Protein AF-A0A7C5MYJ4-F1 (afdb_monomer)

Radius of gyration: 26.97 Å; Cα contacts (8 Å, |Δi|>4): 1309; chains: 1; bounding box: 71×62×83 Å

Solvent-accessible surface area (backbone atoms only — not comparable to full-atom values): 37167 Å² total; per-residue (Å²): 102,58,61,50,76,46,77,42,37,81,74,54,32,43,27,31,75,60,74,54,74,37,86,78,50,50,94,43,23,75,37,37,44,78,28,37,60,53,46,74,68,45,88,49,67,68,49,46,51,44,51,49,51,48,50,55,42,50,77,69,60,57,46,49,54,47,98,74,52,34,38,23,45,58,61,34,32,33,36,30,36,46,58,68,89,69,84,66,43,23,30,33,36,40,34,34,46,39,72,62,86,28,56,52,84,80,93,49,85,67,52,78,59,68,52,33,64,14,45,54,74,50,38,48,59,35,14,50,71,59,28,22,27,37,19,34,50,42,46,71,53,46,58,61,28,60,95,39,89,92,56,52,39,67,55,45,41,47,52,50,48,50,48,48,43,48,51,43,54,49,29,64,57,81,64,99,64,98,66,75,60,36,33,31,62,52,100,89,41,64,42,42,48,65,57,62,72,65,61,84,79,93,67,56,90,84,38,39,58,42,51,48,51,52,47,23,72,71,35,45,67,43,63,25,85,63,39,27,30,42,35,9,26,31,54,16,7,30,21,55,26,57,45,44,66,77,27,56,68,70,90,56,82,75,71,93,74,76,63,79,74,60,94,85,62,79,76,77,84,79,80,61,89,76,56,83,67,64,75,49,71,72,58,61,89,54,79,46,74,59,59,64,61,55,49,50,55,50,48,54,51,33,50,62,67,69,60,60,43,56,82,22,36,27,32,41,31,27,35,35,12,60,30,57,64,40,48,42,76,34,78,72,26,38,36,40,31,42,37,45,70,54,39,94,68,60,53,65,14,40,57,35,27,55,70,58,32,56,32,34,30,39,38,39,42,29,59,29,31,35,68,56,45,58,29,62,50,46,57,72,37,68,64,55,50,52,54,50,53,60,52,56,76,61,43,76,88,62,68,60,51,50,66,66,45,36,50,50,47,44,39,62,47,57,43,27,52,48,42,22,52,67,70,60,42,47,76,43,52,33,47,62,61,54,80,36,78,56,95,80,60,82,84,48,56,34,34,24,67,48,69,40,45,63,81,54,92,60,86,48,51,45,71,51,69,63,80,74,56,41,80,86,46,52,61,54,92,58,96,73,75,79,67,52,85,86,71,66,59,82,82,86,41,83,83,61,55,78,60,50,77,79,45,85,44,49,67,43,75,51,78,52,57,59,54,41,39,47,47,44,76,44,57,95,89,60,52,48,60,71,38,40,31,44,32,36,32,37,31,36,43,36,56,40,81,82,45,97,83,56,92,73,63,67,91,41,46,32,36,38,38,38,18,39,80,92,42,76,47,64,42,74,45,50,35,81,71,36,79,40,60,66,87,63,78,38,64,43,65,54,85,87,75,81,57,70,43,51,35,27,42,42,68,55,29,30,47,48,43,55,54,65,73,30,41,57,92,89,59,67,64,70,63,40,62,57,43,39,26,43,34,43,33,38,53,41,49,81,88,48,95,49,65,43,33,40,33,43,57,50,42,36,40,27,33,59,61,79,66,75,72,64,92,83,70,77,81,129

Secondary structure (DSSP, 8-state):
--EEEEEESTTT-EEEE--PPPSSSS---TTSHHHHHHHHH---HHHHHHHHHHHHHHHTT-SEE-TT--EEEE--EEEEEE-S--SSPEEEEEEE------S--SSS------GGGTTHHHHHHHHTTT-EEEEE--HHHHHHTTT-GGGSHHHHHHHHHHHHHHHHHHTT----S----EEEEETTEEEEHHHHHH--S---TTSHHHHHHHHHHHHTTTEEEEEEEEEEETHHHHHHTT-HHHHHTTSS---TT---PPTTPPPPP---SSSGGGTS---TTSTT--HHHHHHHHHHHHHHTT---GGGEEEEEEES---S------TT-EEEEEEESS-SS--THHHHHHHH--SSEEEEEETT--HHHHSTTGGG-HHHHHHHHHHHTTSTT--PPPHHHHHHHHIIIIIHHHHHHHS--GGGGHHHHTSS--TT--S-EEEEEE--SS--SS--EEE--GGG--GGGEEESS------GGGS-TTT-TTTGGGTSSS--EEEEE-TT--EEEEEEPPTT--GGG--EEEEEEEEEE--TT-TT-TTS-TT-EEEEEEETTEEEEEEEEGGG-TT------EEPPTTSS----EEEEEEEEEEEEGGGGSPTT--GGGGGG--EEEEEEPP-TT--S-EEEEEEEEEEE--------TT----

pLDDT: mean 75.45, std 18.08, range [30.44, 98.5]

Mean predicted aligned error: 10.11 Å

Sequence (668 aa):
MAYTEYHIDRRYKLFGKFYHAPVDGQNSNPFLAAHRTFMAAAADAPTTHHLSKFNKLDALGIFAADSNDDKYIPLNAHLVIPDDESTEPYPLAVFIHGQALSYFENDQPITEVKSYRGYRYLQRYLADRGVASVSVNINVVSFLAAGDPSFEKHERFQIAQLVLAMLFQVAGTATTNNQPVFLKKSDDTLAALQDALALEGTFSSRSSETRLRNLQAGIAGKLSFTNLGFMGHSRGGGTVHVIEPFFSARVGTAPSNYATPGPGSPGRRIDITHGFYNGLTINTNNSNSTHPHLYHYMMDLMDLMGAPTMQMVKIVVGLQPDSNIILLNSPTTFYLVLASSHDADVQEGSFNSFDNANCPKAMIFSHGASHGRFNTVWRRLRYIRRAINRQLLCQSPIRMLSNRGHEELAKATVGNAFLATQLGEAHRFLFFTGEQRAPALHQDVERAWKFSYPFTASPAMKVLDATAIRSSNLTTSSSITPLAISHLDSEQVNGHDNYANATPVKAFTRPGTDNMVIRIPIVSGDHLVTCSHFSFRYTKKYDAHRSNARRQADLRNYTLRLKSGPNLIGAEIAGADVASLHHKAYPTKDLDGNTCEEDTVIVMQTAEVPLAQFLPEGQPVTDLNQVTSIEIQLEGVANASGDETWYFVDFVLSKRVIAAAPQGFAIP

Structure (mmCIF, N/CA/C/O backbone):
data_AF-A0A7C5MYJ4-F1
#
_entry.id   AF-A0A7C5MYJ4-F1
#
loop_
_atom_site.group_PDB
_atom_site.id
_atom_site.type_symbol
_atom_site.label_atom_id
_atom_site.label_alt_id
_atom_site.label_comp_id
_atom_site.label_asym_id
_atom_site.label_entity_id
_atom_site.label_seq_id
_atom_site.pdbx_PDB_ins_code
_atom_site.Cartn_x
_atom_site.Cartn_y
_atom_site.Cartn_z
_atom_site.occupancy
_atom_site.B_iso_or_equiv
_atom_site.auth_seq_id
_atom_site.auth_comp_id
_atom_site.auth_asym_id
_atom_site.auth_atom_id
_atom_site.pdbx_PDB_model_num
ATOM 1 N N . MET A 1 1 ? -3.842 -21.222 -9.671 1.00 77.12 1 MET A N 1
ATOM 2 C CA . MET A 1 1 ? -4.082 -21.136 -11.128 1.00 77.12 1 MET A CA 1
ATOM 3 C C . MET A 1 1 ? -2.725 -21.174 -11.821 1.00 77.12 1 MET A C 1
ATOM 5 O O . MET A 1 1 ? -1.714 -21.095 -11.133 1.00 77.12 1 MET A O 1
ATOM 9 N N . ALA A 1 2 ? -2.657 -21.357 -13.138 1.00 91.25 2 ALA A N 1
ATOM 10 C CA . ALA A 1 2 ? -1.408 -21.067 -13.844 1.00 91.25 2 ALA A CA 1
ATOM 11 C C . ALA A 1 2 ? -1.206 -19.536 -13.900 1.00 91.25 2 ALA A C 1
ATOM 13 O O . ALA A 1 2 ? -2.176 -18.783 -13.801 1.00 91.25 2 ALA A O 1
ATOM 14 N N . TYR A 1 3 ? 0.039 -19.075 -14.000 1.00 95.94 3 TYR A N 1
ATOM 15 C CA . TYR A 1 3 ? 0.381 -17.662 -14.175 1.00 95.94 3 TYR A CA 1
ATOM 16 C C . TYR A 1 3 ? 1.709 -17.531 -14.936 1.00 95.94 3 TYR A C 1
ATOM 18 O O . TYR A 1 3 ? 2.640 -18.321 -14.728 1.00 95.94 3 TYR A O 1
ATOM 26 N N . THR A 1 4 ? 1.830 -16.482 -15.751 1.00 96.50 4 THR A N 1
ATOM 27 C CA . THR A 1 4 ? 3.045 -16.172 -16.507 1.00 96.50 4 THR A CA 1
ATOM 28 C C . THR A 1 4 ? 3.834 -15.070 -15.810 1.00 96.50 4 THR A C 1
ATOM 30 O O . THR A 1 4 ? 3.293 -14.055 -15.369 1.00 96.50 4 THR A O 1
ATOM 33 N N . GLU A 1 5 ? 5.155 -15.251 -15.728 1.00 97.31 5 GLU A N 1
ATOM 34 C CA . GLU A 1 5 ? 6.081 -14.268 -15.166 1.00 97.31 5 GLU A CA 1
ATOM 35 C C . GLU A 1 5 ? 6.949 -13.621 -16.261 1.00 97.31 5 GLU A C 1
ATOM 37 O O . GLU A 1 5 ? 7.753 -14.290 -16.913 1.00 97.31 5 GLU A O 1
ATOM 42 N N . TYR A 1 6 ? 6.884 -12.293 -16.389 1.00 96.12 6 TYR A N 1
ATOM 43 C CA . TYR A 1 6 ? 7.752 -11.502 -17.262 1.00 96.12 6 TYR A CA 1
ATOM 44 C C . TYR A 1 6 ? 8.791 -10.736 -16.441 1.00 96.12 6 TYR A C 1
ATOM 46 O O . TYR A 1 6 ? 8.487 -9.825 -15.670 1.00 96.12 6 TYR A O 1
ATOM 54 N N . HIS A 1 7 ? 10.065 -11.085 -16.620 1.00 94.94 7 HIS A N 1
ATOM 55 C CA . HIS A 1 7 ? 11.184 -10.345 -16.036 1.00 94.94 7 HIS A CA 1
ATOM 56 C C . HIS A 1 7 ? 11.641 -9.237 -16.985 1.00 94.94 7 HIS A C 1
ATOM 58 O O . HIS A 1 7 ? 12.587 -9.446 -17.747 1.00 94.94 7 HIS A O 1
ATOM 64 N N . ILE A 1 8 ? 10.982 -8.080 -16.922 1.00 92.44 8 ILE A N 1
ATOM 65 C CA . ILE A 1 8 ? 11.354 -6.876 -17.668 1.00 92.44 8 ILE A CA 1
ATOM 66 C C . ILE A 1 8 ? 12.664 -6.353 -17.068 1.00 92.44 8 ILE A C 1
ATOM 68 O O . ILE A 1 8 ? 12.693 -5.660 -16.061 1.00 92.44 8 ILE A O 1
ATOM 72 N N . ASP A 1 9 ? 13.788 -6.789 -17.617 1.00 89.12 9 ASP A N 1
ATOM 73 C CA . ASP A 1 9 ? 15.120 -6.361 -17.199 1.00 89.12 9 ASP A CA 1
ATOM 74 C C . ASP A 1 9 ? 15.892 -5.773 -18.384 1.00 89.12 9 ASP A C 1
ATOM 76 O O . ASP A 1 9 ? 15.347 -5.616 -19.478 1.00 89.12 9 ASP A O 1
ATOM 80 N N . ARG A 1 10 ? 17.186 -5.491 -18.198 1.00 79.19 10 ARG A N 1
ATOM 81 C CA . ARG A 1 10 ? 18.059 -4.926 -19.242 1.00 79.19 10 ARG A CA 1
ATOM 82 C C . ARG A 1 10 ? 18.019 -5.679 -20.580 1.00 79.19 10 ARG A C 1
ATOM 84 O O . ARG A 1 10 ? 18.368 -5.096 -21.598 1.00 79.19 10 ARG A O 1
ATOM 91 N N . ARG A 1 11 ? 17.576 -6.943 -20.620 1.00 83.81 11 ARG A N 1
ATOM 92 C CA . ARG A 1 11 ? 17.430 -7.714 -21.869 1.00 83.81 11 ARG A CA 1
ATOM 93 C C . ARG A 1 11 ? 16.273 -7.236 -22.752 1.00 83.81 11 ARG A C 1
ATOM 95 O O . ARG A 1 11 ? 16.298 -7.511 -23.945 1.00 83.81 11 ARG A O 1
ATOM 102 N N . TYR A 1 12 ? 15.284 -6.548 -22.184 1.00 85.31 12 TYR A N 1
ATOM 103 C CA . TYR A 1 12 ? 14.224 -5.880 -22.946 1.00 85.31 12 TYR A CA 1
ATOM 104 C C . TYR A 1 12 ? 14.690 -4.537 -23.517 1.00 85.31 12 TYR A C 1
ATOM 106 O O . TYR A 1 12 ? 14.098 -4.057 -24.476 1.00 85.31 12 TYR A O 1
ATOM 114 N N . LYS A 1 13 ? 15.768 -3.960 -22.958 1.00 85.56 13 LYS A N 1
ATOM 115 C CA . LYS A 1 13 ? 16.350 -2.678 -23.378 1.00 85.56 13 LYS A CA 1
ATOM 116 C C . LYS A 1 13 ? 15.307 -1.548 -23.465 1.00 85.56 13 LYS A C 1
ATOM 118 O O . LYS A 1 13 ? 15.361 -0.748 -24.394 1.00 85.56 13 LYS A O 1
ATOM 123 N N . LEU A 1 14 ? 14.368 -1.513 -22.515 1.00 89.06 14 LEU A N 1
ATOM 124 C CA . LEU A 1 14 ? 13.318 -0.496 -22.417 1.00 89.06 14 LEU A CA 1
ATOM 125 C C . LEU A 1 14 ? 13.763 0.641 -21.502 1.00 89.06 14 LEU A C 1
ATOM 127 O O . LEU A 1 14 ? 14.176 0.400 -20.362 1.00 89.06 14 LEU A O 1
ATOM 131 N N . PHE A 1 15 ? 13.639 1.865 -22.002 1.00 90.75 15 PHE A N 1
ATOM 132 C CA . PHE A 1 15 ? 14.035 3.079 -21.306 1.00 90.75 15 PHE A CA 1
ATOM 133 C C . PHE A 1 15 ? 12.924 4.129 -21.367 1.00 90.75 15 PHE A C 1
ATOM 135 O O . PHE A 1 15 ? 12.165 4.181 -22.334 1.00 90.75 15 PHE A O 1
ATOM 142 N N . GLY A 1 16 ? 12.830 4.956 -20.328 1.00 88.38 16 GLY A N 1
ATOM 143 C CA . GLY A 1 16 ? 11.877 6.062 -20.244 1.00 88.38 16 GLY A CA 1
ATOM 144 C C . GLY A 1 16 ? 12.589 7.391 -20.037 1.00 88.38 16 GLY A C 1
ATOM 145 O O . GLY A 1 16 ? 13.654 7.441 -19.410 1.00 88.38 16 GLY A O 1
ATOM 146 N N . LYS A 1 17 ? 12.007 8.473 -20.560 1.00 86.19 17 LYS A N 1
ATOM 147 C CA . LYS A 1 17 ? 12.503 9.818 -20.264 1.00 86.19 17 LYS A CA 1
ATOM 148 C C . LYS A 1 17 ? 12.177 10.144 -18.809 1.00 86.19 17 LYS A C 1
ATOM 150 O O . LYS A 1 17 ? 11.041 9.980 -18.364 1.00 86.19 17 LYS A O 1
ATOM 155 N N . PHE A 1 18 ? 13.189 10.550 -18.055 1.00 86.06 18 PHE A N 1
ATOM 156 C CA . PHE A 1 18 ? 13.063 10.832 -16.631 1.00 86.06 18 PHE A CA 1
ATOM 157 C C . PHE A 1 18 ? 13.283 12.318 -16.370 1.00 86.06 18 PHE A C 1
ATOM 159 O O . PHE A 1 18 ? 14.184 12.940 -16.940 1.00 86.06 18 PHE A O 1
ATOM 166 N N . TYR A 1 19 ? 12.442 12.885 -15.512 1.00 81.56 19 TYR A N 1
ATOM 167 C CA . TYR A 1 19 ? 12.540 14.282 -15.121 1.00 81.56 19 TYR A CA 1
ATOM 168 C C . TYR A 1 19 ? 13.025 14.353 -13.682 1.00 81.56 19 TYR A C 1
ATOM 170 O O . TYR A 1 19 ? 12.271 14.089 -12.752 1.00 81.56 19 TYR A O 1
ATOM 178 N N . HIS A 1 20 ? 14.292 14.703 -13.510 1.00 75.94 20 HIS A N 1
ATOM 179 C CA . HIS A 1 20 ? 14.851 14.940 -12.191 1.00 75.94 20 HIS A CA 1
ATOM 180 C C . HIS A 1 20 ? 14.535 16.377 -11.772 1.00 75.94 20 HIS A C 1
ATOM 182 O O . HIS A 1 20 ? 14.839 17.308 -12.525 1.00 75.94 20 HIS A O 1
ATOM 188 N N . ALA A 1 21 ? 13.939 16.567 -10.589 1.00 67.31 21 ALA A N 1
ATOM 189 C CA . ALA A 1 21 ? 13.715 17.907 -10.071 1.00 67.31 21 ALA A CA 1
ATOM 190 C C . ALA A 1 21 ? 15.069 18.620 -9.876 1.00 67.31 21 ALA A C 1
ATOM 192 O O . ALA A 1 21 ? 16.037 17.999 -9.433 1.00 67.31 21 ALA A O 1
ATOM 193 N N . PRO A 1 22 ? 15.179 19.902 -10.221 1.00 62.31 22 PRO A N 1
ATOM 194 C CA . PRO A 1 22 ? 16.431 20.623 -10.104 1.00 62.31 22 PRO A CA 1
ATOM 195 C C . PRO A 1 22 ? 16.921 20.815 -8.674 1.00 62.31 22 PRO A C 1
ATOM 197 O O . PRO A 1 22 ? 16.120 21.000 -7.759 1.00 62.31 22 PRO A O 1
ATOM 200 N N . VAL A 1 23 ? 18.247 20.811 -8.519 1.00 58.59 23 VAL A N 1
ATOM 201 C CA . VAL A 1 23 ? 18.942 20.859 -7.222 1.00 58.59 23 VAL A CA 1
ATOM 202 C C . VAL A 1 23 ? 19.034 22.283 -6.649 1.00 58.59 23 VAL A C 1
ATOM 204 O O . VAL A 1 23 ? 19.079 22.461 -5.437 1.00 58.59 23 VAL A O 1
ATOM 207 N N . ASP A 1 24 ? 18.987 23.305 -7.503 1.00 59.25 24 ASP A N 1
ATOM 208 C CA . ASP A 1 24 ? 19.342 24.696 -7.188 1.00 59.25 24 ASP A CA 1
ATOM 209 C C . ASP A 1 24 ? 18.216 25.711 -7.480 1.00 59.25 24 ASP A C 1
ATOM 211 O O . ASP A 1 24 ? 18.433 26.923 -7.466 1.00 59.25 24 ASP A O 1
ATOM 215 N N . GLY A 1 25 ? 16.999 25.238 -7.768 1.00 59.44 25 GLY A N 1
ATOM 216 C CA . GLY A 1 25 ? 15.877 26.088 -8.189 1.00 59.44 25 GLY A CA 1
ATOM 217 C C . GLY A 1 25 ? 15.989 26.623 -9.624 1.00 59.44 25 GLY A C 1
ATOM 218 O O . GLY A 1 25 ? 15.013 27.163 -10.142 1.00 59.44 25 GLY A O 1
ATOM 219 N N . GLN A 1 26 ? 17.124 26.432 -10.300 1.00 56.69 26 GLN A N 1
ATOM 220 C CA . GLN A 1 26 ? 17.245 26.618 -11.746 1.00 56.69 26 GLN A CA 1
ATOM 221 C C . GLN A 1 26 ? 16.867 25.301 -12.402 1.00 56.69 26 GLN A C 1
ATOM 223 O O . GLN A 1 26 ? 17.237 24.277 -11.874 1.00 56.69 26 GLN A O 1
ATOM 228 N N . ASN A 1 27 ? 16.122 25.270 -13.508 1.00 60.53 27 ASN A N 1
ATOM 229 C CA . ASN A 1 27 ? 15.512 24.056 -14.086 1.00 60.53 27 ASN A CA 1
ATOM 230 C C . ASN A 1 27 ? 16.488 22.965 -14.632 1.00 60.53 27 ASN A C 1
ATOM 232 O O . ASN A 1 27 ? 16.239 22.357 -15.668 1.00 60.53 27 ASN A O 1
ATOM 236 N N . SER A 1 28 ? 17.602 22.689 -13.963 1.00 69.25 28 SER A N 1
ATOM 237 C CA . SER A 1 28 ? 18.680 21.762 -14.301 1.00 69.25 28 SER A CA 1
ATOM 238 C C . SER A 1 28 ? 18.264 20.295 -14.105 1.00 69.25 28 SER A C 1
ATOM 240 O O . SER A 1 28 ? 18.062 19.845 -12.982 1.00 69.25 28 SER A O 1
ATOM 242 N N . ASN A 1 29 ? 18.161 19.520 -15.190 1.00 79.38 29 ASN A N 1
ATOM 243 C CA . ASN A 1 29 ? 17.865 18.089 -15.159 1.00 79.38 29 ASN A CA 1
ATOM 244 C C . ASN A 1 29 ? 19.102 17.362 -15.710 1.00 79.38 29 ASN A C 1
ATOM 246 O O . ASN A 1 29 ? 19.332 17.461 -16.914 1.00 79.38 29 ASN A O 1
ATOM 250 N N . PRO A 1 30 ? 19.888 16.621 -14.904 1.00 81.88 30 PRO A N 1
ATOM 251 C CA . PRO A 1 30 ? 21.109 15.960 -15.376 1.00 81.88 30 PRO A CA 1
ATOM 252 C C . PRO A 1 30 ? 20.861 14.944 -16.501 1.00 81.88 30 PRO A C 1
ATOM 254 O O . PRO A 1 30 ? 21.792 14.549 -17.199 1.00 81.88 30 PRO A O 1
ATOM 257 N N . PHE A 1 31 ? 19.614 14.533 -16.734 1.00 85.75 31 PHE A N 1
ATOM 258 C CA . PHE A 1 31 ? 19.266 13.683 -17.868 1.00 85.75 31 PHE A CA 1
ATOM 259 C C . PHE A 1 31 ? 19.285 14.433 -19.208 1.00 85.75 31 PHE A C 1
ATOM 261 O O . PHE A 1 31 ? 19.417 13.788 -20.239 1.00 85.75 31 PHE A O 1
ATOM 268 N N . LEU A 1 32 ? 19.248 15.767 -19.219 1.00 86.62 32 LEU A N 1
ATOM 269 C CA . LEU A 1 32 ? 19.384 16.577 -20.431 1.00 86.62 32 LEU A CA 1
ATOM 270 C C . LEU A 1 32 ? 20.841 17.000 -20.634 1.00 86.62 32 LEU A C 1
ATOM 272 O O . LEU A 1 32 ? 21.460 17.551 -19.718 1.00 86.62 32 LEU A O 1
ATOM 276 N N . ALA A 1 33 ? 21.391 16.781 -21.830 1.00 88.25 33 ALA A N 1
ATOM 277 C CA . ALA A 1 33 ? 22.801 17.072 -22.111 1.00 88.25 33 ALA A CA 1
ATOM 278 C C . ALA A 1 33 ? 23.162 18.541 -21.856 1.00 88.25 33 ALA A C 1
ATOM 280 O O . ALA A 1 33 ? 24.138 18.833 -21.162 1.00 88.25 33 ALA A O 1
ATOM 281 N N . ALA A 1 34 ? 22.308 19.460 -22.313 1.00 85.06 34 ALA A N 1
ATOM 282 C CA . ALA A 1 34 ? 22.486 20.897 -22.110 1.00 85.06 34 ALA A CA 1
ATOM 283 C C . ALA A 1 34 ? 22.549 21.296 -20.622 1.00 85.06 34 ALA A C 1
ATOM 285 O O . ALA A 1 34 ? 23.254 22.236 -20.260 1.00 85.06 34 ALA A O 1
ATOM 286 N N . HIS A 1 35 ? 21.843 20.577 -19.742 1.00 85.62 35 HIS A N 1
ATOM 287 C CA . HIS A 1 35 ? 21.776 20.913 -18.318 1.00 85.62 35 HIS A CA 1
ATOM 288 C C . HIS A 1 35 ? 22.969 20.324 -17.550 1.00 85.62 35 HIS A C 1
ATOM 290 O O . HIS A 1 35 ? 23.393 20.907 -16.556 1.00 85.62 35 HIS A O 1
ATOM 296 N N . ARG A 1 36 ? 23.579 19.224 -18.021 1.00 87.62 36 ARG A N 1
ATOM 297 C CA . ARG A 1 36 ? 24.808 18.684 -17.406 1.00 87.62 36 ARG A CA 1
ATOM 298 C C . ARG A 1 36 ? 25.981 19.648 -17.502 1.00 87.62 36 ARG A C 1
ATOM 300 O O . ARG A 1 36 ? 26.721 19.784 -16.534 1.00 87.62 36 ARG A O 1
ATOM 307 N N . THR A 1 37 ? 26.138 20.337 -18.632 1.00 83.19 37 THR A N 1
ATOM 308 C CA . THR A 1 37 ? 27.180 21.364 -18.793 1.00 83.19 37 THR A CA 1
ATOM 309 C C . THR A 1 37 ? 26.991 22.502 -17.795 1.00 83.19 37 THR A C 1
ATOM 311 O O . THR A 1 37 ? 27.963 22.957 -17.197 1.00 83.19 37 THR A O 1
ATOM 314 N N . PHE A 1 38 ? 25.742 22.916 -17.570 1.00 80.94 38 PHE A N 1
ATOM 315 C CA . PHE A 1 38 ? 25.409 23.927 -16.572 1.00 80.94 38 PHE A CA 1
ATOM 316 C C . PHE A 1 38 ? 25.724 23.450 -15.146 1.00 80.94 38 PHE A C 1
ATOM 318 O O . PHE A 1 38 ? 26.445 24.127 -14.419 1.00 80.94 38 PHE A O 1
ATOM 325 N N . MET A 1 39 ? 25.278 22.245 -14.773 1.00 80.31 39 MET A N 1
ATOM 326 C CA . MET A 1 39 ? 25.551 21.660 -13.452 1.00 80.31 39 MET A CA 1
ATOM 327 C C . MET A 1 39 ? 27.047 21.456 -13.189 1.00 80.31 39 MET A C 1
ATOM 329 O O . MET A 1 39 ? 27.491 21.621 -12.062 1.00 80.31 39 MET A O 1
ATOM 333 N N . ALA A 1 40 ? 27.836 21.116 -14.212 1.00 82.50 40 ALA A N 1
ATOM 334 C CA . ALA A 1 40 ? 29.287 20.979 -14.084 1.00 82.50 40 ALA A CA 1
ATOM 335 C C . ALA A 1 40 ? 30.000 22.323 -13.847 1.00 82.50 40 ALA A C 1
ATOM 337 O O . ALA A 1 40 ? 31.106 22.339 -13.311 1.00 82.50 40 ALA A O 1
ATOM 338 N N . ALA A 1 41 ? 29.385 23.437 -14.257 1.00 82.44 41 ALA A N 1
ATOM 339 C CA . ALA A 1 41 ? 29.886 24.786 -14.008 1.00 82.44 41 ALA A CA 1
ATOM 340 C C . ALA A 1 41 ? 29.415 25.355 -12.656 1.00 82.44 41 ALA A C 1
ATOM 342 O O . ALA A 1 41 ? 30.054 26.265 -12.124 1.00 82.44 41 ALA A O 1
ATOM 343 N N . ALA A 1 42 ? 28.320 24.833 -12.096 1.00 78.00 42 ALA A N 1
ATOM 344 C CA . ALA A 1 42 ? 27.845 25.195 -10.768 1.00 78.00 42 ALA A CA 1
ATOM 345 C C . ALA A 1 42 ? 28.819 24.664 -9.700 1.00 78.00 42 ALA A C 1
ATOM 347 O O . ALA A 1 42 ? 29.069 23.466 -9.593 1.00 78.00 42 ALA A O 1
ATOM 348 N N . ALA A 1 43 ? 29.406 25.572 -8.919 1.00 74.00 43 ALA A N 1
ATOM 349 C CA . ALA A 1 43 ? 30.429 25.241 -7.925 1.00 74.00 43 ALA A CA 1
ATOM 350 C C . ALA A 1 43 ? 29.855 24.853 -6.545 1.00 74.00 43 ALA A C 1
ATOM 352 O O . ALA A 1 43 ? 30.603 24.796 -5.568 1.00 74.00 43 ALA A O 1
ATOM 353 N N . ASP A 1 44 ? 28.543 24.626 -6.420 1.00 81.19 44 ASP A N 1
ATOM 354 C CA . ASP A 1 44 ? 27.928 24.271 -5.144 1.00 81.19 44 ASP A CA 1
ATOM 355 C C . ASP A 1 44 ? 28.018 22.760 -4.856 1.00 81.19 44 ASP A C 1
ATOM 357 O O . ASP A 1 44 ? 27.978 21.894 -5.741 1.00 81.19 44 ASP A O 1
ATOM 361 N N . ALA A 1 45 ? 28.183 22.432 -3.573 1.00 77.56 45 ALA A N 1
ATOM 362 C CA . ALA A 1 45 ? 28.406 21.061 -3.126 1.00 77.56 45 ALA A CA 1
ATOM 363 C C . ALA A 1 45 ? 27.224 20.105 -3.421 1.00 77.56 45 ALA A C 1
ATOM 365 O O . ALA A 1 45 ? 27.497 18.984 -3.862 1.00 77.56 45 ALA A O 1
ATOM 366 N N . PRO A 1 46 ? 25.942 20.496 -3.240 1.00 76.94 46 PRO A N 1
ATOM 367 C CA . PRO A 1 46 ? 24.800 19.645 -3.587 1.00 76.94 46 PRO A CA 1
ATOM 368 C C . PRO A 1 46 ? 24.777 19.241 -5.064 1.00 76.94 46 PRO A C 1
ATOM 370 O O . PRO A 1 46 ? 24.701 18.048 -5.373 1.00 76.94 46 PRO A O 1
ATOM 373 N N . THR A 1 47 ? 24.918 20.203 -5.982 1.00 78.00 47 THR A N 1
ATOM 374 C CA . THR A 1 47 ? 24.944 19.931 -7.428 1.00 78.00 47 THR A CA 1
ATOM 375 C C . THR A 1 47 ? 26.100 19.008 -7.804 1.00 78.00 47 THR A C 1
ATOM 377 O O . THR A 1 47 ? 25.906 18.029 -8.532 1.00 78.00 47 THR A O 1
ATOM 380 N N . THR A 1 48 ? 27.287 19.251 -7.240 1.00 81.69 48 THR A N 1
ATOM 381 C CA . THR A 1 48 ? 28.476 18.413 -7.463 1.00 81.69 48 THR A CA 1
ATOM 382 C C . THR A 1 48 ? 28.255 16.970 -6.994 1.00 81.69 48 THR A C 1
ATOM 384 O O . THR A 1 48 ? 28.633 16.019 -7.685 1.00 81.69 48 THR A O 1
ATOM 387 N N . HIS A 1 49 ? 27.615 16.780 -5.837 1.00 83.56 49 HIS A N 1
ATOM 388 C CA . HIS A 1 49 ? 27.316 15.455 -5.285 1.00 83.56 49 HIS A CA 1
ATOM 389 C C . HIS A 1 49 ? 26.330 14.667 -6.157 1.00 83.56 49 HIS A C 1
ATOM 391 O O . HIS A 1 49 ? 26.577 13.501 -6.484 1.00 83.56 49 HIS A O 1
ATOM 397 N N . HIS A 1 50 ? 25.243 15.306 -6.595 1.00 81.81 50 HIS A N 1
ATOM 398 C CA . HIS A 1 50 ? 24.252 14.690 -7.486 1.00 81.81 50 HIS A CA 1
ATOM 399 C C . HIS A 1 50 ? 24.842 14.342 -8.853 1.00 81.81 50 HIS A C 1
ATOM 401 O O . HIS A 1 50 ? 24.681 13.213 -9.327 1.00 81.81 50 HIS A O 1
ATOM 407 N N . LEU A 1 51 ? 25.593 15.267 -9.461 1.00 86.56 51 LEU A N 1
ATOM 408 C CA . LEU A 1 51 ? 26.266 15.027 -10.737 1.00 86.56 51 LEU A CA 1
ATOM 409 C C . LEU A 1 51 ? 27.305 13.901 -10.626 1.00 86.56 51 LEU A C 1
ATOM 411 O O . LEU A 1 51 ? 27.402 13.063 -11.519 1.00 86.56 51 LEU A O 1
ATOM 415 N N . SER A 1 52 ? 28.033 13.813 -9.508 1.00 87.75 52 SER A N 1
ATOM 416 C CA . SER A 1 52 ? 28.970 12.714 -9.238 1.00 87.75 52 SER A CA 1
ATOM 417 C C . SER A 1 52 ? 28.270 11.353 -9.242 1.00 87.75 52 SER A C 1
ATOM 419 O O . SER A 1 52 ? 28.698 10.431 -9.939 1.00 87.75 52 SER A O 1
ATOM 421 N N . LYS A 1 53 ? 27.143 11.218 -8.537 1.00 87.12 53 LYS A N 1
ATOM 422 C CA . LYS A 1 53 ? 26.345 9.981 -8.554 1.00 87.12 53 LYS A CA 1
ATOM 423 C C . LYS A 1 53 ? 25.783 9.655 -9.928 1.00 87.12 53 LYS A C 1
ATOM 425 O O . LYS A 1 53 ? 25.802 8.491 -10.330 1.00 87.12 53 LYS A O 1
ATOM 430 N N . PHE A 1 54 ? 25.286 10.664 -10.637 1.00 90.44 54 PHE A N 1
ATOM 431 C CA . PHE A 1 54 ? 24.797 10.506 -11.997 1.00 90.44 54 PHE A CA 1
ATOM 432 C C . PHE A 1 54 ? 25.900 9.962 -12.912 1.00 90.44 54 PHE A C 1
ATOM 434 O O . PHE A 1 54 ? 25.714 8.925 -13.544 1.00 90.44 54 PHE A O 1
ATOM 441 N N . ASN A 1 55 ? 27.080 10.586 -12.897 1.00 90.88 55 ASN A N 1
ATOM 442 C CA . ASN A 1 55 ? 28.233 10.169 -13.692 1.00 90.88 55 ASN A CA 1
ATOM 443 C C . ASN A 1 55 ? 28.705 8.755 -13.325 1.00 90.88 55 ASN A C 1
ATOM 445 O O . ASN A 1 55 ? 29.065 7.986 -14.213 1.00 90.88 55 ASN A O 1
ATOM 449 N N . LYS A 1 56 ? 28.649 8.367 -12.041 1.00 89.12 56 LYS A N 1
ATOM 450 C CA . LYS A 1 56 ? 28.920 6.981 -11.617 1.00 89.12 56 LYS A CA 1
ATOM 451 C C . LYS A 1 56 ? 27.957 5.991 -12.283 1.00 89.12 56 LYS A C 1
ATOM 453 O O . LYS A 1 56 ? 28.397 4.945 -12.748 1.00 89.12 56 LYS A O 1
ATOM 458 N N . LEU A 1 57 ? 26.658 6.294 -12.341 1.00 89.38 57 LEU A N 1
ATOM 459 C CA . LEU A 1 57 ? 25.673 5.426 -12.999 1.00 89.38 57 LEU A CA 1
ATOM 460 C C . LEU A 1 57 ? 25.830 5.411 -14.528 1.00 89.38 57 LEU A C 1
ATOM 462 O O . LEU A 1 57 ? 25.687 4.349 -15.138 1.00 89.38 57 LEU A O 1
ATOM 466 N N . ASP A 1 58 ? 26.155 6.550 -15.140 1.00 91.62 58 ASP A N 1
ATOM 467 C CA . ASP A 1 58 ? 26.409 6.641 -16.583 1.00 91.62 58 ASP A CA 1
ATOM 468 C C . ASP A 1 58 ? 27.643 5.818 -16.981 1.00 91.62 58 ASP A C 1
ATOM 470 O O . ASP A 1 58 ? 27.573 4.996 -17.894 1.00 91.62 58 ASP A O 1
ATOM 474 N N . ALA A 1 59 ? 28.732 5.913 -16.210 1.00 90.00 59 ALA A N 1
ATOM 475 C CA . ALA A 1 59 ? 29.952 5.125 -16.412 1.00 90.00 59 ALA A CA 1
ATOM 476 C C . ALA A 1 59 ? 29.725 3.604 -16.302 1.00 90.00 59 ALA A C 1
ATOM 478 O O . ALA A 1 59 ? 30.461 2.813 -16.889 1.00 90.00 59 ALA A O 1
ATOM 479 N N . LEU A 1 60 ? 28.688 3.178 -15.575 1.00 86.62 60 LEU A N 1
ATOM 480 C CA . LEU A 1 60 ? 28.272 1.775 -15.467 1.00 86.62 60 LEU A CA 1
ATOM 481 C C . LEU A 1 60 ? 27.344 1.324 -16.608 1.00 86.62 60 LEU A C 1
ATOM 483 O O . LEU A 1 60 ? 26.864 0.184 -16.593 1.00 86.62 60 LEU A O 1
ATOM 487 N N . GLY A 1 61 ? 27.038 2.205 -17.564 1.00 89.12 61 GLY A N 1
ATOM 488 C CA . GLY A 1 61 ? 26.119 1.935 -18.668 1.00 89.12 61 GLY A CA 1
ATOM 489 C C . GLY A 1 61 ? 24.689 1.671 -18.196 1.00 89.12 61 GLY A C 1
ATOM 490 O O . GLY A 1 61 ? 23.984 0.847 -18.783 1.00 89.12 61 GLY A O 1
ATOM 491 N N . ILE A 1 62 ? 24.276 2.292 -17.084 1.00 90.44 62 ILE A N 1
ATOM 492 C CA . ILE A 1 62 ? 22.904 2.171 -16.574 1.00 90.44 62 ILE A CA 1
ATOM 493 C C . ILE A 1 62 ? 21.931 2.896 -17.498 1.00 90.44 62 ILE A C 1
ATOM 495 O O . ILE A 1 62 ? 20.849 2.374 -17.769 1.00 90.44 62 ILE A O 1
ATOM 499 N N . PHE A 1 63 ? 22.319 4.078 -17.974 1.00 91.69 63 PHE A N 1
ATOM 500 C CA . PHE A 1 63 ? 21.503 4.896 -18.856 1.00 91.69 63 PHE A CA 1
ATOM 501 C C . PHE A 1 63 ? 21.690 4.507 -20.323 1.00 91.69 63 PHE A C 1
ATOM 503 O O . PHE A 1 63 ? 22.726 3.977 -20.729 1.00 91.69 63 PHE A O 1
ATOM 510 N N . ALA A 1 64 ? 20.672 4.794 -21.128 1.00 90.50 64 ALA A N 1
ATOM 511 C CA . ALA A 1 64 ? 20.831 4.900 -22.572 1.00 90.50 64 ALA A CA 1
ATOM 512 C C . ALA A 1 64 ? 20.857 6.376 -22.969 1.00 90.50 64 ALA A C 1
ATOM 514 O O . ALA A 1 64 ? 20.212 7.184 -22.309 1.00 90.50 64 ALA A O 1
ATOM 515 N N . ALA A 1 65 ? 21.591 6.703 -24.027 1.00 91.00 65 ALA A N 1
ATOM 516 C CA . ALA A 1 65 ? 21.672 8.048 -24.580 1.00 91.00 65 ALA A CA 1
ATOM 517 C C . ALA A 1 65 ? 21.032 8.076 -25.973 1.00 91.00 65 ALA A C 1
ATOM 519 O O . ALA A 1 65 ? 21.164 7.096 -26.714 1.00 91.00 65 ALA A O 1
ATOM 520 N N . ASP A 1 66 ? 20.340 9.161 -26.314 1.00 88.12 66 ASP A N 1
ATOM 521 C CA . ASP A 1 66 ? 19.919 9.432 -27.692 1.00 88.12 66 ASP A CA 1
ATOM 522 C C . ASP A 1 66 ? 20.996 10.204 -28.479 1.00 88.12 66 ASP A C 1
ATOM 524 O O . ASP A 1 66 ? 22.126 10.377 -28.016 1.00 88.12 66 ASP A O 1
ATOM 528 N N . SER A 1 67 ? 20.668 10.652 -29.696 1.00 87.19 67 SER A N 1
ATOM 529 C CA . SER A 1 67 ? 21.597 11.396 -30.558 1.00 87.19 67 SER A CA 1
ATOM 530 C C . SER A 1 67 ? 22.004 12.765 -30.006 1.00 87.19 67 SER A C 1
ATOM 532 O O . SER A 1 67 ? 23.006 13.313 -30.456 1.00 87.19 67 SER A O 1
ATOM 534 N N . ASN A 1 68 ? 21.247 13.316 -29.054 1.00 87.88 68 ASN A N 1
ATOM 535 C CA . ASN A 1 68 ? 21.555 14.575 -28.376 1.00 87.88 68 ASN A CA 1
ATOM 536 C C . ASN A 1 68 ? 22.312 14.346 -27.058 1.00 87.88 68 ASN A C 1
ATOM 538 O O . ASN A 1 68 ? 22.542 15.298 -26.318 1.00 87.88 68 ASN A O 1
ATOM 542 N N . ASP A 1 69 ? 22.686 13.097 -26.757 1.00 89.25 69 ASP A N 1
ATOM 543 C CA . ASP A 1 69 ? 23.210 12.651 -25.464 1.00 89.25 69 ASP A CA 1
ATOM 544 C C . ASP A 1 69 ? 22.211 12.839 -24.300 1.00 89.25 69 ASP A C 1
ATOM 546 O O . ASP A 1 69 ? 22.593 12.798 -23.128 1.00 89.25 69 ASP A O 1
ATOM 550 N N . ASP A 1 70 ? 20.910 13.003 -24.568 1.00 89.38 70 ASP A N 1
ATOM 551 C CA . ASP A 1 70 ? 19.912 12.972 -23.497 1.00 89.38 70 ASP A CA 1
ATOM 552 C C . ASP A 1 70 ? 19.825 11.547 -22.943 1.00 89.38 70 ASP A C 1
ATOM 554 O O . ASP A 1 70 ? 19.764 10.562 -23.685 1.00 89.38 70 ASP A O 1
ATOM 558 N N . LYS A 1 71 ? 19.852 11.425 -21.615 1.00 91.88 71 LYS A N 1
ATOM 559 C CA . LYS A 1 71 ? 19.894 10.146 -20.912 1.00 91.88 71 LYS A CA 1
ATOM 560 C C . LYS A 1 71 ? 18.489 9.667 -20.563 1.00 91.88 71 LYS A C 1
ATOM 562 O O . LYS A 1 71 ? 17.623 10.435 -20.148 1.00 91.88 71 LYS A O 1
ATOM 567 N N . TYR A 1 72 ? 18.299 8.357 -20.645 1.00 91.25 72 TYR A N 1
ATOM 568 C CA . TYR A 1 72 ? 17.052 7.670 -20.332 1.00 91.25 72 TYR A CA 1
ATOM 569 C C . TYR A 1 72 ? 17.292 6.597 -19.272 1.00 91.25 72 TYR A C 1
ATOM 571 O O . TYR A 1 72 ? 18.321 5.912 -19.264 1.00 91.25 72 TYR A O 1
ATOM 579 N N . ILE A 1 73 ? 16.320 6.435 -18.375 1.00 91.44 73 ILE A N 1
ATOM 580 C CA . ILE A 1 73 ? 16.399 5.500 -17.250 1.00 91.44 73 ILE A CA 1
ATOM 581 C C . ILE A 1 73 ? 15.860 4.117 -17.650 1.00 91.44 73 ILE A C 1
ATOM 583 O O . ILE A 1 73 ? 14.840 4.049 -18.341 1.00 91.44 73 ILE A O 1
ATOM 587 N N . PRO A 1 74 ? 16.492 3.000 -17.237 1.00 91.94 74 PRO A N 1
ATOM 588 C CA . PRO A 1 74 ? 15.973 1.669 -17.536 1.00 91.94 74 PRO A CA 1
ATOM 589 C C . PRO A 1 74 ? 14.686 1.381 -16.756 1.00 91.94 74 PRO A C 1
ATOM 591 O O . PRO A 1 74 ? 14.624 1.563 -15.539 1.00 91.94 74 PRO A O 1
ATOM 594 N N . LEU A 1 75 ? 13.680 0.841 -17.443 1.00 91.25 75 LEU A N 1
ATOM 595 C CA . LEU A 1 75 ? 12.377 0.500 -16.863 1.00 91.25 75 LEU A CA 1
ATOM 596 C C . LEU A 1 75 ? 12.332 -0.966 -16.423 1.00 91.25 75 LEU A C 1
ATOM 598 O O . LEU A 1 75 ? 11.608 -1.792 -16.976 1.00 91.25 75 LEU A O 1
ATOM 602 N N . ASN A 1 76 ? 13.153 -1.306 -15.428 1.00 93.81 76 ASN A N 1
ATOM 603 C CA . ASN A 1 76 ? 13.210 -2.664 -14.890 1.00 93.81 76 ASN A CA 1
ATOM 604 C C . ASN A 1 76 ? 11.966 -2.968 -14.026 1.00 93.81 76 ASN A C 1
ATOM 606 O O . ASN A 1 76 ? 11.646 -2.221 -13.102 1.00 93.81 76 ASN A O 1
ATOM 610 N N . ALA A 1 77 ? 11.309 -4.103 -14.262 1.00 96.25 77 ALA A N 1
ATOM 611 C CA . ALA A 1 77 ? 10.154 -4.563 -13.501 1.00 96.25 77 ALA A CA 1
ATOM 612 C C . ALA A 1 77 ? 10.009 -6.100 -13.494 1.00 96.25 77 ALA A C 1
ATOM 614 O O . ALA A 1 77 ? 10.639 -6.833 -14.262 1.00 96.25 77 ALA A O 1
ATOM 615 N N . HIS A 1 78 ? 9.164 -6.621 -12.606 1.00 97.38 78 HIS A N 1
ATOM 616 C CA . HIS A 1 78 ? 8.720 -8.016 -12.622 1.00 97.38 78 HIS A CA 1
ATOM 617 C C . HIS A 1 78 ? 7.198 -8.060 -12.671 1.00 97.38 78 HIS A C 1
ATOM 619 O O . HIS A 1 78 ? 6.542 -7.670 -11.709 1.00 97.38 78 HIS A O 1
ATOM 625 N N . LEU A 1 79 ? 6.663 -8.514 -13.799 1.00 97.88 79 LEU A N 1
ATOM 626 C CA . LEU A 1 79 ? 5.235 -8.611 -14.070 1.00 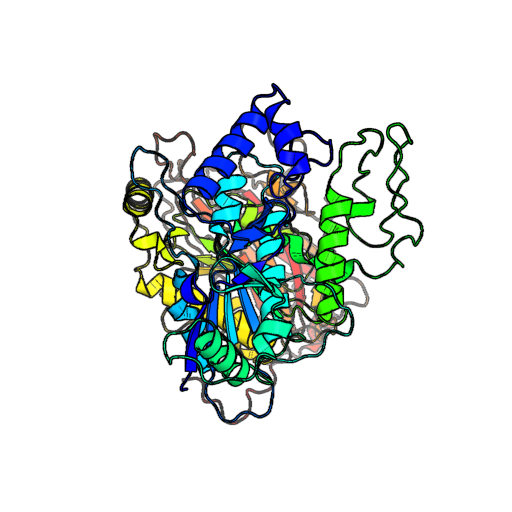97.88 79 LEU A CA 1
ATOM 627 C C . LEU A 1 79 ? 4.782 -10.067 -13.921 1.00 97.88 79 LEU A C 1
ATOM 629 O O . LEU A 1 79 ? 5.462 -10.981 -14.388 1.00 97.88 79 LEU A O 1
ATOM 633 N N . VAL A 1 80 ? 3.648 -10.273 -13.262 1.00 98.12 80 VAL A N 1
ATOM 634 C CA . VAL A 1 80 ? 2.995 -11.572 -13.082 1.00 98.12 80 VAL A CA 1
ATOM 635 C C . VAL A 1 80 ? 1.534 -11.421 -13.477 1.00 98.12 80 VAL A C 1
ATOM 637 O O . VAL A 1 80 ? 0.858 -10.526 -12.971 1.00 98.12 80 VAL A O 1
ATOM 640 N N . ILE A 1 81 ? 1.064 -12.277 -14.380 1.00 97.75 81 ILE A N 1
ATOM 641 C CA . ILE A 1 81 ? -0.296 -12.236 -14.930 1.00 97.75 81 ILE A CA 1
ATOM 642 C C . ILE A 1 81 ? -0.924 -13.621 -14.757 1.00 97.75 81 ILE A C 1
ATOM 644 O O . ILE A 1 81 ? -0.226 -14.605 -15.008 1.00 97.75 81 ILE A O 1
ATOM 648 N N . PRO A 1 82 ? -2.191 -13.724 -14.325 1.00 97.31 82 PRO A N 1
ATOM 649 C CA . PRO A 1 82 ? -2.918 -14.991 -14.365 1.00 97.31 82 PRO A CA 1
ATOM 650 C C . PRO A 1 82 ? -2.947 -15.591 -15.789 1.00 97.31 82 PRO A C 1
ATOM 652 O O . PRO A 1 82 ? -3.046 -14.859 -16.774 1.00 97.31 82 PRO A O 1
ATOM 655 N N . ASP A 1 83 ? -2.850 -16.920 -15.899 1.00 91.19 83 ASP A N 1
ATOM 656 C CA . ASP A 1 83 ? -2.901 -17.663 -17.175 1.00 91.19 83 ASP A CA 1
ATOM 657 C C . ASP A 1 83 ? -4.239 -18.387 -17.370 1.00 91.19 83 ASP A C 1
ATOM 659 O O . ASP A 1 83 ? -4.275 -19.516 -17.862 1.00 91.19 83 ASP A O 1
ATOM 663 N N . ASP A 1 84 ? -5.346 -17.789 -16.942 1.00 87.88 84 ASP A N 1
ATOM 664 C CA . ASP A 1 84 ? -6.657 -18.346 -17.272 1.00 87.88 84 ASP A CA 1
ATOM 665 C C . ASP A 1 84 ? -7.160 -17.820 -18.631 1.00 87.88 84 ASP A C 1
ATOM 667 O O . ASP A 1 84 ? -6.573 -16.924 -19.246 1.00 87.88 84 ASP A O 1
ATOM 671 N N . GLU A 1 85 ? -8.220 -18.446 -19.140 1.00 87.19 85 GLU A N 1
ATOM 672 C CA . GLU A 1 85 ? -8.864 -18.071 -20.404 1.00 87.19 85 GLU A CA 1
ATOM 673 C C . GLU A 1 85 ? -9.857 -16.903 -20.234 1.00 87.19 85 GLU A C 1
ATOM 675 O O . GLU A 1 85 ? -10.754 -16.734 -21.058 1.00 87.19 85 GLU A O 1
ATOM 680 N N . SER A 1 86 ? -9.736 -16.099 -19.166 1.00 90.06 86 SER A N 1
ATOM 681 C CA . SER A 1 86 ? -10.593 -14.931 -18.952 1.00 90.06 86 SER A CA 1
ATOM 682 C C . SER A 1 86 ? -10.502 -13.975 -20.135 1.00 90.06 86 SER A C 1
ATOM 684 O O . SER A 1 86 ? -9.424 -13.555 -20.558 1.00 90.06 86 SER A O 1
ATOM 686 N N . THR A 1 87 ? -11.673 -13.593 -20.635 1.00 89.69 87 THR A N 1
ATOM 687 C CA . THR A 1 87 ? -11.834 -12.515 -21.612 1.00 89.69 87 THR A CA 1
ATOM 688 C C . THR A 1 87 ? -11.829 -11.138 -20.953 1.00 89.69 87 THR A C 1
ATOM 690 O O . THR A 1 87 ? -11.661 -10.135 -21.641 1.00 89.69 87 THR A O 1
ATOM 693 N N . GLU A 1 88 ? -12.024 -11.080 -19.633 1.00 94.81 88 GLU A N 1
ATOM 694 C CA . GLU A 1 88 ? -12.020 -9.840 -18.864 1.00 94.81 88 GLU A CA 1
ATOM 695 C C . GLU A 1 88 ? -10.589 -9.458 -18.455 1.00 94.81 88 GLU A C 1
ATOM 697 O O . GLU A 1 88 ? -9.854 -10.314 -17.943 1.00 94.81 88 GLU A O 1
ATOM 702 N N . PRO A 1 89 ? -10.186 -8.183 -18.619 1.00 96.12 89 PRO A N 1
ATOM 703 C CA . PRO A 1 89 ? -8.887 -7.710 -18.161 1.00 96.12 89 PRO A CA 1
ATOM 704 C C . PRO A 1 89 ? -8.759 -7.783 -16.631 1.00 96.12 89 PRO A C 1
ATOM 706 O O . PRO A 1 89 ? -9.624 -7.304 -15.894 1.00 96.12 89 PRO A O 1
ATOM 709 N N . TYR A 1 90 ? -7.640 -8.303 -16.129 1.00 97.50 90 TYR A N 1
ATOM 710 C CA . TYR A 1 90 ? -7.394 -8.414 -14.692 1.00 97.50 90 TYR A CA 1
ATOM 711 C C . TYR A 1 90 ? -7.076 -7.057 -14.057 1.00 97.50 90 TYR A C 1
ATOM 713 O O . TYR A 1 90 ? -6.330 -6.266 -14.646 1.00 97.50 90 TYR A O 1
ATOM 721 N N . PRO A 1 91 ? -7.522 -6.800 -12.816 1.00 97.62 91 PRO A N 1
ATOM 722 C CA . PRO A 1 91 ? -7.013 -5.689 -12.019 1.00 97.62 91 PRO A CA 1
ATOM 723 C C . PRO A 1 91 ? -5.487 -5.727 -11.906 1.00 97.62 91 PRO A C 1
ATOM 725 O O . PRO A 1 91 ? -4.889 -6.807 -11.865 1.00 97.62 91 PRO A O 1
ATOM 728 N N . LEU A 1 92 ? -4.855 -4.554 -11.819 1.00 97.94 92 LEU A N 1
ATOM 729 C CA . LEU A 1 92 ? -3.398 -4.432 -11.778 1.00 97.94 92 LEU A CA 1
ATOM 730 C C . LEU A 1 92 ? -2.916 -3.865 -10.439 1.00 97.94 92 LEU A C 1
ATOM 732 O O . LEU A 1 92 ? -3.224 -2.731 -10.071 1.00 97.94 92 LEU A O 1
ATOM 736 N N . ALA A 1 93 ? -2.110 -4.647 -9.726 1.00 98.31 93 ALA A N 1
ATOM 737 C CA . ALA A 1 93 ? -1.405 -4.226 -8.522 1.00 98.31 93 ALA A CA 1
ATOM 738 C C . ALA A 1 93 ? 0.029 -3.761 -8.845 1.00 98.31 93 ALA A C 1
ATOM 740 O O . ALA A 1 93 ? 0.816 -4.492 -9.445 1.00 98.31 93 ALA A O 1
ATOM 741 N N . VAL A 1 94 ? 0.407 -2.559 -8.418 1.00 97.56 94 VAL A N 1
ATOM 742 C CA . VAL A 1 94 ? 1.714 -1.939 -8.683 1.00 97.56 94 VAL A CA 1
ATOM 743 C C . VAL A 1 94 ? 2.526 -1.883 -7.397 1.00 97.56 94 VAL A C 1
ATOM 745 O O . VAL A 1 94 ? 2.148 -1.207 -6.445 1.00 97.56 94 VAL A O 1
ATOM 748 N N . PHE A 1 95 ? 3.653 -2.589 -7.351 1.00 97.75 95 PHE A N 1
ATOM 749 C CA . PHE A 1 95 ? 4.516 -2.674 -6.174 1.00 97.75 95 PHE A CA 1
ATOM 750 C C . PHE A 1 95 ? 5.768 -1.814 -6.347 1.00 97.75 95 PHE A C 1
ATOM 752 O O . PHE A 1 95 ? 6.647 -2.131 -7.150 1.00 97.75 95 PHE A O 1
ATOM 759 N N . ILE A 1 96 ? 5.888 -0.774 -5.533 1.00 95.31 96 ILE A N 1
ATOM 760 C CA . ILE A 1 96 ? 7.032 0.129 -5.450 1.00 95.31 96 ILE A CA 1
ATOM 761 C C . ILE A 1 96 ? 7.858 -0.279 -4.227 1.00 95.31 96 ILE A C 1
ATOM 763 O O . ILE A 1 96 ? 7.473 -0.050 -3.079 1.00 95.31 96 ILE A O 1
ATOM 767 N N . HIS A 1 97 ? 8.997 -0.936 -4.444 1.00 91.00 97 HIS A N 1
ATOM 768 C CA . HIS A 1 97 ? 9.882 -1.282 -3.328 1.00 91.00 97 HIS A CA 1
ATOM 769 C C . HIS A 1 97 ? 10.578 -0.028 -2.775 1.00 91.00 97 HIS A C 1
ATOM 771 O O . HIS A 1 97 ? 10.673 0.970 -3.470 1.00 91.00 97 HIS A O 1
ATOM 777 N N . GLY A 1 98 ? 11.113 -0.073 -1.555 1.00 82.50 98 GLY A N 1
ATOM 778 C CA . GLY A 1 98 ? 11.889 1.044 -0.995 1.00 82.50 98 GLY A CA 1
ATOM 779 C C . GLY A 1 98 ? 13.364 1.025 -1.383 1.00 82.50 98 GLY A C 1
ATOM 780 O O . GLY A 1 98 ? 13.794 0.253 -2.241 1.00 82.50 98 GLY A O 1
ATOM 781 N N . GLN A 1 99 ? 14.168 1.847 -0.717 1.00 77.69 99 GLN A N 1
ATOM 782 C CA . GLN A 1 99 ? 15.617 1.844 -0.900 1.00 77.69 99 GLN A CA 1
ATOM 783 C C . GLN A 1 99 ? 16.240 0.715 -0.077 1.00 77.69 99 GLN A C 1
ATOM 785 O O . GLN A 1 99 ? 16.401 0.828 1.134 1.00 77.69 99 GLN A O 1
ATOM 790 N N . ALA A 1 100 ? 16.661 -0.352 -0.747 1.00 68.25 100 ALA A N 1
ATOM 791 C CA . ALA A 1 100 ? 17.839 -1.076 -0.275 1.00 68.25 100 ALA A CA 1
ATOM 792 C C . ALA A 1 100 ? 19.086 -0.309 -0.725 1.00 68.25 100 ALA A C 1
ATOM 794 O O . ALA A 1 100 ? 18.991 0.449 -1.690 1.00 68.25 100 ALA A O 1
ATOM 795 N N . LEU A 1 101 ? 20.241 -0.515 -0.076 1.00 66.00 101 LEU A N 1
ATOM 796 C CA . LEU A 1 101 ? 21.545 -0.061 -0.584 1.00 66.00 101 LEU A CA 1
ATOM 797 C C . LEU A 1 101 ? 21.710 -0.608 -2.008 1.00 66.00 101 LEU A C 1
ATOM 799 O O . LEU A 1 101 ? 22.027 -1.779 -2.210 1.00 66.00 101 LEU A O 1
ATOM 803 N N . SER A 1 102 ? 21.335 0.211 -2.985 1.00 60.91 102 SER A N 1
ATOM 804 C CA . SER A 1 102 ? 20.942 -0.248 -4.319 1.00 60.91 102 SER A CA 1
ATOM 805 C C . SER A 1 102 ? 22.157 -0.463 -5.208 1.00 60.91 102 SER A C 1
ATOM 807 O O . SER A 1 102 ? 22.132 -1.290 -6.119 1.00 60.91 102 SER A O 1
ATOM 809 N N . TYR A 1 103 ? 23.207 0.278 -4.861 1.00 64.88 103 TYR A N 1
ATOM 810 C CA . TYR A 1 103 ? 24.508 0.399 -5.481 1.00 64.88 103 TYR A CA 1
ATOM 811 C C . TYR A 1 103 ? 25.491 0.641 -4.321 1.00 64.88 103 TYR A C 1
ATOM 813 O O . TYR A 1 103 ? 25.353 1.620 -3.591 1.00 64.88 103 TYR A O 1
ATOM 821 N N . PHE A 1 104 ? 26.386 -0.311 -4.040 1.00 62.06 104 PHE A N 1
ATOM 822 C CA . PHE A 1 104 ? 27.311 -0.221 -2.902 1.00 62.06 104 PHE A CA 1
ATOM 823 C C . PHE A 1 104 ? 28.428 0.786 -3.196 1.00 62.06 104 PHE A C 1
ATOM 825 O O . PHE A 1 104 ? 29.059 0.696 -4.241 1.00 62.06 104 PHE A O 1
ATOM 832 N N . GLU A 1 105 ? 28.690 1.701 -2.262 1.00 53.75 105 GLU A N 1
ATOM 833 C CA . GLU A 1 105 ? 29.686 2.773 -2.424 1.00 53.75 105 GLU A CA 1
ATOM 834 C C . GLU A 1 105 ? 31.049 2.450 -1.767 1.00 53.75 105 GLU A C 1
ATOM 836 O O . GLU A 1 105 ? 32.001 3.203 -1.917 1.00 53.75 105 GLU A O 1
ATOM 841 N N . ASN A 1 106 ? 31.188 1.292 -1.107 1.00 55.53 106 ASN A N 1
ATOM 842 C CA . ASN A 1 106 ? 32.397 0.917 -0.355 1.00 55.53 106 ASN A CA 1
ATOM 843 C C . ASN A 1 106 ? 33.373 0.058 -1.189 1.00 55.53 106 ASN A C 1
ATOM 845 O O . ASN A 1 106 ? 33.526 -1.132 -0.903 1.00 55.53 106 ASN A O 1
ATOM 849 N N . ASP A 1 107 ? 33.986 0.627 -2.232 1.00 50.59 107 ASP A N 1
ATOM 850 C CA . ASP A 1 107 ? 35.064 0.008 -3.041 1.00 50.59 107 ASP A CA 1
ATOM 851 C C . ASP A 1 107 ? 34.735 -1.353 -3.694 1.00 50.59 107 ASP A C 1
ATOM 853 O O . ASP A 1 107 ? 35.619 -2.107 -4.105 1.00 50.59 107 ASP A O 1
ATOM 857 N N . GLN A 1 108 ? 33.453 -1.702 -3.800 1.00 57.00 108 GLN A N 1
ATOM 858 C CA . GLN A 1 108 ? 32.978 -2.911 -4.472 1.00 57.00 108 GLN A CA 1
ATOM 859 C C . GLN A 1 108 ? 32.281 -2.541 -5.784 1.00 57.00 108 GLN A C 1
ATOM 861 O O . GLN A 1 108 ? 31.683 -1.467 -5.871 1.00 57.00 108 GLN A O 1
ATOM 866 N N . PRO A 1 109 ? 32.299 -3.423 -6.804 1.00 58.72 109 PRO A N 1
ATOM 867 C CA . PRO A 1 109 ? 31.589 -3.174 -8.049 1.00 58.72 109 PRO A CA 1
ATOM 868 C C . PRO A 1 109 ? 30.110 -2.919 -7.763 1.00 58.72 109 PRO A C 1
ATOM 870 O O . PRO A 1 109 ? 29.399 -3.758 -7.194 1.00 58.72 109 PRO A O 1
ATOM 873 N N . ILE A 1 110 ? 29.659 -1.736 -8.172 1.00 66.81 110 ILE A N 1
ATOM 874 C CA . ILE A 1 110 ? 28.287 -1.273 -8.043 1.00 66.81 110 ILE A CA 1
ATOM 875 C C . ILE A 1 110 ? 27.364 -2.274 -8.758 1.00 66.81 110 ILE A C 1
ATOM 877 O O . ILE A 1 110 ? 27.248 -2.292 -9.981 1.00 66.81 110 ILE A O 1
ATOM 881 N N . THR A 1 111 ? 26.718 -3.148 -7.984 1.00 75.38 111 THR A N 1
ATOM 882 C CA . THR A 1 111 ? 25.804 -4.166 -8.510 1.00 75.38 111 THR A CA 1
ATOM 883 C C . THR A 1 111 ? 24.387 -3.843 -8.081 1.00 75.38 111 THR A C 1
ATOM 885 O O . THR A 1 111 ? 24.084 -3.789 -6.892 1.00 75.38 111 THR A O 1
ATOM 888 N N . GLU A 1 112 ? 23.512 -3.677 -9.069 1.00 83.75 112 GLU A N 1
ATOM 889 C CA . GLU A 1 112 ? 22.093 -3.419 -8.862 1.00 83.75 112 GLU A CA 1
ATOM 890 C C . GLU A 1 112 ? 21.426 -4.561 -8.079 1.00 83.75 112 GLU A C 1
ATOM 892 O O . GLU A 1 112 ? 21.304 -5.698 -8.557 1.00 83.75 112 GLU A O 1
ATOM 897 N N . VAL A 1 113 ? 20.936 -4.260 -6.878 1.00 87.00 113 VAL A N 1
ATOM 898 C CA . VAL A 1 113 ? 20.128 -5.205 -6.098 1.00 87.00 113 VAL A CA 1
ATOM 899 C C . VAL A 1 113 ? 18.751 -5.329 -6.744 1.00 87.00 113 VAL A C 1
ATOM 901 O O . VAL A 1 113 ? 17.992 -4.375 -6.759 1.00 87.00 113 VAL A O 1
ATOM 904 N N . LYS A 1 114 ? 18.354 -6.502 -7.245 1.00 91.25 114 LYS A N 1
ATOM 905 C CA . LYS A 1 114 ? 17.060 -6.682 -7.947 1.00 91.25 114 LYS A CA 1
ATOM 906 C C . LYS A 1 114 ? 15.846 -6.723 -6.998 1.00 91.25 114 LYS A C 1
ATOM 908 O O . LYS A 1 114 ? 15.088 -7.690 -7.009 1.00 91.25 114 LYS A O 1
ATOM 913 N N . SER A 1 115 ? 15.672 -5.687 -6.178 1.00 90.94 115 SER A N 1
ATOM 914 C CA . SER A 1 115 ? 14.660 -5.522 -5.122 1.00 90.94 115 SER A CA 1
ATOM 915 C C . SER A 1 115 ? 13.227 -5.743 -5.603 1.00 90.94 115 SER A C 1
ATOM 917 O O . SER A 1 115 ? 12.426 -6.317 -4.869 1.00 90.94 115 SER A O 1
ATOM 919 N N . TYR A 1 116 ? 12.924 -5.377 -6.849 1.00 93.31 116 TYR A N 1
ATOM 920 C CA . TYR A 1 116 ? 11.633 -5.614 -7.500 1.00 93.31 116 TYR A CA 1
ATOM 921 C C . TYR A 1 116 ? 11.260 -7.107 -7.624 1.00 93.31 116 TYR A C 1
ATOM 923 O O . TYR A 1 116 ? 10.108 -7.455 -7.821 1.00 93.31 116 TYR A O 1
ATOM 931 N N . ARG A 1 117 ? 12.208 -8.038 -7.450 1.00 95.06 117 ARG A N 1
ATOM 932 C CA . ARG A 1 117 ? 11.924 -9.488 -7.385 1.00 95.06 117 ARG A CA 1
ATOM 933 C C . ARG A 1 117 ? 11.566 -9.966 -5.975 1.00 95.06 117 ARG A C 1
ATOM 935 O O . ARG A 1 117 ? 11.358 -11.157 -5.757 1.00 95.06 117 ARG A O 1
ATOM 942 N N . GLY A 1 118 ? 11.547 -9.060 -5.001 1.00 95.19 118 GLY A N 1
ATOM 943 C CA . GLY A 1 118 ? 11.347 -9.361 -3.589 1.00 95.19 118 GLY A CA 1
ATOM 944 C C . GLY A 1 118 ? 9.960 -9.881 -3.239 1.00 95.19 118 GLY A C 1
ATOM 945 O O . GLY A 1 118 ? 9.844 -10.628 -2.269 1.00 95.19 118 GLY A O 1
ATOM 946 N N . TYR A 1 119 ? 8.947 -9.540 -4.035 1.00 97.19 119 TYR A N 1
ATOM 947 C CA . TYR A 1 119 ? 7.533 -9.794 -3.738 1.00 97.19 119 TYR A CA 1
ATOM 948 C C . TYR A 1 119 ? 6.918 -10.935 -4.543 1.00 97.19 119 TYR A C 1
ATOM 950 O O . TYR A 1 119 ? 5.701 -11.083 -4.542 1.00 97.19 119 TYR A O 1
ATOM 958 N N . ARG A 1 120 ? 7.728 -11.788 -5.184 1.00 97.25 120 ARG A N 1
ATOM 959 C CA . ARG A 1 120 ? 7.226 -12.913 -5.996 1.00 97.25 120 ARG A CA 1
ATOM 960 C C . ARG A 1 120 ? 6.181 -13.761 -5.272 1.00 97.25 120 ARG A C 1
ATOM 962 O O . ARG A 1 120 ? 5.211 -14.172 -5.887 1.00 97.25 120 ARG A O 1
ATOM 969 N N . TYR A 1 121 ? 6.357 -14.010 -3.973 1.00 97.69 121 TYR A N 1
ATOM 970 C CA . TYR A 1 121 ? 5.394 -14.782 -3.178 1.00 97.69 121 TYR A CA 1
ATOM 971 C C . TYR A 1 121 ? 4.004 -14.123 -3.124 1.00 97.69 121 TYR A C 1
ATOM 973 O O . TYR A 1 121 ? 3.001 -14.830 -3.151 1.00 97.69 121 TYR A O 1
ATOM 981 N N . LEU A 1 122 ? 3.948 -12.790 -3.055 1.00 98.00 122 LEU A N 1
ATOM 982 C CA . LEU A 1 122 ? 2.714 -12.014 -2.993 1.00 98.00 122 LEU A CA 1
ATOM 983 C C . LEU A 1 122 ? 2.118 -11.834 -4.391 1.00 98.00 122 LEU A C 1
ATOM 985 O O . LEU A 1 122 ? 0.922 -12.021 -4.566 1.00 98.00 122 LEU A O 1
ATOM 989 N N . GLN A 1 123 ? 2.955 -11.561 -5.396 1.00 98.50 123 GLN A N 1
ATOM 990 C CA . GLN A 1 123 ? 2.526 -11.468 -6.795 1.00 98.50 123 GLN A CA 1
ATOM 991 C C . GLN A 1 123 ? 1.873 -12.768 -7.277 1.00 98.50 123 GLN A C 1
ATOM 993 O O . GLN A 1 123 ? 0.820 -12.733 -7.900 1.00 98.50 123 GLN A O 1
ATOM 998 N N . ARG A 1 124 ? 2.455 -13.923 -6.929 1.00 97.94 124 ARG A N 1
ATOM 999 C CA . ARG A 1 124 ? 1.872 -15.242 -7.217 1.00 97.94 124 ARG A CA 1
ATOM 1000 C C . ARG A 1 124 ? 0.570 -15.472 -6.461 1.00 97.94 124 ARG A C 1
ATOM 1002 O O . ARG A 1 124 ? -0.393 -15.930 -7.053 1.00 97.94 124 ARG A O 1
ATOM 1009 N N . TYR A 1 125 ? 0.523 -15.102 -5.178 1.00 97.62 125 TYR A N 1
ATOM 1010 C CA . TYR A 1 125 ? -0.695 -15.206 -4.369 1.00 97.62 125 TYR A CA 1
ATOM 1011 C C . TYR A 1 125 ? -1.873 -14.421 -4.969 1.00 97.62 125 TYR A C 1
ATOM 1013 O O . TYR A 1 125 ? -3.003 -14.912 -4.937 1.00 97.62 125 TYR A O 1
ATOM 1021 N N . LEU A 1 126 ? -1.598 -13.227 -5.506 1.00 98.12 126 LEU A N 1
ATOM 1022 C CA . LEU A 1 126 ? -2.565 -12.384 -6.211 1.00 98.12 126 LEU A CA 1
ATOM 1023 C C . LEU A 1 126 ? -2.948 -12.967 -7.578 1.00 98.12 126 LEU A C 1
ATOM 1025 O O . LEU A 1 126 ? -4.136 -13.080 -7.875 1.00 98.12 126 LEU A O 1
ATOM 1029 N N . ALA A 1 127 ? -1.968 -13.406 -8.372 1.00 97.88 127 ALA A N 1
ATOM 1030 C CA . ALA A 1 127 ? -2.219 -13.989 -9.689 1.00 97.88 127 ALA A CA 1
ATOM 1031 C C . ALA A 1 127 ? -3.046 -15.281 -9.603 1.00 97.88 127 ALA A C 1
ATOM 1033 O O . ALA A 1 127 ? -3.954 -15.489 -10.397 1.00 97.88 127 ALA A O 1
ATOM 1034 N N . ASP A 1 128 ? -2.818 -16.094 -8.567 1.00 97.00 128 ASP A N 1
ATOM 1035 C CA . ASP A 1 128 ? -3.616 -17.286 -8.256 1.00 97.00 128 ASP A CA 1
ATOM 1036 C C . ASP A 1 128 ? -5.102 -17.002 -7.981 1.00 97.00 128 ASP A C 1
ATOM 1038 O O . ASP A 1 128 ? -5.879 -17.946 -7.833 1.00 97.00 128 ASP A O 1
ATOM 1042 N N . ARG A 1 129 ? -5.480 -15.726 -7.859 1.00 96.88 129 ARG A N 1
ATOM 1043 C CA . ARG A 1 129 ? -6.829 -15.244 -7.549 1.00 96.88 129 ARG A CA 1
ATOM 1044 C C . ARG A 1 129 ? -7.327 -14.206 -8.557 1.00 96.88 129 ARG A C 1
ATOM 1046 O O . ARG A 1 129 ? -8.283 -13.507 -8.263 1.00 96.88 129 ARG A O 1
ATOM 1053 N N . GLY A 1 130 ? -6.692 -14.085 -9.723 1.00 96.81 130 GLY A N 1
ATOM 1054 C CA . GLY A 1 130 ? -7.173 -13.195 -10.785 1.00 96.81 130 GLY A CA 1
ATOM 1055 C C . GLY A 1 130 ? -6.746 -11.730 -10.651 1.00 96.81 130 GLY A C 1
AT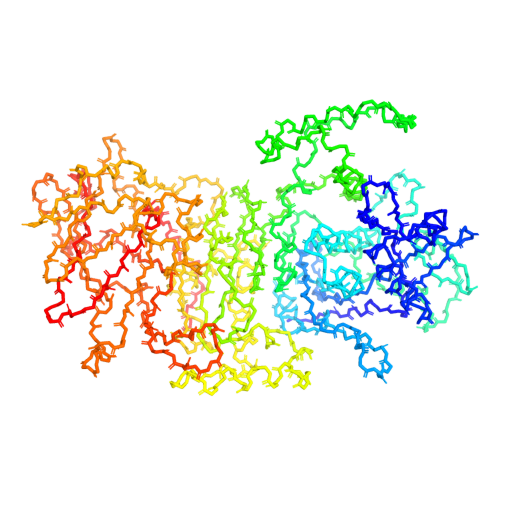OM 1056 O O . GLY A 1 130 ? -7.392 -10.857 -11.220 1.00 96.81 130 GLY A O 1
ATOM 1057 N N . VAL A 1 131 ? -5.667 -11.429 -9.918 1.00 98.06 131 VAL A N 1
ATOM 1058 C CA . VAL A 1 131 ? -5.075 -10.079 -9.869 1.00 98.06 131 VAL A CA 1
ATOM 1059 C C . VAL A 1 131 ? -3.683 -10.102 -10.498 1.00 98.06 131 VAL A C 1
ATOM 1061 O O . VAL A 1 131 ? -2.772 -10.771 -10.003 1.00 98.06 131 VAL A O 1
ATOM 1064 N N . ALA A 1 132 ? -3.495 -9.345 -11.579 1.00 98.31 132 ALA A N 1
ATOM 1065 C CA . ALA A 1 132 ? -2.182 -9.134 -12.175 1.00 98.31 132 ALA A CA 1
ATOM 1066 C C . ALA A 1 132 ? -1.348 -8.194 -11.299 1.00 98.31 132 ALA A C 1
ATOM 1068 O O . ALA A 1 132 ? -1.871 -7.344 -10.577 1.00 98.31 132 ALA A O 1
ATOM 1069 N N . SER A 1 133 ? -0.024 -8.320 -11.346 1.00 98.50 133 SER A N 1
ATOM 1070 C CA . SER A 1 133 ? 0.847 -7.455 -10.549 1.00 98.50 133 SER A CA 1
ATOM 1071 C C . SER A 1 133 ? 2.172 -7.140 -11.222 1.00 98.50 133 SER A C 1
ATOM 1073 O O . SER A 1 133 ? 2.809 -8.013 -11.807 1.00 98.50 133 SER A O 1
ATOM 1075 N N . VAL A 1 134 ? 2.639 -5.904 -11.067 1.00 98.12 134 VAL A N 1
ATOM 1076 C CA . VAL A 1 134 ? 3.952 -5.445 -11.519 1.00 98.12 134 VAL A CA 1
ATOM 1077 C C . VAL A 1 134 ? 4.737 -4.879 -10.345 1.00 98.12 134 VAL A C 1
ATOM 1079 O O . VAL A 1 134 ? 4.281 -3.969 -9.666 1.00 98.12 134 VAL A O 1
ATOM 1082 N N . SER A 1 135 ? 5.944 -5.389 -10.103 1.00 97.62 135 SER A N 1
ATOM 1083 C CA . SER A 1 135 ? 6.875 -4.784 -9.152 1.00 97.62 135 SER A CA 1
ATOM 1084 C C . SER A 1 135 ? 7.938 -3.984 -9.884 1.00 97.62 135 SER A C 1
ATOM 1086 O O . SER A 1 135 ? 8.640 -4.514 -10.745 1.00 97.62 135 SER A O 1
ATOM 1088 N N . VAL A 1 136 ? 8.033 -2.703 -9.544 1.00 95.31 136 VAL A N 1
ATOM 1089 C CA . VAL A 1 136 ? 8.820 -1.687 -10.240 1.00 95.31 136 VAL A CA 1
ATOM 1090 C C . VAL A 1 136 ? 10.157 -1.490 -9.549 1.00 95.31 136 VAL A C 1
ATOM 1092 O O . VAL A 1 136 ? 10.232 -1.438 -8.321 1.00 95.31 136 VAL A O 1
ATOM 1095 N N . ASN A 1 137 ? 11.215 -1.361 -10.343 1.00 92.12 137 ASN A N 1
ATOM 1096 C CA . ASN A 1 137 ? 12.537 -1.058 -9.838 1.00 92.12 137 ASN A CA 1
ATOM 1097 C C . ASN A 1 137 ? 12.777 0.445 -9.711 1.00 92.12 137 ASN A C 1
ATOM 1099 O O . ASN A 1 137 ? 12.911 1.131 -10.720 1.00 92.12 137 ASN A O 1
ATOM 1103 N N . ILE A 1 138 ? 12.919 0.936 -8.483 1.00 91.12 138 ILE A N 1
ATOM 1104 C CA . ILE A 1 138 ? 13.184 2.360 -8.227 1.00 91.12 138 ILE A CA 1
ATOM 1105 C C . ILE A 1 138 ? 14.613 2.657 -7.761 1.00 91.12 138 ILE A C 1
ATOM 1107 O O . ILE A 1 138 ? 14.925 3.787 -7.398 1.00 91.12 138 ILE A O 1
ATOM 1111 N N . ASN A 1 139 ? 15.503 1.662 -7.760 1.00 88.75 139 ASN A N 1
ATOM 1112 C CA . ASN A 1 139 ? 16.848 1.790 -7.194 1.00 88.75 139 ASN A CA 1
ATOM 1113 C C . ASN A 1 139 ? 17.675 2.928 -7.795 1.00 88.75 139 ASN A C 1
ATOM 1115 O O . ASN A 1 139 ? 18.454 3.554 -7.085 1.00 88.75 139 ASN A O 1
ATOM 1119 N N . VAL A 1 140 ? 17.539 3.168 -9.104 1.00 88.62 140 VAL A N 1
ATOM 1120 C CA . VAL A 1 140 ? 18.258 4.251 -9.790 1.00 88.62 140 VAL A CA 1
ATOM 1121 C C . VAL A 1 140 ? 17.893 5.597 -9.169 1.00 88.62 140 VAL A C 1
ATOM 1123 O O . VAL A 1 140 ? 18.780 6.347 -8.776 1.00 88.62 140 VAL A O 1
ATOM 1126 N N . VAL A 1 141 ? 16.598 5.855 -8.987 1.00 87.25 141 VAL A N 1
ATOM 1127 C CA . VAL A 1 141 ? 16.108 7.090 -8.367 1.00 87.25 141 VAL A CA 1
ATOM 1128 C C . VAL A 1 141 ? 16.464 7.143 -6.889 1.00 87.25 141 VAL A C 1
ATOM 1130 O O . VAL A 1 141 ? 16.943 8.166 -6.417 1.00 87.25 141 VAL A O 1
ATOM 1133 N N . SER A 1 142 ? 16.306 6.038 -6.154 1.00 85.50 142 SER A N 1
ATOM 1134 C CA . SER A 1 142 ? 16.701 5.985 -4.743 1.00 85.50 142 SER A CA 1
ATOM 1135 C C . SER A 1 142 ? 18.180 6.300 -4.526 1.00 85.50 142 SER A C 1
ATOM 1137 O O . SER A 1 142 ? 18.522 6.890 -3.510 1.00 85.50 142 SER A O 1
ATOM 1139 N N . PHE A 1 143 ? 19.057 5.922 -5.457 1.00 86.50 143 PHE A N 1
ATOM 1140 C CA . PHE A 1 143 ? 20.480 6.231 -5.371 1.00 86.50 143 PHE A CA 1
ATOM 1141 C C . PHE A 1 143 ? 20.781 7.697 -5.665 1.00 86.50 143 PHE A C 1
ATOM 1143 O O . PHE A 1 143 ? 21.504 8.332 -4.893 1.00 86.50 143 PHE A O 1
ATOM 1150 N N . LEU A 1 144 ? 20.193 8.237 -6.738 1.00 84.38 144 LEU A N 1
ATOM 1151 C CA . LEU A 1 144 ? 20.315 9.654 -7.081 1.00 84.38 144 LEU A CA 1
ATOM 1152 C C . LEU A 1 144 ? 19.838 10.524 -5.907 1.00 84.38 144 LEU A C 1
ATOM 1154 O O . LEU A 1 144 ? 20.620 11.313 -5.385 1.00 84.38 144 LEU A O 1
ATOM 1158 N N . ALA A 1 145 ? 18.653 10.236 -5.365 1.00 79.19 145 ALA A N 1
ATOM 1159 C CA . ALA A 1 145 ? 18.059 10.965 -4.243 1.00 79.19 145 ALA A CA 1
ATOM 1160 C C . ALA A 1 145 ? 18.709 10.698 -2.865 1.00 79.19 145 ALA A C 1
ATOM 1162 O O . ALA A 1 145 ? 18.348 11.337 -1.880 1.00 79.19 145 ALA A O 1
ATOM 1163 N N . ALA A 1 146 ? 19.636 9.739 -2.729 1.00 76.00 146 ALA A N 1
ATOM 1164 C CA . ALA A 1 146 ? 20.150 9.351 -1.410 1.00 76.00 146 ALA A CA 1
ATOM 1165 C C . ALA A 1 146 ? 20.860 10.516 -0.684 1.00 76.00 146 ALA A C 1
ATOM 1167 O O . ALA A 1 146 ? 21.881 11.012 -1.151 1.00 76.00 146 ALA A O 1
ATOM 1168 N N . GLY A 1 147 ? 20.382 10.897 0.499 1.00 69.31 147 GLY A N 1
ATOM 1169 C CA . GLY A 1 147 ? 20.954 12.015 1.259 1.00 69.31 147 GLY A CA 1
ATOM 1170 C C . GLY A 1 147 ? 20.344 13.374 0.924 1.00 69.31 147 GLY A C 1
ATOM 1171 O O . GLY A 1 147 ? 20.870 14.376 1.393 1.00 69.31 147 GLY A O 1
ATOM 1172 N N . ASP A 1 148 ? 19.245 13.401 0.163 1.00 69.69 148 ASP A N 1
ATOM 1173 C CA . ASP A 1 148 ? 18.521 14.628 -0.132 1.00 69.69 148 ASP A CA 1
ATOM 1174 C C . ASP A 1 148 ? 17.004 14.490 0.137 1.00 69.69 148 ASP A C 1
ATOM 1176 O O . ASP A 1 148 ? 16.265 13.932 -0.682 1.00 69.69 148 ASP A O 1
ATOM 1180 N N . PRO A 1 149 ? 16.517 14.941 1.310 1.00 61.91 149 PRO A N 1
ATOM 1181 C CA . PRO A 1 149 ? 15.153 14.670 1.767 1.00 61.91 149 PRO A CA 1
ATOM 1182 C C . PRO A 1 149 ? 14.069 15.377 0.937 1.00 61.91 149 PRO A C 1
ATOM 1184 O O . PRO A 1 149 ? 12.923 14.924 0.927 1.00 61.91 149 PRO A O 1
ATOM 1187 N N . SER A 1 150 ? 14.395 16.454 0.210 1.00 58.31 150 SER A N 1
ATOM 1188 C CA . SER A 1 150 ? 13.434 17.163 -0.654 1.00 58.31 150 SER A CA 1
ATOM 1189 C C . SER A 1 150 ? 13.152 16.469 -1.995 1.00 58.31 150 SER A C 1
ATOM 1191 O O . SER A 1 150 ? 12.213 16.862 -2.682 1.00 58.31 150 SER A O 1
ATOM 1193 N N . PHE A 1 151 ? 13.913 15.427 -2.352 1.00 62.47 151 PHE A N 1
ATOM 1194 C CA . PHE A 1 151 ? 13.977 14.858 -3.712 1.00 62.47 151 PHE A CA 1
ATOM 1195 C C . PHE A 1 151 ? 13.402 13.438 -3.827 1.00 62.47 151 PHE A C 1
ATOM 1197 O O . PHE A 1 151 ? 13.616 12.744 -4.820 1.00 62.47 151 PHE A O 1
ATOM 1204 N N . GLU A 1 152 ? 12.754 12.925 -2.777 1.00 69.56 152 GLU A N 1
ATOM 1205 C CA . GLU A 1 152 ? 12.577 11.474 -2.671 1.00 69.56 152 GLU A CA 1
ATOM 1206 C C . GLU A 1 152 ? 11.279 10.921 -3.263 1.00 69.56 152 GLU A C 1
ATOM 1208 O O . GLU A 1 152 ? 11.277 9.786 -3.738 1.00 69.56 152 GLU A O 1
ATOM 1213 N N . LYS A 1 153 ? 10.146 11.626 -3.182 1.00 74.69 153 LYS A N 1
ATOM 1214 C CA . LYS A 1 153 ? 8.837 10.952 -3.309 1.00 74.69 153 LYS A CA 1
ATOM 1215 C C . LYS A 1 153 ? 8.264 10.980 -4.721 1.00 74.69 153 LYS A C 1
ATOM 1217 O O . LYS A 1 153 ? 7.840 9.931 -5.211 1.00 74.69 153 LYS A O 1
ATOM 1222 N N . HIS A 1 154 ? 8.243 12.142 -5.369 1.00 78.56 154 HIS A N 1
ATOM 1223 C CA . HIS A 1 154 ? 7.566 12.323 -6.655 1.00 78.56 154 HIS A CA 1
ATOM 1224 C C . HIS A 1 154 ? 8.323 11.627 -7.796 1.00 78.56 154 HIS A C 1
ATOM 1226 O O . HIS A 1 154 ? 7.724 10.939 -8.619 1.00 78.56 154 HIS A O 1
ATOM 1232 N N . GLU A 1 155 ? 9.648 11.692 -7.767 1.00 81.19 155 GLU A N 1
ATOM 1233 C CA . GLU A 1 155 ? 10.582 11.051 -8.690 1.00 81.19 155 GLU A CA 1
ATOM 1234 C C . GLU A 1 155 ? 10.446 9.524 -8.681 1.00 81.19 155 GLU A C 1
ATOM 1236 O O . GLU A 1 155 ? 10.468 8.858 -9.717 1.00 81.19 155 GLU A O 1
ATOM 1241 N N . ARG A 1 156 ? 10.268 8.928 -7.500 1.00 85.31 156 ARG A N 1
ATOM 1242 C CA . ARG A 1 156 ? 10.036 7.480 -7.390 1.00 85.31 156 ARG A CA 1
ATOM 1243 C C . ARG A 1 156 ? 8.702 7.086 -7.988 1.00 85.31 156 ARG A C 1
ATOM 1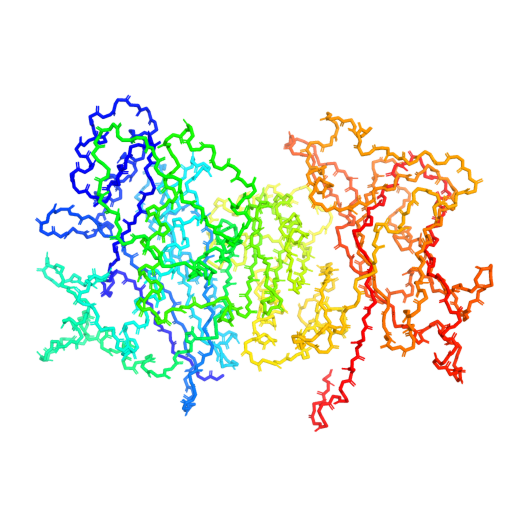245 O O . ARG A 1 156 ? 8.613 6.045 -8.642 1.00 85.31 156 ARG A O 1
ATOM 1252 N N . PHE A 1 157 ? 7.678 7.911 -7.773 1.00 84.81 157 PHE A N 1
ATOM 1253 C CA . PHE A 1 157 ? 6.368 7.665 -8.353 1.00 84.81 157 PHE A CA 1
ATOM 1254 C C . PHE A 1 157 ? 6.406 7.799 -9.876 1.00 84.81 157 PHE A C 1
ATOM 1256 O O . PHE A 1 157 ? 5.801 6.985 -10.571 1.00 84.81 157 PHE A O 1
ATOM 1263 N N . GLN A 1 158 ? 7.196 8.737 -10.403 1.00 86.44 158 GLN A N 1
ATOM 1264 C CA . GLN A 1 158 ? 7.411 8.897 -11.839 1.00 86.44 158 GLN A CA 1
ATOM 1265 C C . GLN A 1 158 ? 7.904 7.602 -12.499 1.00 86.44 158 GLN A C 1
ATOM 1267 O O . GLN A 1 158 ? 7.436 7.258 -13.578 1.00 86.44 158 GLN A O 1
ATOM 1272 N N . ILE A 1 159 ? 8.784 6.822 -11.857 1.00 88.12 159 ILE A N 1
ATOM 1273 C CA . ILE A 1 159 ? 9.208 5.521 -12.409 1.00 88.12 159 ILE A CA 1
ATOM 1274 C C . ILE A 1 159 ? 8.046 4.532 -12.480 1.00 88.12 159 ILE A C 1
ATOM 1276 O O . ILE A 1 159 ? 7.902 3.823 -13.476 1.00 88.12 159 ILE A O 1
ATOM 1280 N N . ALA A 1 160 ? 7.201 4.480 -11.449 1.00 88.75 160 ALA A N 1
ATOM 1281 C CA . ALA A 1 160 ? 6.017 3.628 -11.470 1.00 88.75 160 ALA A CA 1
ATOM 1282 C C . ALA A 1 160 ? 5.044 4.045 -12.582 1.00 88.75 160 ALA A C 1
ATOM 1284 O O . ALA A 1 160 ? 4.527 3.183 -13.290 1.00 88.75 160 ALA A O 1
ATOM 1285 N N . GLN A 1 161 ? 4.861 5.349 -12.793 1.00 87.00 161 GLN A N 1
ATOM 1286 C CA . GLN A 1 161 ? 4.059 5.877 -13.895 1.00 87.00 161 GLN A CA 1
ATOM 1287 C C . GLN A 1 161 ? 4.658 5.556 -15.262 1.00 87.00 161 GLN A C 1
ATOM 1289 O O . GLN A 1 161 ? 3.926 5.124 -16.143 1.00 87.00 161 GLN A O 1
ATOM 1294 N N . LEU A 1 162 ? 5.974 5.701 -15.438 1.00 88.12 162 LEU A N 1
ATOM 1295 C CA . LEU A 1 162 ? 6.660 5.314 -16.671 1.00 88.12 162 LEU A CA 1
ATOM 1296 C C . LEU A 1 162 ? 6.471 3.820 -16.955 1.00 88.12 162 LEU A C 1
ATOM 1298 O O . LEU A 1 162 ? 6.184 3.445 -18.086 1.00 88.12 162 LEU A O 1
ATOM 1302 N N . VAL A 1 163 ? 6.566 2.954 -15.942 1.00 89.31 163 VAL A N 1
ATOM 1303 C CA . VAL A 1 163 ? 6.282 1.523 -16.127 1.00 89.31 163 VAL A CA 1
ATOM 1304 C C . VAL A 1 163 ? 4.814 1.283 -16.493 1.00 89.31 163 VAL A C 1
ATOM 1306 O O . VAL A 1 163 ? 4.551 0.500 -17.400 1.00 89.31 163 VAL A O 1
ATOM 1309 N N . LEU A 1 164 ? 3.860 1.954 -15.847 1.00 89.69 164 LEU A N 1
ATOM 1310 C CA . LEU A 1 164 ? 2.436 1.825 -16.178 1.00 89.69 164 LEU A CA 1
ATOM 1311 C C . LEU A 1 164 ? 2.123 2.279 -17.605 1.00 89.69 164 LEU A C 1
ATOM 1313 O O . LEU A 1 164 ? 1.498 1.536 -18.355 1.00 89.69 164 LEU A O 1
ATOM 1317 N N . ALA A 1 165 ? 2.608 3.453 -17.996 1.00 86.69 165 ALA A N 1
ATOM 1318 C CA . ALA A 1 165 ? 2.449 3.996 -19.337 1.00 86.69 165 ALA A CA 1
ATOM 1319 C C . ALA A 1 165 ? 3.119 3.104 -20.400 1.00 86.69 165 ALA A C 1
ATOM 1321 O O . ALA A 1 165 ? 2.563 2.903 -21.478 1.00 86.69 165 ALA A O 1
ATOM 1322 N N . MET A 1 166 ? 4.269 2.498 -20.087 1.00 90.38 166 MET A N 1
ATOM 1323 C CA . MET A 1 166 ? 4.919 1.519 -20.962 1.00 90.38 166 MET A CA 1
ATOM 1324 C C . MET A 1 166 ? 4.075 0.251 -21.107 1.00 90.38 166 MET A C 1
ATOM 1326 O O . MET A 1 166 ? 3.865 -0.206 -22.226 1.00 90.38 166 MET A O 1
ATOM 1330 N N . LEU A 1 167 ? 3.530 -0.292 -20.013 1.00 89.69 167 LEU A N 1
ATOM 1331 C CA . LEU A 1 167 ? 2.627 -1.446 -20.079 1.00 89.69 167 LEU A CA 1
ATOM 1332 C C . LEU A 1 167 ? 1.347 -1.130 -20.859 1.00 89.69 167 LEU A C 1
ATOM 1334 O O . LEU A 1 167 ? 0.900 -1.975 -21.629 1.00 89.69 167 LEU A O 1
ATOM 1338 N N . PHE A 1 168 ? 0.795 0.074 -20.700 1.00 88.12 168 PHE A N 1
ATOM 1339 C CA . PHE A 1 168 ? -0.355 0.554 -21.466 1.00 88.12 168 PHE A CA 1
ATOM 1340 C C . PHE A 1 168 ? -0.046 0.540 -22.970 1.00 88.12 168 PHE A C 1
ATOM 1342 O O . PHE A 1 168 ? -0.737 -0.120 -23.740 1.00 88.12 168 PHE A O 1
ATOM 1349 N N . GLN A 1 169 ? 1.068 1.149 -23.394 1.00 85.69 169 GLN A N 1
ATOM 1350 C CA . GLN A 1 169 ? 1.477 1.120 -24.804 1.00 85.69 169 GLN A CA 1
ATOM 1351 C C . GLN A 1 169 ? 1.722 -0.302 -25.329 1.00 85.69 169 GLN A C 1
ATOM 1353 O O . GLN A 1 169 ? 1.280 -0.641 -26.427 1.00 85.69 169 GLN A O 1
ATOM 1358 N N . VAL A 1 170 ? 2.407 -1.154 -24.557 1.00 86.31 170 VAL A N 1
ATOM 1359 C CA . VAL A 1 170 ? 2.698 -2.541 -24.959 1.00 86.31 170 VAL A CA 1
ATOM 1360 C C . VAL A 1 170 ? 1.420 -3.378 -25.058 1.00 86.31 170 VAL A C 1
ATOM 1362 O O . VAL A 1 170 ? 1.344 -4.247 -25.922 1.00 86.31 170 VAL A O 1
ATOM 1365 N N . ALA A 1 171 ? 0.398 -3.099 -24.247 1.00 88.06 171 ALA A N 1
ATOM 1366 C CA . ALA A 1 171 ? -0.900 -3.771 -24.312 1.00 88.06 171 ALA A CA 1
ATOM 1367 C C . ALA A 1 171 ? -1.735 -3.396 -25.552 1.00 88.06 171 ALA A C 1
ATOM 1369 O O . ALA A 1 171 ? -2.799 -3.977 -25.759 1.00 88.06 171 ALA A O 1
ATOM 1370 N N . GLY A 1 172 ? -1.255 -2.472 -26.396 1.00 77.44 172 GLY A N 1
ATOM 1371 C CA . GLY A 1 172 ? -1.901 -2.110 -27.659 1.00 77.44 172 GLY A CA 1
ATOM 1372 C C . GLY A 1 172 ? -3.090 -1.161 -27.507 1.00 77.44 172 GLY A C 1
ATOM 1373 O O . GLY A 1 172 ? -3.854 -0.984 -28.454 1.00 77.44 172 GLY A O 1
ATOM 1374 N N . THR A 1 173 ? -3.261 -0.529 -26.346 1.00 66.69 173 THR A N 1
ATOM 1375 C CA . THR A 1 173 ? -4.242 0.543 -26.172 1.00 66.69 173 THR A CA 1
ATOM 1376 C C . THR A 1 173 ? -3.698 1.801 -26.854 1.00 66.69 173 THR A C 1
ATOM 1378 O O . THR A 1 173 ? -2.714 2.391 -26.408 1.00 66.69 173 THR A O 1
ATOM 1381 N N . ALA A 1 174 ? -4.278 2.140 -28.011 1.00 55.81 174 ALA A N 1
ATOM 1382 C CA . ALA A 1 174 ? -3.775 3.159 -28.930 1.00 55.81 174 ALA A CA 1
ATOM 1383 C C . ALA A 1 174 ? -3.502 4.506 -28.242 1.00 55.81 174 ALA A C 1
ATOM 1385 O O . ALA A 1 174 ? -4.327 5.009 -27.482 1.00 55.81 174 ALA A O 1
ATOM 1386 N N . THR A 1 175 ? -2.369 5.126 -28.573 1.00 54.66 175 THR A N 1
ATOM 1387 C CA . THR A 1 175 ? -2.065 6.509 -28.195 1.00 54.66 175 THR A CA 1
ATOM 1388 C C . THR A 1 175 ? -2.102 7.351 -29.460 1.00 54.66 175 THR A C 1
ATOM 1390 O O . THR A 1 175 ? -1.384 7.062 -30.413 1.00 54.66 175 THR A O 1
ATOM 1393 N N . THR A 1 176 ? -2.936 8.386 -29.494 1.00 53.91 176 THR A N 1
ATOM 1394 C CA . THR A 1 176 ? -3.171 9.191 -30.704 1.00 53.91 176 THR A CA 1
ATOM 1395 C C . THR A 1 176 ? -2.094 10.244 -30.978 1.00 53.91 176 THR A C 1
ATOM 1397 O O . THR A 1 176 ? -2.172 10.925 -31.995 1.00 53.91 176 THR A O 1
ATOM 1400 N N . ASN A 1 177 ? -1.085 10.393 -30.108 1.00 57.09 177 ASN A N 1
ATOM 1401 C CA . ASN A 1 177 ? -0.131 11.502 -30.175 1.00 57.09 177 ASN A CA 1
ATOM 1402 C C . ASN A 1 177 ? 1.327 10.994 -30.220 1.00 57.09 177 ASN A C 1
ATOM 1404 O O . ASN A 1 177 ? 1.772 10.302 -29.307 1.00 57.09 177 ASN A O 1
ATOM 1408 N N . ASN A 1 178 ? 2.053 11.383 -31.277 1.00 50.56 178 ASN A N 1
ATOM 1409 C CA . ASN A 1 178 ? 3.445 11.065 -31.662 1.00 50.56 178 ASN A CA 1
ATOM 1410 C C . ASN A 1 178 ? 4.553 11.447 -30.643 1.00 50.56 178 ASN A C 1
ATOM 1412 O O . ASN A 1 178 ? 5.563 12.034 -31.026 1.00 50.56 178 ASN A O 1
ATOM 1416 N N . GLN A 1 179 ? 4.418 11.155 -29.350 1.00 54.81 179 GLN A N 1
ATOM 1417 C CA . GLN A 1 179 ? 5.493 11.431 -28.389 1.00 54.81 179 GLN A CA 1
ATOM 1418 C C . GLN A 1 179 ? 6.199 10.137 -27.960 1.00 54.81 179 GLN A C 1
ATOM 1420 O O . GLN A 1 179 ? 5.579 9.283 -27.317 1.00 54.81 179 GLN A O 1
ATOM 1425 N N . PRO A 1 180 ? 7.498 9.970 -28.283 1.00 52.66 180 PRO A N 1
ATOM 1426 C CA . PRO A 1 180 ? 8.286 8.848 -27.801 1.00 52.66 180 PRO A CA 1
ATOM 1427 C C . PRO A 1 180 ? 8.568 9.037 -26.307 1.00 52.66 180 PRO A C 1
ATOM 1429 O O . PRO A 1 180 ? 9.595 9.567 -25.897 1.00 52.66 180 PRO A O 1
ATOM 1432 N N . VAL A 1 181 ? 7.636 8.594 -25.467 1.00 61.81 181 VAL A N 1
ATOM 1433 C CA . VAL A 1 181 ? 7.851 8.498 -24.013 1.00 61.81 181 VAL A CA 1
ATOM 1434 C C . VAL A 1 181 ? 8.833 7.362 -23.689 1.00 61.81 181 VAL A C 1
ATOM 1436 O O . VAL A 1 181 ? 9.575 7.418 -22.703 1.00 61.81 181 VAL A O 1
ATOM 1439 N N . PHE A 1 182 ? 8.866 6.343 -24.552 1.00 72.38 182 PHE A N 1
ATOM 1440 C CA . PHE A 1 182 ? 9.634 5.123 -24.361 1.00 72.38 182 PHE A CA 1
ATOM 1441 C C . PHE A 1 182 ? 10.507 4.818 -25.560 1.00 72.38 182 PHE A C 1
ATOM 1443 O O . PHE A 1 182 ? 10.047 4.819 -26.705 1.00 72.38 182 PHE A O 1
ATOM 1450 N N . LEU A 1 183 ? 11.759 4.494 -25.260 1.00 73.69 183 LEU A N 1
ATOM 1451 C CA . LEU A 1 183 ? 12.747 4.127 -26.251 1.00 73.69 183 LEU A CA 1
ATOM 1452 C C . LEU A 1 183 ? 13.239 2.705 -26.004 1.00 73.69 183 LEU A C 1
ATOM 1454 O O . LEU A 1 183 ? 13.505 2.294 -24.870 1.00 73.69 183 LEU A O 1
ATOM 1458 N N . LYS A 1 184 ? 13.381 1.953 -27.090 1.00 78.31 184 LYS A N 1
ATOM 1459 C CA . LYS A 1 184 ? 14.038 0.652 -27.108 1.00 78.31 184 LYS A CA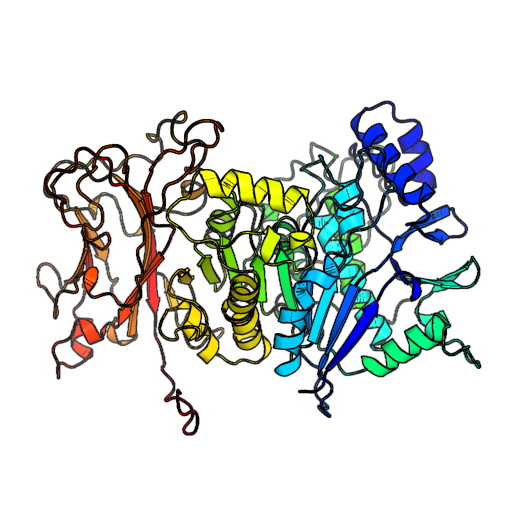 1
ATOM 1460 C C . LYS A 1 184 ? 15.418 0.810 -27.734 1.00 78.31 184 LYS A C 1
ATOM 1462 O O . LYS A 1 184 ? 15.534 1.365 -28.821 1.00 78.31 184 LYS A O 1
ATOM 1467 N N . LYS A 1 185 ? 16.456 0.271 -27.092 1.00 73.19 185 LYS A N 1
ATOM 1468 C CA . LYS A 1 185 ? 17.816 0.276 -27.659 1.00 73.19 185 LYS A CA 1
ATOM 1469 C C . LYS A 1 185 ? 18.022 -0.905 -28.624 1.00 73.19 185 LYS A C 1
ATOM 1471 O O . LYS A 1 185 ? 18.135 -2.040 -28.166 1.00 73.19 185 LYS A O 1
ATOM 1476 N N . SER A 1 186 ? 18.113 -0.674 -29.931 1.00 70.38 186 SER A N 1
ATOM 1477 C CA . SER A 1 186 ? 18.548 -1.664 -30.939 1.00 70.38 186 SER A CA 1
ATOM 1478 C C . SER A 1 186 ? 19.936 -1.291 -31.441 1.00 70.38 186 SER A C 1
ATOM 1480 O O . SER A 1 186 ? 20.089 -0.167 -31.885 1.00 70.38 186 SER A O 1
ATOM 1482 N N . ASP A 1 187 ? 20.922 -2.190 -31.350 1.00 66.25 187 ASP A N 1
ATOM 1483 C CA . ASP A 1 187 ? 22.256 -2.040 -31.972 1.00 66.25 187 ASP A CA 1
ATOM 1484 C C . ASP A 1 187 ? 22.791 -0.588 -31.992 1.00 66.25 187 ASP A C 1
ATOM 1486 O O . ASP A 1 187 ? 23.072 -0.012 -33.035 1.00 66.25 187 ASP A O 1
ATOM 1490 N N . ASP A 1 188 ? 22.858 0.002 -30.791 1.00 65.50 188 ASP A N 1
ATOM 1491 C CA . ASP A 1 188 ? 23.316 1.364 -30.462 1.00 65.50 188 ASP A CA 1
ATOM 1492 C C . ASP A 1 188 ? 22.404 2.558 -30.777 1.00 65.50 188 ASP A C 1
ATOM 1494 O O . ASP A 1 188 ? 22.707 3.665 -30.334 1.00 65.50 188 ASP A O 1
ATOM 1498 N N . THR A 1 189 ? 21.232 2.357 -31.375 1.00 75.81 189 THR A N 1
ATOM 1499 C CA . THR A 1 189 ? 20.225 3.413 -31.561 1.00 75.81 189 THR A CA 1
ATOM 1500 C C . THR A 1 189 ? 19.020 3.233 -30.641 1.00 75.81 189 THR A C 1
ATOM 1502 O O . THR A 1 189 ? 18.619 2.118 -30.295 1.00 75.81 189 THR A O 1
ATOM 1505 N N . LEU A 1 190 ? 18.446 4.352 -30.198 1.00 81.50 190 LEU A N 1
ATOM 1506 C CA . LEU A 1 190 ? 17.169 4.379 -29.496 1.00 81.50 190 LEU A CA 1
ATOM 1507 C C . LEU A 1 190 ? 16.045 4.597 -30.513 1.00 81.50 190 LEU A C 1
ATOM 1509 O O . LEU A 1 190 ? 16.057 5.585 -31.240 1.00 81.50 190 LEU A O 1
ATOM 1513 N N . ALA A 1 191 ? 15.081 3.680 -30.553 1.00 83.06 191 ALA A N 1
ATOM 1514 C CA . ALA A 1 191 ? 13.894 3.769 -31.401 1.00 83.06 191 ALA A CA 1
ATOM 1515 C C . ALA A 1 191 ? 12.633 3.908 -30.545 1.00 83.06 191 ALA A C 1
ATOM 1517 O O . ALA A 1 191 ? 12.585 3.369 -29.432 1.00 83.06 191 ALA A O 1
ATOM 1518 N N . ALA A 1 192 ? 11.604 4.584 -31.061 1.00 83.94 192 ALA A N 1
ATOM 1519 C CA . ALA A 1 192 ? 10.319 4.666 -30.377 1.00 83.94 192 ALA A CA 1
ATOM 1520 C C . ALA A 1 192 ? 9.733 3.262 -30.163 1.00 83.94 192 ALA A C 1
ATOM 1522 O O . ALA A 1 192 ? 9.847 2.372 -31.011 1.00 83.94 192 ALA A O 1
ATOM 1523 N N . LEU A 1 193 ? 9.105 3.047 -29.005 1.00 83.06 193 LEU A N 1
ATOM 1524 C CA . LEU A 1 193 ? 8.559 1.740 -28.639 1.00 83.06 193 LEU A CA 1
ATOM 1525 C C . LEU A 1 193 ? 7.531 1.218 -29.657 1.00 83.06 193 LEU A C 1
ATOM 1527 O O . LEU A 1 193 ? 7.527 0.027 -29.962 1.00 83.06 193 LEU A O 1
ATOM 1531 N N . GLN A 1 194 ? 6.693 2.101 -30.202 1.00 81.81 194 GLN A N 1
ATOM 1532 C CA . GLN A 1 194 ? 5.682 1.745 -31.202 1.00 81.81 194 GLN A CA 1
ATOM 1533 C C . GLN A 1 194 ? 6.309 1.307 -32.522 1.00 81.81 194 GLN A C 1
ATOM 1535 O O . GLN A 1 194 ? 5.926 0.262 -33.044 1.00 81.81 194 GLN A O 1
ATOM 1540 N N . ASP A 1 195 ? 7.331 2.018 -32.998 1.00 84.50 195 ASP A N 1
ATOM 1541 C CA . ASP A 1 195 ? 8.080 1.621 -34.193 1.00 84.50 195 ASP A CA 1
ATOM 1542 C C . ASP A 1 195 ? 8.683 0.230 -33.995 1.00 84.50 195 ASP A C 1
ATOM 1544 O O . ASP A 1 195 ? 8.532 -0.652 -34.837 1.00 84.50 195 ASP A O 1
ATOM 1548 N N . ALA A 1 196 ? 9.278 -0.021 -32.824 1.00 82.88 196 ALA A N 1
ATOM 1549 C CA . ALA A 1 196 ? 9.843 -1.323 -32.492 1.00 82.88 196 ALA A CA 1
ATOM 1550 C C . ALA A 1 196 ? 8.809 -2.464 -32.457 1.00 82.88 196 ALA A C 1
ATOM 1552 O O . ALA A 1 196 ? 9.160 -3.606 -32.763 1.00 82.88 196 ALA A O 1
ATOM 1553 N N . LEU A 1 197 ? 7.562 -2.177 -32.074 1.00 83.50 197 LEU A N 1
ATOM 1554 C CA . LEU A 1 197 ? 6.445 -3.127 -32.114 1.00 83.50 197 LEU A CA 1
ATOM 1555 C C . LEU A 1 197 ? 5.899 -3.316 -33.540 1.00 83.50 197 LEU A C 1
ATOM 1557 O O . LEU A 1 197 ? 5.426 -4.405 -33.876 1.00 83.50 197 LEU A O 1
ATOM 1561 N N . ALA A 1 198 ? 6.005 -2.293 -34.390 1.00 86.00 198 ALA A N 1
ATOM 1562 C CA . ALA A 1 198 ? 5.568 -2.317 -35.783 1.00 86.00 198 ALA A CA 1
ATOM 1563 C C . ALA A 1 198 ? 6.576 -2.986 -36.738 1.00 86.00 198 ALA A C 1
ATOM 1565 O O . ALA A 1 198 ? 6.170 -3.462 -37.790 1.00 86.00 198 ALA A O 1
ATOM 1566 N N . LEU A 1 199 ? 7.865 -3.081 -36.377 1.00 85.69 199 LEU A N 1
ATOM 1567 C CA . LEU A 1 199 ? 8.923 -3.654 -37.229 1.00 85.69 199 LEU A CA 1
ATOM 1568 C C . LEU A 1 199 ? 8.615 -5.077 -37.731 1.00 85.69 199 LEU A C 1
ATOM 1570 O O . LEU A 1 199 ? 8.750 -6.050 -36.985 1.00 85.69 199 LEU A O 1
ATOM 1574 N N . GLU A 1 200 ? 8.289 -5.231 -39.008 1.00 85.62 200 GLU A N 1
ATOM 1575 C CA . GLU A 1 200 ? 8.119 -6.543 -39.637 1.00 85.62 200 GLU A CA 1
ATOM 1576 C C . GLU A 1 200 ? 9.474 -7.248 -39.842 1.00 85.62 200 GLU A C 1
ATOM 1578 O O . GLU A 1 200 ? 10.481 -6.615 -40.160 1.00 85.62 200 GLU A O 1
ATOM 1583 N N . GLY A 1 201 ? 9.522 -8.570 -39.643 1.00 86.88 201 GLY A N 1
ATOM 1584 C CA . GLY A 1 201 ? 10.729 -9.366 -39.885 1.00 86.88 201 GLY A CA 1
ATOM 1585 C C . GLY A 1 201 ? 10.868 -10.604 -38.998 1.00 86.88 201 GLY A C 1
ATOM 1586 O O . GLY A 1 201 ? 10.170 -10.778 -37.998 1.00 86.88 201 GLY A O 1
ATOM 1587 N N . THR A 1 202 ? 11.800 -11.485 -39.366 1.00 85.69 202 THR A N 1
ATOM 1588 C CA . THR A 1 202 ? 12.190 -12.644 -38.553 1.00 85.69 202 THR A CA 1
ATOM 1589 C C . THR A 1 202 ? 13.279 -12.248 -37.566 1.00 85.69 202 THR A C 1
ATOM 1591 O O . THR A 1 202 ? 14.407 -11.951 -37.959 1.00 85.69 202 THR A O 1
ATOM 1594 N N . PHE A 1 203 ? 12.967 -12.291 -36.275 1.00 89.50 203 PHE A N 1
ATOM 1595 C CA . PHE A 1 203 ? 13.923 -12.000 -35.210 1.00 89.50 203 PHE A CA 1
ATOM 1596 C C . PHE A 1 203 ? 14.428 -13.291 -34.561 1.00 89.50 203 PHE A C 1
ATOM 1598 O O . PHE A 1 203 ? 13.714 -14.291 -34.488 1.00 89.50 203 PHE A O 1
ATOM 1605 N N . SER A 1 204 ? 15.661 -13.281 -34.045 1.00 91.94 204 SER A N 1
ATOM 1606 C CA . SER A 1 204 ? 16.158 -14.431 -33.283 1.00 91.94 204 SER A CA 1
ATOM 1607 C C . SER A 1 204 ? 15.347 -14.609 -31.999 1.00 91.94 204 SER A C 1
ATOM 1609 O O . SER A 1 204 ? 14.998 -13.629 -31.339 1.00 91.94 204 SER A O 1
ATOM 1611 N N . SER A 1 205 ? 15.131 -15.853 -31.568 1.00 88.00 205 SER A N 1
ATOM 1612 C CA . SER A 1 205 ? 14.356 -16.171 -30.355 1.00 88.00 205 SER A CA 1
ATOM 1613 C C . SER A 1 205 ? 14.888 -15.520 -29.068 1.00 88.00 205 SER A C 1
ATOM 1615 O O . SER A 1 205 ? 14.191 -15.455 -28.056 1.00 88.00 205 SER A O 1
ATOM 1617 N N . ARG A 1 206 ? 16.136 -15.034 -29.084 1.00 88.62 206 ARG A N 1
ATOM 1618 C CA . ARG A 1 206 ? 16.799 -14.376 -27.948 1.00 88.62 206 ARG A CA 1
ATOM 1619 C C . ARG A 1 206 ? 16.799 -12.848 -28.024 1.00 88.62 206 ARG A C 1
ATOM 1621 O O . ARG A 1 206 ? 17.151 -12.229 -27.013 1.00 88.62 206 ARG A O 1
ATOM 1628 N N . SER A 1 207 ? 16.420 -12.277 -29.167 1.00 89.38 207 SER A N 1
ATOM 1629 C CA . SER A 1 207 ? 16.391 -10.837 -29.447 1.00 89.38 207 SER A CA 1
ATOM 1630 C C . SER A 1 207 ? 15.472 -10.059 -28.497 1.00 89.38 207 SER A C 1
ATOM 1632 O O . SER A 1 207 ? 14.567 -10.620 -27.872 1.00 89.38 207 SER A O 1
ATOM 1634 N N . SER A 1 208 ? 15.706 -8.752 -28.377 1.00 87.00 208 SER A N 1
ATOM 1635 C CA . SER A 1 208 ? 14.842 -7.857 -27.594 1.00 87.00 208 SER A CA 1
ATOM 1636 C C . SER A 1 208 ? 13.452 -7.701 -28.218 1.00 87.00 208 SER A C 1
ATOM 1638 O O . SER A 1 208 ? 12.461 -7.590 -27.510 1.00 87.00 208 SER A O 1
ATOM 1640 N N . GLU A 1 209 ? 13.386 -7.784 -29.541 1.00 88.00 209 GLU A N 1
ATOM 1641 C CA . GLU A 1 209 ? 12.220 -7.712 -30.409 1.00 88.00 209 GLU A CA 1
ATOM 1642 C C . GLU A 1 209 ? 11.290 -8.886 -30.139 1.00 88.00 209 GLU A C 1
ATOM 1644 O O . GLU A 1 209 ? 10.122 -8.689 -29.821 1.00 88.00 209 GLU A O 1
ATOM 1649 N N . THR A 1 210 ? 11.823 -10.113 -30.167 1.00 90.00 210 THR A N 1
ATOM 1650 C CA . THR A 1 210 ? 11.032 -11.308 -29.843 1.00 90.00 210 THR A CA 1
ATOM 1651 C C . THR A 1 210 ? 10.511 -11.248 -28.411 1.00 90.00 210 THR A C 1
ATOM 1653 O O . THR A 1 210 ? 9.348 -11.547 -28.166 1.00 90.00 210 THR A O 1
ATOM 1656 N N . ARG A 1 211 ? 11.335 -10.812 -27.449 1.00 91.88 211 ARG A N 1
ATOM 1657 C CA . ARG A 1 211 ? 10.896 -10.665 -26.050 1.00 91.88 211 ARG A CA 1
ATOM 1658 C C . ARG A 1 211 ? 9.782 -9.635 -25.906 1.00 91.88 211 ARG A C 1
ATOM 1660 O O . ARG A 1 211 ? 8.829 -9.887 -25.178 1.00 91.88 211 ARG A O 1
ATOM 1667 N N . LEU A 1 212 ? 9.908 -8.496 -26.581 1.00 90.12 212 LEU A N 1
ATOM 1668 C CA . LEU A 1 212 ? 8.919 -7.429 -26.543 1.00 90.12 212 LEU A CA 1
ATOM 1669 C C . LEU A 1 212 ? 7.601 -7.864 -27.199 1.00 90.12 212 LEU A C 1
ATOM 1671 O O . LEU A 1 212 ? 6.546 -7.628 -26.625 1.00 90.12 212 LEU A O 1
ATOM 1675 N N . ARG A 1 213 ? 7.655 -8.569 -28.335 1.00 90.31 213 ARG A N 1
ATOM 1676 C CA . ARG A 1 213 ? 6.469 -9.157 -28.978 1.00 90.31 213 ARG A CA 1
ATOM 1677 C C . ARG A 1 213 ? 5.805 -10.218 -28.106 1.00 90.31 213 ARG A C 1
ATOM 1679 O O . ARG A 1 213 ? 4.587 -10.220 -27.982 1.00 90.31 213 ARG A O 1
ATOM 1686 N N . ASN A 1 214 ? 6.591 -11.072 -27.452 1.00 92.88 214 ASN A N 1
ATOM 1687 C CA . ASN A 1 214 ? 6.064 -12.056 -26.506 1.00 92.88 214 ASN A CA 1
ATOM 1688 C C . ASN A 1 214 ? 5.406 -11.381 -25.298 1.00 92.88 214 ASN A C 1
ATOM 1690 O O . ASN A 1 214 ? 4.378 -11.851 -24.826 1.00 92.88 214 ASN A O 1
ATOM 1694 N N . LEU A 1 215 ? 5.977 -10.274 -24.809 1.00 93.94 215 LEU A N 1
ATOM 1695 C CA . LEU A 1 215 ? 5.352 -9.466 -23.766 1.00 93.94 215 LEU A CA 1
ATOM 1696 C C . LEU A 1 215 ? 4.041 -8.851 -24.270 1.00 93.94 215 LEU A C 1
ATOM 1698 O O . LEU A 1 215 ? 3.025 -9.036 -23.617 1.00 93.94 215 LEU A O 1
ATOM 1702 N N . GLN A 1 216 ? 4.033 -8.194 -25.434 1.00 93.94 216 GLN A N 1
ATOM 1703 C CA . GLN A 1 216 ? 2.819 -7.635 -26.041 1.00 93.94 216 GLN A CA 1
ATOM 1704 C C . GLN A 1 216 ? 1.719 -8.691 -26.182 1.00 93.94 216 GLN A C 1
ATOM 1706 O O . GLN A 1 216 ? 0.631 -8.505 -25.648 1.00 93.94 216 GLN A O 1
ATOM 1711 N N . ALA A 1 217 ? 2.011 -9.820 -26.831 1.00 92.75 217 ALA A N 1
ATOM 1712 C CA . ALA A 1 217 ? 1.061 -10.922 -26.986 1.00 92.75 217 ALA A CA 1
ATOM 1713 C C . ALA A 1 217 ? 0.583 -11.468 -25.631 1.00 92.75 217 ALA A C 1
ATOM 1715 O O . ALA A 1 217 ? -0.567 -11.866 -25.478 1.00 92.75 217 ALA A O 1
ATOM 1716 N N . GLY A 1 218 ? 1.470 -11.457 -24.639 1.00 93.31 218 GLY A N 1
ATOM 1717 C CA . GLY A 1 218 ? 1.197 -11.895 -23.284 1.00 93.31 218 GLY A CA 1
ATOM 1718 C C . GLY A 1 218 ? 0.283 -10.986 -22.468 1.00 93.31 218 GLY A C 1
ATOM 1719 O O . GLY A 1 218 ? -0.326 -11.474 -21.517 1.00 93.31 218 GLY A O 1
ATOM 1720 N N . ILE A 1 219 ? 0.207 -9.690 -22.797 1.00 94.94 219 ILE A N 1
ATOM 1721 C CA . ILE A 1 219 ? -0.508 -8.691 -21.985 1.00 94.94 219 ILE A CA 1
ATOM 1722 C C . ILE A 1 219 ? -1.648 -7.978 -22.717 1.00 94.94 219 ILE A C 1
ATOM 1724 O O . ILE A 1 219 ? -2.474 -7.347 -22.057 1.00 94.94 219 ILE A O 1
ATOM 1728 N N . ALA A 1 220 ? -1.699 -8.045 -24.049 1.00 93.62 220 ALA A N 1
ATOM 1729 C CA . ALA A 1 220 ? -2.728 -7.391 -24.849 1.00 93.62 220 ALA A CA 1
ATOM 1730 C C . ALA A 1 220 ? -4.128 -7.843 -24.407 1.00 93.62 220 ALA A C 1
ATOM 1732 O O . ALA A 1 220 ? -4.417 -9.036 -24.345 1.00 93.62 220 ALA A O 1
ATOM 1733 N N . GLY A 1 221 ? -4.975 -6.876 -24.040 1.00 92.44 221 GLY A N 1
ATOM 1734 C CA . GLY A 1 221 ? -6.324 -7.126 -23.519 1.00 92.44 221 GLY A CA 1
ATOM 1735 C C . GLY A 1 221 ? -6.397 -7.760 -22.122 1.00 92.44 221 GLY A C 1
ATOM 1736 O O . GLY A 1 221 ? -7.495 -7.925 -21.608 1.00 92.44 221 GLY A O 1
ATOM 1737 N N . LYS A 1 222 ? -5.269 -8.087 -21.474 1.00 95.25 222 LYS A N 1
ATOM 1738 C CA . LYS A 1 222 ? -5.268 -8.794 -20.180 1.00 95.25 222 LYS A CA 1
ATOM 1739 C C . LYS A 1 222 ? -5.210 -7.891 -18.953 1.00 95.25 222 LYS A C 1
ATOM 1741 O O . LYS A 1 222 ? -5.443 -8.373 -17.853 1.00 95.25 222 LYS A O 1
ATOM 1746 N N . LEU A 1 223 ? -4.846 -6.617 -19.090 1.00 95.62 223 LEU A N 1
ATOM 1747 C CA . LEU A 1 223 ? -4.632 -5.717 -17.950 1.00 95.62 223 LEU A CA 1
ATOM 1748 C C . LEU A 1 223 ? -5.704 -4.625 -17.894 1.00 95.62 223 LEU A C 1
ATOM 1750 O O . LEU A 1 223 ? -5.936 -3.921 -18.875 1.00 95.62 223 LEU A O 1
ATOM 1754 N N . SER A 1 224 ? -6.317 -4.449 -16.727 1.00 94.75 224 SER A N 1
ATOM 1755 C CA . SER A 1 224 ? -7.253 -3.366 -16.438 1.00 94.75 224 SER A CA 1
ATOM 1756 C C . SER A 1 224 ? -6.517 -2.162 -15.857 1.00 94.75 224 SER A C 1
ATOM 1758 O O . SER A 1 224 ? -6.058 -2.175 -14.713 1.00 94.75 224 SER A O 1
ATOM 1760 N N . PHE A 1 225 ? -6.453 -1.083 -16.634 1.00 91.94 225 PHE A N 1
ATOM 1761 C CA . PHE A 1 225 ? -5.890 0.198 -16.191 1.00 91.94 225 PHE A CA 1
ATOM 1762 C C . PHE A 1 225 ? -6.904 1.089 -15.455 1.00 91.94 225 PHE A C 1
ATOM 1764 O O . PHE A 1 225 ? -6.552 2.168 -14.992 1.00 91.94 225 PHE A O 1
ATOM 1771 N N . THR A 1 226 ? -8.150 0.629 -15.300 1.00 92.88 226 THR A N 1
ATOM 1772 C CA . THR A 1 226 ? -9.220 1.317 -14.556 1.00 92.88 226 THR A CA 1
ATOM 1773 C C . THR A 1 226 ? -9.477 0.706 -13.174 1.00 92.88 226 THR A C 1
ATOM 1775 O O . THR A 1 226 ? -10.304 1.209 -12.410 1.00 92.88 226 THR A O 1
ATOM 1778 N N . ASN A 1 227 ? -8.764 -0.371 -12.835 1.00 95.38 227 ASN A N 1
ATOM 1779 C CA . ASN A 1 227 ? -8.827 -1.055 -11.549 1.00 95.38 227 ASN A CA 1
ATOM 1780 C C . ASN A 1 227 ? -7.406 -1.274 -11.011 1.00 95.38 227 ASN A C 1
ATOM 1782 O O . ASN A 1 227 ? -6.857 -2.378 -11.014 1.00 95.38 227 ASN A O 1
ATOM 1786 N N . LEU A 1 228 ? -6.795 -0.172 -10.588 1.00 96.25 228 LEU A N 1
ATOM 1787 C CA . LEU A 1 228 ? -5.424 -0.105 -10.108 1.00 96.25 228 LEU A CA 1
ATOM 1788 C C . LEU A 1 228 ? -5.370 -0.209 -8.588 1.00 96.25 228 LEU A C 1
ATOM 1790 O O . LEU A 1 228 ? -6.217 0.326 -7.870 1.00 96.25 228 LEU A O 1
ATOM 1794 N N . GLY A 1 229 ? -4.309 -0.821 -8.085 1.00 97.44 229 GLY A N 1
ATOM 1795 C CA . GLY A 1 229 ? -3.944 -0.716 -6.684 1.00 97.44 229 GLY A CA 1
ATOM 1796 C C . GLY A 1 229 ? -2.438 -0.568 -6.527 1.00 97.44 229 GLY A C 1
ATOM 1797 O O . GLY A 1 229 ? -1.670 -1.106 -7.319 1.00 97.44 229 GLY A O 1
ATOM 1798 N N . PHE A 1 230 ? -2.004 0.171 -5.515 1.00 97.44 230 PHE A N 1
ATOM 1799 C CA . PHE A 1 230 ? -0.600 0.513 -5.312 1.00 97.44 230 PHE A CA 1
ATOM 1800 C C . PHE A 1 230 ? -0.126 0.005 -3.962 1.00 97.44 230 PHE A C 1
ATOM 1802 O O . PHE A 1 230 ? -0.796 0.180 -2.954 1.00 97.44 230 PHE A O 1
ATOM 1809 N N . MET A 1 231 ? 1.054 -0.597 -3.929 1.00 97.44 231 MET A N 1
ATOM 1810 C CA . MET A 1 231 ? 1.745 -0.967 -2.704 1.00 97.44 231 MET A CA 1
ATOM 1811 C C . MET A 1 231 ? 3.130 -0.348 -2.720 1.00 97.44 231 MET A C 1
ATOM 1813 O O . MET A 1 231 ? 3.907 -0.575 -3.640 1.00 97.44 231 MET A O 1
ATOM 1817 N N . GLY A 1 232 ? 3.458 0.385 -1.671 1.00 95.19 232 GLY A N 1
ATOM 1818 C CA . GLY A 1 232 ? 4.779 0.923 -1.428 1.00 95.19 232 GLY A CA 1
ATOM 1819 C C . GLY A 1 232 ? 5.431 0.258 -0.222 1.00 95.19 232 GLY A C 1
ATOM 1820 O O . GLY A 1 232 ? 4.749 0.006 0.762 1.00 95.19 232 GLY A O 1
ATOM 1821 N N . HIS A 1 233 ? 6.737 -0.012 -0.263 1.00 93.25 233 HIS A N 1
ATOM 1822 C CA . HIS A 1 233 ? 7.495 -0.502 0.898 1.00 93.25 233 HIS A CA 1
ATOM 1823 C C . HIS A 1 233 ? 8.563 0.490 1.354 1.00 93.25 233 HIS A C 1
ATOM 1825 O O . HIS A 1 233 ? 9.340 0.930 0.510 1.00 93.25 233 HIS A O 1
ATOM 1831 N N . SER A 1 234 ? 8.691 0.779 2.656 1.00 89.56 234 SER A N 1
ATOM 1832 C CA . SER A 1 234 ? 9.687 1.731 3.178 1.00 89.56 234 SER A CA 1
ATOM 1833 C C . SER A 1 234 ? 9.508 3.085 2.480 1.00 89.56 234 SER A C 1
ATOM 1835 O O . SER A 1 234 ? 8.394 3.590 2.377 1.00 89.56 234 SER A O 1
ATOM 1837 N N . ARG A 1 235 ? 10.566 3.597 1.871 1.00 86.69 235 ARG A N 1
ATOM 1838 C CA . ARG A 1 235 ? 10.587 4.718 0.925 1.00 86.69 235 ARG A CA 1
ATOM 1839 C C . ARG A 1 235 ? 9.580 4.648 -0.216 1.00 86.69 235 ARG A C 1
ATOM 1841 O O . ARG A 1 235 ? 9.038 5.666 -0.630 1.00 86.69 235 ARG A O 1
ATOM 1848 N N . GLY A 1 236 ? 9.302 3.448 -0.722 1.00 87.81 236 GLY A N 1
ATOM 1849 C CA . GLY A 1 236 ? 8.223 3.233 -1.684 1.00 87.81 236 GLY A CA 1
ATOM 1850 C C . GLY A 1 236 ? 6.842 3.430 -1.050 1.00 87.81 236 GLY A C 1
ATOM 1851 O O . GLY A 1 236 ? 5.913 3.840 -1.734 1.00 87.81 236 GLY A O 1
ATOM 1852 N N . GLY A 1 237 ? 6.708 3.174 0.255 1.00 87.75 237 GLY A N 1
ATOM 1853 C CA . GLY A 1 237 ? 5.525 3.479 1.064 1.00 87.75 237 GLY A CA 1
ATOM 1854 C C . GLY A 1 237 ? 5.264 4.981 1.097 1.00 87.75 237 GLY A C 1
ATOM 1855 O O . GLY A 1 237 ? 4.201 5.420 0.671 1.00 87.75 237 GLY A O 1
ATOM 1856 N N . GLY A 1 238 ? 6.275 5.779 1.456 1.00 86.81 238 GLY A N 1
ATOM 1857 C CA . GLY A 1 238 ? 6.191 7.238 1.362 1.00 86.81 238 GLY A CA 1
ATOM 1858 C C . GLY A 1 238 ? 5.862 7.736 -0.050 1.00 86.81 238 GLY A C 1
ATOM 1859 O O . GLY A 1 238 ? 5.109 8.694 -0.211 1.00 86.81 238 GLY A O 1
ATOM 1860 N N . THR A 1 239 ? 6.356 7.052 -1.086 1.00 88.56 239 THR A N 1
ATOM 1861 C CA . THR A 1 239 ? 6.017 7.343 -2.487 1.00 88.56 239 THR A CA 1
ATOM 1862 C C . THR A 1 239 ? 4.532 7.140 -2.804 1.00 88.56 239 THR A C 1
ATOM 1864 O O . THR A 1 239 ? 3.944 7.989 -3.467 1.00 88.56 239 THR A O 1
ATOM 1867 N N . VAL A 1 240 ? 3.893 6.057 -2.347 1.00 91.19 240 VAL A N 1
ATOM 1868 C CA . VAL A 1 240 ? 2.464 5.829 -2.649 1.00 91.19 240 VAL A CA 1
ATOM 1869 C C . VAL A 1 240 ? 1.525 6.721 -1.832 1.00 91.19 240 VAL A C 1
ATOM 1871 O O . VAL A 1 240 ? 0.362 6.865 -2.190 1.00 91.19 240 VAL A O 1
ATOM 1874 N N . HIS A 1 241 ? 2.009 7.369 -0.770 1.00 87.75 241 HIS A N 1
ATOM 1875 C CA . HIS A 1 241 ? 1.205 8.300 0.029 1.00 87.75 241 HIS A CA 1
ATOM 1876 C C . HIS A 1 241 ? 0.908 9.627 -0.676 1.00 87.75 241 HIS A C 1
ATOM 1878 O O . HIS A 1 241 ? -0.025 10.331 -0.296 1.00 87.75 241 HIS A O 1
ATOM 1884 N N . VAL A 1 242 ? 1.692 9.976 -1.697 1.00 84.62 242 VAL A N 1
ATOM 1885 C CA . VAL A 1 242 ? 1.498 11.185 -2.510 1.00 84.62 242 VAL A CA 1
ATOM 1886 C C . VAL A 1 242 ? 0.817 10.861 -3.840 1.00 84.62 242 VAL A C 1
ATOM 1888 O O . VAL A 1 242 ? 1.014 11.573 -4.817 1.00 84.62 242 VAL A O 1
ATOM 1891 N N . ILE A 1 243 ? 0.040 9.774 -3.902 1.00 86.50 243 ILE A N 1
ATOM 1892 C CA . ILE A 1 243 ? -0.582 9.319 -5.148 1.00 86.50 243 ILE A CA 1
ATOM 1893 C C . ILE A 1 243 ? -1.733 10.216 -5.617 1.00 86.50 243 ILE A C 1
ATOM 1895 O O . ILE A 1 243 ? -1.858 10.459 -6.814 1.00 86.50 243 ILE A O 1
ATOM 1899 N N . GLU A 1 244 ? -2.562 10.734 -4.706 1.00 82.94 244 GLU A N 1
ATOM 1900 C CA . GLU A 1 244 ? -3.786 11.462 -5.068 1.00 82.94 244 GLU A CA 1
ATOM 1901 C C . GLU A 1 244 ? -3.549 12.701 -5.936 1.00 82.94 244 GLU A C 1
ATOM 1903 O O . GLU A 1 244 ? -4.273 12.850 -6.928 1.00 82.94 244 GLU A O 1
ATOM 1908 N N . PRO A 1 245 ? -2.552 13.567 -5.650 1.00 77.38 245 PRO A N 1
ATOM 1909 C CA . PRO A 1 245 ? -2.250 14.702 -6.512 1.00 77.38 245 PRO A CA 1
ATOM 1910 C C . PRO A 1 245 ? -2.032 14.303 -7.971 1.00 77.38 245 PRO A C 1
ATOM 1912 O O . PRO A 1 245 ? -2.415 15.054 -8.856 1.00 77.38 245 PRO A O 1
ATOM 1915 N N . PHE A 1 246 ? -1.495 13.111 -8.244 1.00 76.12 246 PHE A N 1
ATOM 1916 C CA . PHE A 1 246 ? -1.221 12.661 -9.610 1.00 76.12 246 PHE A CA 1
ATOM 1917 C C . PHE A 1 246 ? -2.458 12.202 -10.384 1.00 76.12 246 PHE A C 1
ATOM 1919 O O . PHE A 1 246 ? -2.436 12.191 -11.610 1.00 76.12 246 PHE A O 1
ATOM 1926 N N . PHE A 1 247 ? -3.531 11.837 -9.686 1.00 79.88 247 PHE A N 1
ATOM 1927 C CA . PHE A 1 247 ? -4.775 11.344 -10.286 1.00 79.88 247 PHE A CA 1
ATOM 1928 C C . PHE A 1 247 ? -5.943 12.339 -10.153 1.00 79.88 247 PHE A C 1
ATOM 1930 O O . PHE A 1 247 ? -6.986 12.145 -10.776 1.00 79.88 247 PHE A O 1
ATOM 1937 N N . SER A 1 248 ? -5.791 13.399 -9.352 1.00 71.50 248 SER A N 1
ATOM 1938 C CA . SER A 1 248 ? -6.818 14.441 -9.137 1.00 71.50 248 SER A CA 1
ATOM 1939 C C . SER A 1 248 ? -6.571 15.721 -9.940 1.00 71.50 248 SER A C 1
ATOM 1941 O O . SER A 1 248 ? -7.463 16.545 -10.115 1.00 71.50 248 SER A O 1
ATOM 1943 N N . ALA A 1 249 ? -5.365 15.866 -10.476 1.00 60.69 249 ALA A N 1
ATOM 1944 C CA . ALA A 1 249 ? -4.813 17.042 -11.132 1.00 60.69 249 ALA A CA 1
ATOM 1945 C C . ALA A 1 249 ? -5.577 17.660 -12.323 1.00 60.69 249 ALA A C 1
ATOM 1947 O O . ALA A 1 249 ? -5.169 18.703 -12.833 1.00 60.69 249 ALA A O 1
ATOM 1948 N N . ARG A 1 250 ? -6.646 17.028 -12.813 1.00 58.69 250 ARG A N 1
ATOM 1949 C CA . ARG A 1 250 ? -7.251 17.307 -14.128 1.00 58.69 250 ARG A CA 1
ATOM 1950 C C . ARG A 1 250 ? -8.390 18.315 -14.158 1.00 58.69 250 ARG A C 1
ATOM 1952 O O . ARG A 1 250 ? -8.912 18.575 -15.235 1.00 58.69 250 ARG A O 1
ATOM 1959 N N . VAL A 1 251 ? -8.790 18.913 -13.039 1.00 51.16 251 VAL A N 1
ATOM 1960 C CA . VAL A 1 251 ? -9.981 19.793 -13.042 1.00 51.16 251 VAL A CA 1
ATOM 1961 C C . VAL A 1 251 ? -9.693 21.206 -13.600 1.00 51.16 251 VAL A C 1
ATOM 1963 O O . VAL A 1 251 ? -10.503 22.112 -13.457 1.00 51.16 251 VAL A O 1
ATOM 1966 N N . GLY A 1 252 ? -8.569 21.422 -14.290 1.00 47.22 252 GLY A N 1
ATOM 1967 C CA . GLY A 1 252 ? -8.282 22.670 -14.998 1.00 47.22 252 GLY A CA 1
ATOM 1968 C C . GLY A 1 252 ? -7.581 22.406 -16.324 1.00 47.22 252 GLY A C 1
ATOM 1969 O O . GLY A 1 252 ? -6.665 21.591 -16.394 1.00 47.22 252 GLY A O 1
ATOM 1970 N N . THR A 1 253 ? -7.999 23.097 -17.385 1.00 46.44 253 THR A N 1
ATOM 1971 C CA . THR A 1 253 ? -7.231 23.179 -18.634 1.00 46.44 253 THR A CA 1
ATOM 1972 C C . THR A 1 253 ? -5.810 23.620 -18.304 1.00 46.44 253 THR A C 1
ATOM 1974 O O . THR A 1 253 ? -5.637 24.663 -17.665 1.00 46.44 253 THR A O 1
ATOM 1977 N N . ALA A 1 254 ? -4.803 22.854 -18.742 1.00 44.72 254 ALA A N 1
ATOM 1978 C CA . ALA A 1 254 ? -3.422 23.322 -18.725 1.00 44.72 254 ALA A CA 1
ATOM 1979 C C . ALA A 1 254 ? -3.401 24.733 -19.342 1.00 44.72 254 ALA A C 1
ATOM 1981 O O . ALA A 1 254 ? -4.014 24.924 -20.398 1.00 44.72 254 ALA A O 1
ATOM 1982 N N . PRO A 1 255 ? -2.788 25.743 -18.697 1.00 44.84 255 PRO A N 1
ATOM 1983 C CA . PRO A 1 255 ? -2.767 27.084 -19.254 1.00 44.84 255 PRO A CA 1
ATOM 1984 C C . PRO A 1 255 ? -2.153 27.008 -20.652 1.00 44.84 255 PRO A C 1
ATOM 1986 O O . PRO A 1 255 ? -0.976 26.683 -20.792 1.00 44.84 255 PRO A O 1
ATOM 1989 N N . SER A 1 256 ? -2.933 27.317 -21.689 1.00 41.38 256 SER A N 1
ATOM 1990 C CA . SER A 1 256 ? -2.519 27.228 -23.099 1.00 41.38 256 SER A CA 1
ATOM 1991 C C . SER A 1 256 ? -1.337 28.143 -23.456 1.00 41.38 256 SER A C 1
ATOM 1993 O O . SER A 1 256 ? -0.852 28.120 -24.580 1.00 41.38 256 SER A O 1
ATOM 1995 N N . ASN A 1 257 ? -0.873 28.953 -22.499 1.00 41.69 257 ASN A N 1
ATOM 1996 C CA . ASN A 1 257 ? 0.134 29.992 -22.665 1.00 41.69 257 ASN A CA 1
ATOM 1997 C C . ASN A 1 257 ? 1.354 29.762 -21.758 1.00 41.69 257 ASN A C 1
ATOM 1999 O O . ASN A 1 257 ? 1.897 30.721 -21.205 1.00 41.69 257 ASN A O 1
ATOM 2003 N N . TYR A 1 258 ? 1.802 28.514 -21.597 1.00 40.62 258 TYR A N 1
ATOM 2004 C CA . TYR A 1 258 ? 3.139 28.219 -21.068 1.00 40.62 258 TYR A CA 1
ATOM 2005 C C . TYR A 1 258 ? 4.209 28.559 -22.123 1.00 40.62 258 TYR A C 1
ATOM 2007 O O . TYR A 1 258 ? 4.927 27.704 -22.631 1.00 40.62 258 TYR A O 1
ATOM 2015 N N . ALA A 1 259 ? 4.313 29.839 -22.489 1.00 42.84 259 ALA A N 1
ATOM 2016 C CA . ALA A 1 259 ? 5.547 30.340 -23.072 1.00 42.84 259 ALA A CA 1
ATOM 2017 C C . ALA A 1 259 ? 6.628 30.189 -21.995 1.00 42.84 259 ALA A C 1
ATOM 2019 O O . ALA A 1 259 ? 6.414 30.614 -20.857 1.00 42.84 259 ALA A O 1
ATOM 2020 N N . THR A 1 260 ? 7.757 29.558 -22.328 1.00 42.94 260 THR A N 1
ATOM 2021 C CA . THR A 1 260 ? 8.955 29.541 -21.477 1.00 42.94 260 THR A CA 1
ATOM 2022 C C . THR A 1 260 ? 9.175 30.951 -20.928 1.00 42.94 260 THR A C 1
ATOM 2024 O O . THR A 1 260 ? 9.358 31.866 -21.738 1.00 42.94 260 THR A O 1
ATOM 2027 N N . PRO A 1 261 ? 9.103 31.170 -19.601 1.00 42.19 261 PRO A N 1
ATOM 2028 C CA . PRO A 1 261 ? 9.323 32.493 -19.047 1.00 42.19 261 PRO A CA 1
ATOM 2029 C C . PRO A 1 261 ? 10.715 32.946 -19.475 1.00 42.19 261 PRO A C 1
ATOM 2031 O O . PRO A 1 261 ? 11.695 32.240 -19.235 1.00 42.19 261 PRO A O 1
ATOM 2034 N N . GLY A 1 262 ? 10.806 34.099 -20.138 1.00 39.88 262 GLY A N 1
ATOM 2035 C CA . GLY A 1 262 ? 12.102 34.723 -20.365 1.00 39.88 262 GLY A CA 1
ATOM 2036 C C . GLY A 1 262 ? 12.791 34.947 -19.011 1.00 39.88 262 GLY A C 1
ATOM 2037 O O . GLY A 1 262 ? 12.090 35.239 -18.029 1.00 39.88 262 GLY A O 1
ATOM 2038 N N . PRO A 1 263 ? 14.125 34.801 -18.926 1.00 37.50 263 PRO A N 1
ATOM 2039 C CA . PRO A 1 263 ? 14.860 35.032 -17.686 1.00 37.50 263 PRO A CA 1
ATOM 2040 C C . PRO A 1 263 ? 14.500 36.419 -17.126 1.00 37.50 263 PRO A C 1
ATOM 2042 O O . PRO A 1 263 ? 14.696 37.428 -17.798 1.00 37.50 263 PRO A O 1
ATOM 2045 N N . GLY A 1 264 ? 13.910 36.459 -15.924 1.00 45.34 264 GLY A N 1
ATOM 2046 C CA . GLY A 1 264 ? 13.503 37.696 -15.237 1.00 45.34 264 GLY A CA 1
ATOM 2047 C C . GLY A 1 264 ? 11.996 37.985 -15.151 1.00 45.34 264 GLY A C 1
ATOM 2048 O O . GLY A 1 264 ? 11.619 39.001 -14.572 1.00 45.34 264 GLY A O 1
ATOM 2049 N N . SER A 1 265 ? 11.115 37.125 -15.674 1.00 41.56 265 SER A N 1
ATOM 2050 C CA . SER A 1 265 ? 9.664 37.319 -15.496 1.00 41.56 265 SER A CA 1
ATOM 2051 C C . SER A 1 265 ? 9.214 36.888 -14.089 1.00 41.56 265 SER A C 1
ATOM 2053 O O . SER A 1 265 ? 9.531 35.767 -13.687 1.00 41.56 265 SER A O 1
ATOM 2055 N N . PRO A 1 266 ? 8.460 37.715 -13.336 1.00 46.44 266 PRO A N 1
ATOM 2056 C CA . PRO A 1 266 ? 7.918 37.313 -12.041 1.00 46.44 266 PRO A CA 1
ATOM 2057 C C . PRO A 1 266 ? 7.012 36.087 -12.214 1.00 46.44 266 PRO A C 1
ATOM 2059 O O . PRO A 1 266 ? 6.155 36.057 -13.101 1.00 46.44 266 PRO A O 1
ATOM 2062 N N . GLY A 1 267 ? 7.241 35.060 -11.390 1.00 42.84 267 GLY A N 1
ATOM 2063 C CA . GLY A 1 267 ? 6.546 33.777 -11.474 1.00 42.84 267 GLY A CA 1
ATOM 2064 C C . GLY A 1 267 ? 5.029 33.958 -11.463 1.00 42.84 267 GLY A C 1
ATOM 2065 O O . GLY A 1 267 ? 4.462 34.542 -10.540 1.00 42.84 267 GLY A O 1
ATOM 2066 N N . ARG A 1 268 ? 4.357 33.478 -12.512 1.00 41.06 268 ARG A N 1
ATOM 2067 C CA . ARG A 1 268 ? 2.897 33.532 -12.612 1.00 41.06 268 ARG A CA 1
ATOM 2068 C C . ARG A 1 268 ? 2.304 32.466 -11.687 1.00 41.06 268 ARG A C 1
ATOM 2070 O O . ARG A 1 268 ? 2.671 31.298 -11.774 1.00 41.06 268 ARG A O 1
ATOM 2077 N N . ARG A 1 269 ? 1.395 32.878 -10.803 1.00 38.69 269 ARG A N 1
ATOM 2078 C CA . ARG A 1 269 ? 0.701 32.007 -9.846 1.00 38.69 269 ARG A CA 1
ATOM 2079 C C . ARG A 1 269 ? -0.151 30.971 -10.590 1.00 38.69 269 ARG A C 1
ATOM 2081 O O . ARG A 1 269 ? -1.004 31.346 -11.392 1.00 38.69 269 ARG A O 1
ATOM 2088 N N . ILE A 1 270 ? 0.085 29.686 -10.328 1.00 41.66 270 ILE A N 1
ATOM 2089 C CA . ILE A 1 270 ? -0.822 28.602 -10.722 1.00 41.66 270 ILE A CA 1
ATOM 2090 C C . ILE A 1 270 ? -1.699 28.313 -9.511 1.00 41.66 270 ILE A C 1
ATOM 2092 O O . ILE A 1 270 ? -1.235 27.721 -8.539 1.00 41.66 270 ILE A O 1
ATOM 2096 N N . ASP A 1 271 ? -2.956 28.739 -9.557 1.00 39.94 271 ASP A N 1
ATOM 2097 C CA . ASP A 1 271 ? -3.935 28.330 -8.554 1.00 39.94 271 ASP A CA 1
ATOM 2098 C C . ASP A 1 271 ? -4.445 26.930 -8.912 1.00 39.94 271 ASP A C 1
ATOM 2100 O O . ASP A 1 271 ? -5.274 26.761 -9.808 1.00 39.94 271 ASP A O 1
ATOM 2104 N N . ILE A 1 272 ? -3.937 25.905 -8.223 1.00 41.62 272 ILE A N 1
ATOM 2105 C CA . ILE A 1 272 ? -4.480 24.545 -8.310 1.00 41.62 272 ILE A CA 1
ATOM 2106 C C . ILE A 1 272 ? -5.793 24.543 -7.528 1.00 41.62 272 ILE A C 1
ATOM 2108 O O . ILE A 1 272 ? -5.821 24.295 -6.330 1.00 41.62 272 ILE A O 1
ATOM 2112 N N . THR A 1 273 ? -6.898 24.847 -8.208 1.00 39.44 273 THR A N 1
ATOM 2113 C CA . THR A 1 273 ? -8.182 25.211 -7.584 1.00 39.44 273 THR A CA 1
ATOM 2114 C C . THR A 1 273 ? -8.803 24.101 -6.713 1.00 39.44 273 THR A C 1
ATOM 2116 O O . THR A 1 273 ? -9.713 24.383 -5.941 1.00 39.44 273 THR A O 1
ATOM 2119 N N . HIS A 1 274 ? -8.296 22.861 -6.762 1.00 37.00 274 HIS A N 1
ATOM 2120 C CA . HIS A 1 274 ? -8.809 21.726 -5.988 1.00 37.00 274 HIS A CA 1
ATOM 2121 C C . HIS A 1 274 ? -7.667 20.812 -5.499 1.00 37.00 274 HIS A C 1
ATOM 2123 O O . HIS A 1 274 ? -7.171 19.973 -6.247 1.00 37.00 274 HIS A O 1
ATOM 2129 N N . GLY A 1 275 ? -7.244 20.968 -4.240 1.00 40.06 275 GLY A N 1
ATOM 2130 C CA . GLY A 1 275 ? -6.279 20.083 -3.574 1.00 40.06 275 GLY A CA 1
ATOM 2131 C C . GLY A 1 275 ? -5.658 20.710 -2.320 1.00 40.06 275 GLY A C 1
ATOM 2132 O O . GLY A 1 275 ? -5.657 21.930 -2.168 1.00 40.06 275 GLY A O 1
ATOM 2133 N N . PHE A 1 276 ? -5.088 19.888 -1.431 1.00 38.78 276 PHE A N 1
ATOM 2134 C CA . PHE A 1 276 ? -4.358 20.316 -0.216 1.00 38.78 276 PHE A CA 1
ATOM 2135 C C . PHE A 1 276 ? -3.231 21.343 -0.489 1.00 38.78 276 PHE A C 1
ATOM 2137 O O . PHE A 1 276 ? -2.799 22.057 0.414 1.00 38.78 276 PHE A O 1
ATOM 2144 N N . TYR A 1 277 ? -2.797 21.473 -1.746 1.00 40.34 277 TYR A N 1
ATOM 2145 C CA . TYR A 1 277 ? -1.840 22.483 -2.203 1.00 40.34 277 TYR A CA 1
ATOM 2146 C C . TYR A 1 277 ? -2.396 23.918 -2.268 1.00 40.34 277 TYR A C 1
ATOM 2148 O O . TYR A 1 277 ? -1.612 24.833 -2.470 1.00 40.34 277 TYR A O 1
ATOM 2156 N N . ASN A 1 278 ? -3.701 24.147 -2.060 1.00 38.28 278 ASN A N 1
ATOM 2157 C CA . ASN A 1 278 ? -4.266 25.504 -1.967 1.00 38.28 278 ASN A CA 1
ATOM 2158 C C . ASN A 1 278 ? -4.014 26.186 -0.607 1.00 38.28 278 ASN A C 1
ATOM 2160 O O . ASN A 1 278 ? -4.118 27.406 -0.514 1.00 38.28 278 ASN A O 1
ATOM 2164 N N . GLY A 1 279 ? -3.724 25.411 0.448 1.00 36.50 279 GLY A N 1
ATOM 2165 C CA . GLY A 1 279 ? -3.459 25.920 1.806 1.00 36.50 279 GLY A CA 1
ATOM 2166 C C . GLY A 1 279 ? -1.974 25.979 2.166 1.00 36.50 279 GLY A C 1
ATOM 2167 O O . GLY A 1 279 ? -1.563 26.795 2.991 1.00 36.50 279 GLY A O 1
ATOM 2168 N N . LEU A 1 280 ? -1.145 25.177 1.491 1.00 38.72 280 LEU A N 1
ATOM 2169 C CA . LEU A 1 280 ? 0.247 25.544 1.292 1.00 38.72 280 LEU A CA 1
ATOM 2170 C C . LEU A 1 280 ? 0.218 26.755 0.370 1.00 38.72 280 LEU A C 1
ATOM 2172 O O . LEU A 1 280 ? 0.168 26.617 -0.848 1.00 38.72 280 LEU A O 1
ATOM 2176 N N . THR A 1 281 ? 0.269 27.953 0.947 1.00 37.12 281 THR A N 1
ATOM 2177 C CA . THR A 1 281 ? 0.891 29.075 0.255 1.00 37.12 281 THR A CA 1
ATOM 2178 C C . THR A 1 281 ? 2.285 28.578 -0.114 1.00 37.12 281 THR A C 1
ATOM 2180 O O . THR A 1 281 ? 3.222 28.690 0.675 1.00 37.12 281 THR A O 1
ATOM 2183 N N . ILE A 1 282 ? 2.427 27.957 -1.290 1.00 41.12 282 ILE A N 1
ATOM 2184 C CA . ILE A 1 282 ? 3.692 27.914 -1.998 1.00 41.12 282 ILE A CA 1
ATOM 2185 C C . ILE A 1 282 ? 3.965 29.390 -2.158 1.00 41.12 282 ILE A C 1
ATOM 2187 O O . ILE A 1 282 ? 3.322 30.068 -2.956 1.00 41.12 282 ILE A O 1
ATOM 2191 N N . ASN A 1 283 ? 4.765 29.924 -1.246 1.00 38.66 283 ASN A N 1
ATOM 2192 C CA . ASN A 1 283 ? 5.108 31.318 -1.239 1.00 38.66 283 ASN A CA 1
ATOM 2193 C C . ASN A 1 283 ? 5.918 31.502 -2.518 1.00 38.66 283 ASN A C 1
ATOM 2195 O O . ASN A 1 283 ? 7.118 31.259 -2.530 1.00 38.66 283 ASN A O 1
ATOM 2199 N N . THR A 1 284 ? 5.243 31.834 -3.620 1.00 40.78 284 THR A N 1
ATOM 2200 C CA . THR A 1 284 ? 5.836 32.015 -4.950 1.00 40.78 284 THR A CA 1
ATOM 2201 C C . THR A 1 284 ? 6.820 33.180 -4.966 1.00 40.78 284 THR A C 1
ATOM 2203 O O . THR A 1 284 ? 7.513 33.385 -5.956 1.00 40.78 284 THR A O 1
ATOM 2206 N N . ASN A 1 285 ? 6.914 33.925 -3.860 1.00 43.88 285 ASN A N 1
ATOM 2207 C CA . ASN A 1 285 ? 7.993 34.866 -3.600 1.00 43.88 285 ASN A CA 1
ATOM 2208 C C . ASN A 1 285 ? 9.353 34.153 -3.462 1.00 43.88 285 ASN A C 1
ATOM 2210 O O . ASN A 1 285 ? 10.382 34.779 -3.685 1.00 43.88 285 ASN A O 1
ATOM 2214 N N . ASN A 1 286 ? 9.362 32.843 -3.188 1.00 44.22 286 ASN A N 1
ATOM 2215 C CA . ASN A 1 286 ? 10.500 31.971 -3.445 1.00 44.22 286 ASN A CA 1
ATOM 2216 C C . ASN A 1 286 ? 10.274 31.308 -4.811 1.00 44.22 286 ASN A C 1
ATOM 2218 O O . ASN A 1 286 ? 9.607 30.280 -4.917 1.00 44.22 286 ASN A O 1
ATOM 2222 N N . SER A 1 287 ? 10.840 31.898 -5.860 1.00 42.59 287 SER A N 1
ATOM 2223 C CA . SER A 1 287 ? 10.796 31.483 -7.274 1.00 42.59 287 SER A CA 1
ATOM 2224 C C . SER A 1 287 ? 11.335 30.072 -7.589 1.00 42.59 287 SER A C 1
ATOM 2226 O O . SER A 1 287 ? 11.573 29.757 -8.750 1.00 42.59 287 SER A O 1
ATOM 2228 N N . ASN A 1 288 ? 11.533 29.218 -6.583 1.00 46.03 288 ASN A N 1
ATOM 2229 C CA . ASN A 1 288 ? 12.321 27.989 -6.668 1.00 46.03 288 ASN A CA 1
ATOM 2230 C C . ASN A 1 288 ? 11.487 26.708 -6.491 1.00 46.03 288 ASN A C 1
ATOM 2232 O O . ASN A 1 288 ? 12.059 25.630 -6.358 1.00 46.03 288 ASN A O 1
ATOM 2236 N N . SER A 1 289 ?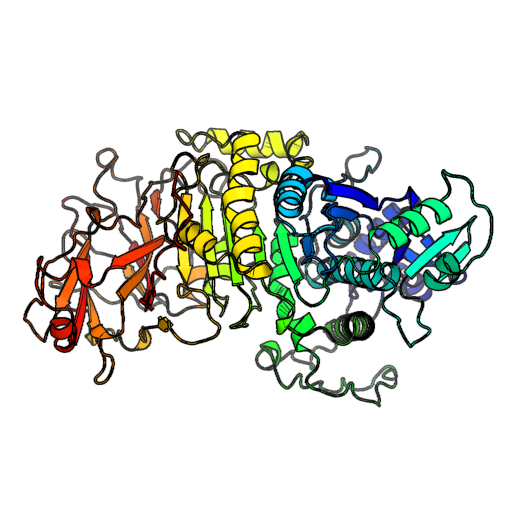 10.148 26.767 -6.457 1.00 48.66 289 SER A N 1
ATOM 2237 C CA . SER A 1 289 ? 9.344 25.542 -6.342 1.00 48.66 289 SER A CA 1
ATOM 2238 C C . SER A 1 289 ? 9.235 24.849 -7.705 1.00 48.66 289 SER A C 1
ATOM 2240 O O . SER A 1 289 ? 8.426 25.221 -8.551 1.00 48.66 289 SER A O 1
ATOM 2242 N N . THR A 1 290 ? 10.054 23.824 -7.905 1.00 52.56 290 THR A N 1
ATOM 2243 C CA . THR A 1 290 ? 10.246 23.041 -9.137 1.00 52.56 290 THR A CA 1
ATOM 2244 C C . THR A 1 290 ? 9.139 22.019 -9.438 1.00 52.56 290 THR A C 1
ATOM 2246 O O . THR A 1 290 ? 9.161 21.332 -10.462 1.00 52.56 290 THR A O 1
ATOM 2249 N N . HIS A 1 291 ? 8.132 21.933 -8.570 1.00 58.09 291 HIS A N 1
ATOM 2250 C CA . HIS A 1 291 ? 7.003 21.010 -8.685 1.00 58.09 291 HIS A CA 1
ATOM 2251 C C . HIS A 1 291 ? 6.114 21.162 -9.939 1.00 58.09 291 HIS A C 1
ATOM 2253 O O . HIS A 1 291 ? 5.638 20.129 -10.413 1.00 58.09 291 HIS A O 1
ATOM 2259 N N . PRO A 1 292 ? 5.907 22.353 -10.543 1.00 62.62 292 PRO A N 1
ATOM 2260 C CA . PRO A 1 292 ? 5.030 22.487 -11.709 1.00 62.62 292 PRO A CA 1
ATOM 2261 C C . PRO A 1 292 ? 5.491 21.680 -12.930 1.00 62.62 292 PRO A C 1
ATOM 2263 O O . PRO A 1 292 ? 4.670 21.057 -13.594 1.00 62.62 292 PRO A O 1
ATOM 2266 N N . HIS A 1 293 ? 6.795 21.637 -13.224 1.00 62.16 293 HIS A N 1
ATOM 2267 C CA . HIS A 1 293 ? 7.309 20.939 -14.412 1.00 62.16 293 HIS A CA 1
ATOM 2268 C C . HIS A 1 293 ? 7.196 19.419 -14.303 1.00 62.16 293 HIS A C 1
ATOM 2270 O O . HIS A 1 293 ? 6.742 18.770 -15.245 1.00 62.16 293 HIS A O 1
ATOM 2276 N N . LEU A 1 294 ? 7.565 18.859 -13.147 1.00 65.25 294 LEU A N 1
ATOM 2277 C CA . LEU A 1 294 ? 7.394 17.433 -12.882 1.00 65.25 294 LEU A CA 1
ATOM 2278 C C . LEU A 1 294 ? 5.911 17.058 -12.958 1.00 65.25 294 LEU A C 1
ATOM 2280 O O . LEU A 1 294 ? 5.557 16.068 -13.588 1.00 65.25 294 LEU A O 1
ATOM 2284 N N . TYR A 1 295 ? 5.039 17.894 -12.398 1.00 67.50 295 TYR A N 1
ATOM 2285 C CA . TYR A 1 295 ? 3.599 17.694 -12.461 1.00 67.50 295 TYR A CA 1
ATOM 2286 C C . TYR A 1 295 ? 3.063 17.713 -13.899 1.00 67.50 295 TYR A C 1
ATOM 2288 O O . TYR A 1 295 ? 2.344 16.795 -14.274 1.00 67.50 295 TYR A O 1
ATOM 2296 N N . HIS A 1 296 ? 3.450 18.688 -14.730 1.00 68.25 296 HIS A N 1
ATOM 2297 C CA . HIS A 1 296 ? 3.060 18.726 -16.146 1.00 68.25 296 HIS A CA 1
ATOM 2298 C C . HIS A 1 296 ? 3.535 17.489 -16.910 1.00 68.25 296 HIS A C 1
ATOM 2300 O O . HIS A 1 296 ? 2.740 16.850 -17.590 1.00 68.25 296 HIS A O 1
ATOM 2306 N N . TYR A 1 297 ? 4.792 17.088 -16.722 1.00 68.88 297 TYR A N 1
ATOM 2307 C CA . TYR A 1 297 ? 5.314 15.874 -17.346 1.00 68.88 297 TYR A CA 1
ATOM 2308 C C . TYR A 1 297 ? 4.529 14.625 -16.921 1.00 68.88 297 TYR A C 1
ATOM 2310 O O . TYR A 1 297 ? 4.209 13.759 -17.733 1.00 68.88 297 TYR A O 1
ATOM 2318 N N . MET A 1 298 ? 4.184 14.526 -15.637 1.00 70.12 298 MET A N 1
ATOM 2319 C CA . MET A 1 298 ? 3.371 13.425 -15.126 1.00 70.12 298 MET A CA 1
ATOM 2320 C C . MET A 1 298 ? 1.944 13.477 -15.681 1.00 70.12 298 MET A C 1
ATOM 2322 O O . MET A 1 298 ? 1.373 12.429 -15.962 1.00 70.12 298 MET A O 1
ATOM 2326 N N . MET A 1 299 ? 1.387 14.666 -15.908 1.00 70.75 299 MET A N 1
ATOM 2327 C CA . MET A 1 299 ? 0.081 14.842 -16.545 1.00 70.75 299 MET A CA 1
ATOM 2328 C C . MET A 1 299 ? 0.070 14.365 -17.994 1.00 70.75 299 MET A C 1
ATOM 2330 O O . MET A 1 299 ? -0.863 13.654 -18.363 1.00 70.75 299 MET A O 1
ATOM 2334 N N . ASP A 1 300 ? 1.129 14.637 -18.758 1.00 73.19 300 ASP A N 1
ATOM 2335 C CA . ASP A 1 300 ? 1.289 14.132 -20.127 1.00 73.19 300 ASP A CA 1
ATOM 2336 C C . ASP A 1 300 ? 1.370 12.592 -20.146 1.00 73.19 300 ASP A C 1
ATOM 2338 O O . ASP A 1 300 ? 0.743 11.927 -20.975 1.00 73.19 300 ASP A O 1
ATOM 2342 N N . LEU A 1 301 ? 2.085 11.992 -19.180 1.00 70.12 301 LEU A N 1
ATOM 2343 C CA . LEU A 1 301 ? 2.102 10.533 -18.998 1.00 70.12 301 LEU A CA 1
ATOM 2344 C C . LEU A 1 301 ? 0.719 9.977 -18.650 1.00 70.12 301 LEU A C 1
ATOM 2346 O O . LEU A 1 301 ? 0.373 8.870 -19.059 1.00 70.12 301 LEU A O 1
ATOM 2350 N N . MET A 1 302 ? -0.065 10.714 -17.867 1.00 71.94 302 MET A N 1
ATOM 2351 C CA . MET A 1 302 ? -1.434 10.330 -17.538 1.00 71.94 302 MET A CA 1
ATOM 2352 C C . MET A 1 302 ? -2.357 10.499 -18.760 1.00 71.94 302 MET A C 1
ATOM 2354 O O . MET A 1 302 ? -3.236 9.668 -18.971 1.00 71.94 302 MET A O 1
ATOM 2358 N N . ASP A 1 303 ? -2.156 11.520 -19.600 1.00 73.31 303 ASP A N 1
ATOM 2359 C CA . ASP A 1 303 ? -2.931 11.726 -20.838 1.00 73.31 303 ASP A CA 1
ATOM 2360 C C . ASP A 1 303 ? -2.786 10.535 -21.772 1.00 73.31 303 ASP A C 1
ATOM 2362 O O . ASP A 1 303 ? -3.773 10.051 -22.326 1.00 73.31 303 ASP A O 1
ATOM 2366 N N . LEU A 1 304 ? -1.571 9.996 -21.846 1.00 70.44 304 LEU A N 1
ATOM 2367 C CA . LEU A 1 304 ? -1.276 8.783 -22.589 1.00 70.44 304 LEU A CA 1
ATOM 2368 C C . LEU A 1 304 ? -2.149 7.591 -22.167 1.00 70.44 304 LEU A C 1
ATOM 2370 O O . LEU A 1 304 ? -2.519 6.787 -23.014 1.00 70.44 304 LEU A O 1
ATOM 2374 N N . MET A 1 305 ? -2.488 7.482 -20.880 1.00 71.75 305 MET A N 1
ATOM 2375 C CA . MET A 1 305 ? -3.321 6.401 -20.337 1.00 71.75 305 MET A CA 1
ATOM 2376 C C . MET A 1 305 ? -4.827 6.701 -20.403 1.00 71.75 305 MET A C 1
ATOM 2378 O O . MET A 1 305 ? -5.622 5.984 -19.798 1.00 71.75 305 MET A O 1
ATOM 2382 N N . GLY A 1 306 ? -5.240 7.753 -21.117 1.00 74.88 306 GLY A N 1
ATOM 2383 C CA . GLY A 1 306 ? -6.652 8.097 -21.278 1.00 74.88 306 GLY A CA 1
ATOM 2384 C C . GLY A 1 306 ? -7.250 8.807 -20.066 1.00 74.88 306 GLY A C 1
ATOM 2385 O O . GLY A 1 306 ? -8.401 8.563 -19.718 1.00 74.88 306 GLY A O 1
ATOM 2386 N N . ALA A 1 307 ? -6.480 9.697 -19.436 1.00 71.88 307 ALA A N 1
ATOM 2387 C CA . ALA A 1 307 ? -6.940 10.538 -18.334 1.00 71.88 307 ALA A CA 1
ATOM 2388 C C . ALA A 1 307 ? -7.323 9.785 -17.046 1.00 71.88 307 ALA A C 1
ATOM 2390 O O . ALA A 1 307 ? -8.467 9.872 -16.592 1.00 71.88 307 ALA A O 1
ATOM 2391 N N . PRO A 1 308 ? -6.378 9.069 -16.414 1.00 76.50 308 PRO A N 1
ATOM 2392 C CA . PRO A 1 308 ? -6.649 8.341 -15.195 1.00 76.50 308 PRO A CA 1
ATOM 2393 C C . PRO A 1 308 ? -7.147 9.270 -14.089 1.00 76.50 308 PRO A C 1
ATOM 2395 O O . PRO A 1 308 ? -6.617 10.360 -13.873 1.00 76.50 308 PRO A O 1
ATOM 2398 N N . THR A 1 309 ? -8.183 8.814 -13.390 1.00 86.00 309 THR A N 1
ATOM 2399 C CA . THR A 1 309 ? -8.805 9.519 -12.267 1.00 86.00 309 THR A CA 1
ATOM 2400 C C . THR A 1 309 ? -8.575 8.742 -10.979 1.00 86.00 309 THR A C 1
ATOM 2402 O O . THR A 1 309 ? -8.315 7.536 -11.006 1.00 86.00 309 THR A O 1
ATOM 2405 N N . MET A 1 310 ? -8.744 9.393 -9.826 1.00 86.94 310 MET A N 1
ATOM 2406 C CA . MET A 1 310 ? -8.665 8.702 -8.532 1.00 86.94 310 MET A CA 1
ATOM 2407 C C . MET A 1 310 ? -9.656 7.540 -8.394 1.00 86.94 310 MET A C 1
ATOM 2409 O O . MET A 1 310 ? -9.399 6.609 -7.639 1.00 86.94 310 MET A O 1
ATOM 2413 N N . GLN A 1 311 ? -10.746 7.529 -9.169 1.00 89.44 311 GLN A N 1
ATOM 2414 C CA . GLN A 1 311 ? -11.699 6.417 -9.184 1.00 89.44 311 GLN A CA 1
ATOM 2415 C C . GLN A 1 311 ? -11.082 5.118 -9.713 1.00 89.44 311 GLN A C 1
ATOM 2417 O O . GLN A 1 311 ? -11.596 4.037 -9.413 1.00 89.44 311 GLN A O 1
ATOM 2422 N N . MET A 1 312 ? -9.998 5.201 -10.489 1.00 92.56 312 MET A N 1
ATOM 2423 C CA . MET A 1 312 ? -9.269 4.028 -10.967 1.00 92.56 312 MET A CA 1
ATOM 2424 C C . MET A 1 312 ? -8.440 3.374 -9.859 1.00 92.56 312 MET A C 1
ATOM 2426 O O . MET A 1 312 ? -8.170 2.179 -9.930 1.00 92.56 312 MET A O 1
ATOM 2430 N N . VAL A 1 313 ? -8.061 4.129 -8.822 1.00 94.31 313 VAL A N 1
ATOM 2431 C CA . VAL A 1 313 ? -7.241 3.646 -7.706 1.00 94.31 313 VAL A CA 1
ATOM 2432 C C . VAL A 1 313 ? -8.142 3.074 -6.613 1.00 94.31 313 VAL A C 1
ATOM 2434 O O . VAL A 1 313 ? -8.761 3.807 -5.842 1.00 94.31 313 VAL A O 1
ATOM 2437 N N . LYS A 1 314 ? -8.212 1.744 -6.523 1.00 95.38 314 LYS A N 1
ATOM 2438 C CA . LYS A 1 314 ? -9.056 1.036 -5.545 1.00 95.38 314 LYS A CA 1
ATOM 2439 C C . LYS A 1 314 ? -8.388 0.866 -4.191 1.00 95.38 314 LYS A C 1
ATOM 2441 O O . LYS A 1 314 ? -9.073 0.855 -3.171 1.00 95.38 314 LYS A O 1
ATOM 2446 N N . ILE A 1 315 ? -7.063 0.749 -4.174 1.00 96.69 315 ILE A N 1
ATOM 2447 C CA . ILE A 1 315 ? -6.307 0.529 -2.944 1.00 96.69 315 ILE A CA 1
ATOM 2448 C C . ILE A 1 315 ? -4.916 1.154 -2.988 1.00 96.69 315 ILE A C 1
ATOM 2450 O O . ILE A 1 315 ? -4.231 1.117 -4.010 1.00 96.69 315 ILE A O 1
ATOM 2454 N N . VAL A 1 316 ? -4.488 1.680 -1.843 1.00 96.62 316 VAL A N 1
ATOM 2455 C CA . VAL A 1 316 ? -3.117 2.107 -1.563 1.00 96.62 316 VAL A CA 1
ATOM 2456 C C . VAL A 1 316 ? -2.625 1.374 -0.317 1.00 96.62 316 VAL A C 1
ATOM 2458 O O . VAL A 1 316 ? -3.323 1.313 0.691 1.00 96.62 316 VAL A O 1
ATOM 2461 N N . VAL A 1 317 ? -1.422 0.809 -0.371 1.00 96.81 317 VAL A N 1
ATOM 2462 C CA . VAL A 1 317 ? -0.812 0.061 0.730 1.00 96.81 317 VAL A CA 1
ATOM 2463 C C . VAL A 1 317 ? 0.538 0.669 1.083 1.00 96.81 317 VAL A C 1
ATOM 2465 O O . VAL A 1 317 ? 1.486 0.561 0.308 1.00 96.81 317 VAL A O 1
ATOM 2468 N N . GLY A 1 318 ? 0.646 1.259 2.269 1.00 94.56 318 GLY A N 1
ATOM 2469 C CA . GLY A 1 318 ? 1.910 1.647 2.884 1.00 94.56 318 GLY A CA 1
ATOM 2470 C C . GLY A 1 318 ? 2.462 0.498 3.726 1.00 94.56 318 GLY A C 1
ATOM 2471 O O . GLY A 1 318 ? 2.043 0.287 4.862 1.00 94.56 318 GLY A O 1
ATOM 2472 N N . LEU A 1 319 ? 3.420 -0.259 3.196 1.00 93.31 319 LEU A N 1
ATOM 2473 C CA . LEU A 1 319 ? 4.177 -1.248 3.962 1.00 93.31 319 LEU A CA 1
ATOM 2474 C C . LEU A 1 319 ? 5.393 -0.567 4.601 1.00 93.31 319 LEU A C 1
ATOM 2476 O O . LEU A 1 319 ? 6.338 -0.223 3.898 1.00 93.31 319 LEU A O 1
ATOM 2480 N N . GLN A 1 320 ? 5.399 -0.415 5.923 1.00 88.69 320 GLN A N 1
ATOM 2481 C CA . GLN A 1 320 ? 6.441 0.301 6.676 1.00 88.69 320 GLN A CA 1
ATOM 2482 C C . GLN A 1 320 ? 6.794 1.673 6.073 1.00 88.69 320 GLN A C 1
ATOM 2484 O O . GLN A 1 320 ? 7.966 1.907 5.796 1.00 88.69 320 GLN A O 1
ATOM 2489 N N . PRO A 1 321 ? 5.829 2.549 5.752 1.00 88.75 321 PRO A N 1
ATOM 2490 C CA . PRO A 1 321 ? 6.149 3.816 5.112 1.00 88.75 321 PRO A CA 1
ATOM 2491 C C . PRO A 1 321 ? 7.068 4.674 5.990 1.00 88.75 321 PRO A C 1
ATOM 2493 O O . PRO A 1 321 ? 6.895 4.762 7.203 1.00 88.75 321 PRO A O 1
ATOM 2496 N N . ASP A 1 322 ? 8.019 5.340 5.347 1.00 82.88 322 ASP A N 1
ATOM 2497 C CA . ASP A 1 322 ? 9.063 6.171 5.957 1.00 82.88 322 ASP A CA 1
ATOM 2498 C C . ASP A 1 322 ? 8.658 7.644 6.115 1.00 82.88 322 ASP A C 1
ATOM 2500 O O . ASP A 1 322 ? 9.496 8.516 6.324 1.00 82.88 322 ASP A O 1
ATOM 2504 N N . SER A 1 323 ? 7.380 7.956 5.922 1.00 77.12 323 SER A N 1
ATOM 2505 C CA . SER A 1 323 ? 6.937 9.327 5.726 1.00 77.12 323 SER A CA 1
ATOM 2506 C C . SER A 1 323 ? 5.653 9.606 6.483 1.00 77.12 323 SER A C 1
ATOM 2508 O O . SER A 1 323 ? 4.756 8.771 6.488 1.00 77.12 323 SER A O 1
ATOM 2510 N N . ASN A 1 324 ? 5.555 10.804 7.062 1.00 74.31 324 ASN A N 1
ATOM 2511 C CA . ASN A 1 324 ? 4.402 11.248 7.856 1.00 74.31 324 ASN A CA 1
ATOM 2512 C C . ASN A 1 324 ? 3.337 11.960 7.002 1.00 74.31 324 ASN A C 1
ATOM 2514 O O . ASN A 1 324 ? 2.283 12.344 7.503 1.00 74.31 324 ASN A O 1
ATOM 2518 N N . ILE A 1 325 ? 3.631 12.173 5.716 1.00 70.56 325 ILE A N 1
ATOM 2519 C CA . ILE A 1 325 ? 2.761 12.897 4.793 1.00 70.56 325 ILE A CA 1
ATOM 2520 C C . ILE A 1 325 ? 1.943 11.872 4.027 1.00 70.56 325 ILE A C 1
ATOM 2522 O O . ILE A 1 325 ? 2.509 11.060 3.294 1.00 70.56 325 ILE A O 1
ATOM 2526 N N . ILE A 1 326 ? 0.624 11.963 4.156 1.00 72.56 326 ILE A N 1
ATOM 2527 C CA . ILE A 1 326 ? -0.316 11.327 3.246 1.00 72.56 326 ILE A CA 1
ATOM 2528 C C . ILE A 1 326 ? -1.262 12.372 2.679 1.00 72.56 326 ILE A C 1
ATOM 2530 O O . ILE A 1 326 ? -1.819 13.198 3.396 1.00 72.56 326 ILE A O 1
ATOM 2534 N N . LEU A 1 327 ? -1.409 12.328 1.364 1.00 74.81 327 LEU A N 1
ATOM 2535 C CA . LEU A 1 327 ? -2.365 13.113 0.607 1.00 74.81 327 LEU A CA 1
ATOM 2536 C C . LEU A 1 327 ? -3.317 12.091 0.001 1.00 74.81 327 LEU A C 1
ATOM 2538 O O . LEU A 1 327 ? -3.197 11.769 -1.173 1.00 74.81 327 LEU A O 1
ATOM 2542 N N . LEU A 1 328 ? -4.130 11.451 0.844 1.00 81.62 328 LEU A N 1
ATOM 2543 C CA . LEU A 1 328 ? -5.132 10.497 0.384 1.00 81.62 328 LEU A CA 1
ATOM 2544 C C . LEU A 1 328 ? -6.484 10.816 1.016 1.00 81.62 328 LEU A C 1
ATOM 2546 O O . LEU A 1 328 ? -6.740 10.530 2.187 1.00 81.62 328 LEU A O 1
ATOM 2550 N N . ASN A 1 329 ? -7.344 11.394 0.196 1.00 85.75 329 ASN A N 1
ATOM 2551 C CA . ASN A 1 329 ? -8.669 11.898 0.486 1.00 85.75 329 ASN A CA 1
ATOM 2552 C C . ASN A 1 329 ? -9.635 11.409 -0.604 1.00 85.75 329 ASN A C 1
ATOM 2554 O O . ASN A 1 329 ? -10.165 12.171 -1.410 1.00 85.75 329 ASN A O 1
ATOM 2558 N N . SER A 1 330 ? -9.830 10.092 -0.658 1.00 86.56 330 SER A N 1
ATOM 2559 C CA . SER A 1 330 ? -10.725 9.446 -1.619 1.00 86.56 330 SER A CA 1
ATOM 2560 C C . SER A 1 330 ? -11.706 8.534 -0.886 1.00 86.56 330 SER A C 1
ATOM 2562 O O . SER A 1 330 ? -11.280 7.555 -0.272 1.00 86.56 330 SER A O 1
ATOM 2564 N N . PRO A 1 331 ? -13.028 8.769 -0.984 1.00 85.31 331 PRO A N 1
ATOM 2565 C CA . PRO A 1 331 ? -14.019 7.883 -0.372 1.00 85.31 331 PRO A CA 1
ATOM 2566 C C . PRO A 1 331 ? -14.087 6.509 -1.059 1.00 85.31 331 PRO A C 1
ATOM 2568 O O . PRO A 1 331 ? -14.667 5.575 -0.514 1.00 85.31 331 PRO A O 1
ATOM 2571 N N . THR A 1 332 ? -13.500 6.378 -2.253 1.00 88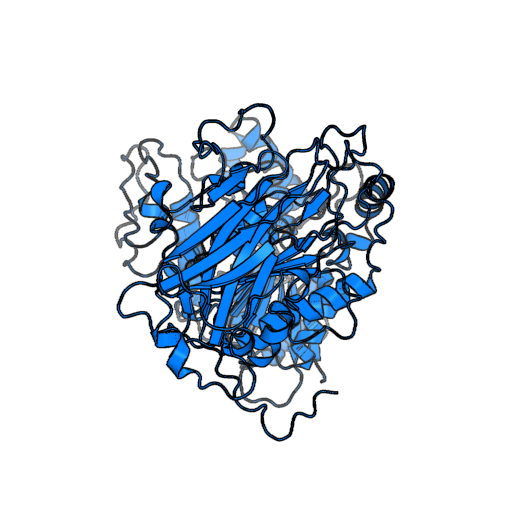.06 332 THR A N 1
ATOM 2572 C CA . THR A 1 332 ? -13.538 5.155 -3.074 1.00 88.06 332 THR A CA 1
ATOM 2573 C C . THR A 1 332 ? -12.240 4.351 -3.055 1.00 88.06 332 THR A C 1
ATOM 2575 O O . THR A 1 332 ? -12.199 3.256 -3.610 1.00 88.06 332 THR A O 1
ATOM 2578 N N . THR A 1 333 ? -11.190 4.875 -2.421 1.00 92.12 333 THR A N 1
ATOM 2579 C CA . THR A 1 333 ? -9.880 4.224 -2.334 1.00 92.12 333 THR A CA 1
ATOM 2580 C C . THR A 1 333 ? -9.671 3.719 -0.918 1.00 92.12 333 THR A C 1
ATOM 2582 O O . THR A 1 333 ? -9.729 4.496 0.030 1.00 92.12 333 THR A O 1
ATOM 2585 N N . PHE A 1 334 ? -9.410 2.426 -0.763 1.00 94.69 334 PHE A N 1
ATOM 2586 C CA . PHE A 1 334 ? -9.046 1.862 0.529 1.00 94.69 334 PHE A CA 1
ATOM 2587 C C . PHE A 1 334 ? -7.566 2.103 0.830 1.00 94.69 334 PHE A C 1
ATOM 2589 O O . PHE A 1 334 ? -6.719 1.951 -0.051 1.00 94.69 334 PHE A O 1
ATOM 2596 N N . TYR A 1 335 ? -7.232 2.407 2.077 1.00 95.38 335 TYR A N 1
ATOM 2597 C CA . TYR A 1 335 ? -5.851 2.582 2.506 1.00 95.38 335 TYR A CA 1
ATOM 2598 C C . TYR A 1 335 ? -5.442 1.560 3.564 1.00 95.38 335 TYR A C 1
ATOM 2600 O O . TYR A 1 335 ? -6.081 1.436 4.604 1.00 95.38 335 TYR A O 1
ATOM 2608 N N . LEU A 1 336 ? -4.359 0.828 3.318 1.00 96.19 336 LEU A N 1
ATOM 2609 C CA . LEU A 1 336 ? -3.785 -0.112 4.276 1.00 96.19 336 LEU A CA 1
ATOM 2610 C C . LEU A 1 336 ? -2.403 0.359 4.723 1.00 96.19 336 LEU A C 1
ATOM 2612 O O . LEU A 1 336 ? -1.518 0.542 3.892 1.00 96.19 336 LEU A O 1
ATOM 2616 N N . VAL A 1 337 ? -2.178 0.428 6.032 1.00 94.19 337 VAL A N 1
ATOM 2617 C CA . VAL A 1 337 ? -0.834 0.528 6.610 1.00 94.19 337 VAL A CA 1
ATOM 2618 C C . VAL A 1 337 ? -0.448 -0.798 7.244 1.00 94.19 337 VAL A C 1
ATOM 2620 O O . VAL A 1 337 ? -1.193 -1.347 8.050 1.00 94.19 337 VAL A O 1
ATOM 2623 N N . LEU A 1 338 ? 0.727 -1.323 6.910 1.00 93.38 338 LEU A N 1
ATOM 2624 C CA . LEU A 1 338 ? 1.322 -2.443 7.634 1.00 93.38 338 LEU A CA 1
ATOM 2625 C C . LEU A 1 338 ? 2.581 -1.947 8.337 1.00 93.38 338 LEU A C 1
ATOM 2627 O O . LEU A 1 338 ? 3.569 -1.648 7.672 1.00 93.38 338 LEU A O 1
ATOM 2631 N N . ALA A 1 339 ? 2.534 -1.895 9.665 1.00 89.56 339 ALA A N 1
ATOM 2632 C CA . ALA A 1 339 ? 3.602 -1.471 10.562 1.00 89.56 339 ALA A CA 1
ATOM 2633 C C . ALA A 1 339 ? 4.196 -2.680 11.325 1.00 89.56 339 ALA A C 1
ATOM 2635 O O . ALA A 1 339 ? 3.544 -3.717 11.463 1.00 89.56 339 ALA A O 1
ATOM 2636 N N . SER A 1 340 ? 5.464 -2.600 11.729 1.00 86.56 340 SER A N 1
ATOM 2637 C CA . SER A 1 340 ? 6.238 -3.708 12.316 1.00 86.56 340 SER A CA 1
ATOM 2638 C C . SER A 1 340 ? 6.922 -3.282 13.605 1.00 86.56 340 SER A C 1
ATOM 2640 O O . SER A 1 340 ? 7.435 -2.172 13.678 1.00 86.56 340 SER A O 1
ATOM 2642 N N . SER A 1 341 ? 7.003 -4.179 14.593 1.00 80.06 341 SER A N 1
ATOM 2643 C CA . SER A 1 341 ? 7.636 -3.845 15.878 1.00 80.06 341 SER A CA 1
ATOM 2644 C C . SER A 1 341 ? 9.161 -4.035 15.942 1.00 80.06 341 SER A C 1
ATOM 2646 O O . SER A 1 341 ? 9.790 -3.520 16.861 1.00 80.06 341 SER A O 1
ATOM 2648 N N . HIS A 1 342 ? 9.778 -4.795 15.025 1.00 78.94 342 HIS A N 1
ATOM 2649 C CA . HIS A 1 342 ? 11.227 -5.097 15.043 1.00 78.94 342 HIS A CA 1
ATOM 2650 C C . HIS A 1 342 ? 11.940 -4.446 13.865 1.00 78.94 342 HIS A C 1
ATOM 2652 O O . HIS A 1 342 ? 12.589 -5.107 13.049 1.00 78.94 342 HIS A O 1
ATOM 2658 N N . ASP A 1 343 ? 11.759 -3.142 13.748 1.00 74.44 343 ASP A N 1
ATOM 2659 C CA . ASP A 1 343 ? 12.183 -2.389 12.591 1.00 74.44 343 ASP A CA 1
ATOM 2660 C C . ASP A 1 343 ? 13.011 -1.173 12.997 1.00 74.44 343 ASP A C 1
ATOM 2662 O O . ASP A 1 343 ? 12.684 -0.494 13.960 1.00 74.44 343 ASP A O 1
ATOM 2666 N N . ALA A 1 344 ? 14.141 -0.950 12.325 1.00 61.06 344 ALA A N 1
ATOM 2667 C CA . ALA A 1 344 ? 15.043 0.173 12.604 1.00 61.06 344 ALA A CA 1
ATOM 2668 C C . ALA A 1 344 ? 14.592 1.461 11.924 1.00 61.06 344 ALA A C 1
ATOM 2670 O O . ALA A 1 344 ? 14.947 2.543 12.379 1.00 61.06 344 ALA A O 1
ATOM 2671 N N . ASP A 1 345 ? 13.820 1.319 10.848 1.00 60.16 345 ASP A N 1
ATOM 2672 C CA . ASP A 1 345 ? 13.442 2.417 9.969 1.00 60.16 345 ASP A CA 1
ATOM 2673 C C . ASP A 1 345 ? 11.949 2.761 10.122 1.00 60.16 345 ASP A C 1
ATOM 2675 O O . ASP A 1 345 ? 11.448 3.652 9.437 1.00 60.16 345 ASP A O 1
ATOM 2679 N N . VAL A 1 346 ? 11.222 2.068 11.014 1.00 57.28 346 VAL A N 1
ATOM 2680 C CA . VAL A 1 346 ? 9.831 2.413 11.336 1.00 57.28 346 VAL A CA 1
ATOM 2681 C C . VAL A 1 346 ? 9.826 3.554 12.322 1.00 57.28 346 VAL A C 1
ATOM 2683 O O . VAL A 1 346 ? 10.154 3.406 13.495 1.00 57.28 346 VAL A O 1
ATOM 2686 N N . GLN A 1 347 ? 9.430 4.699 11.795 1.00 63.12 347 GLN A N 1
ATOM 2687 C CA . GLN A 1 347 ? 9.171 5.909 12.545 1.00 63.12 347 GLN A CA 1
ATOM 2688 C C . GLN A 1 347 ? 7.660 6.079 12.741 1.00 63.12 347 GLN A C 1
ATOM 2690 O O . GLN A 1 347 ? 6.843 5.323 12.200 1.00 63.12 347 GLN A O 1
ATOM 2695 N N . GLU A 1 348 ? 7.289 7.144 13.448 1.00 65.69 348 GLU A N 1
ATOM 2696 C CA . GLU A 1 348 ? 5.911 7.620 13.611 1.00 65.69 348 GLU A CA 1
ATOM 2697 C C . GLU A 1 348 ? 5.114 7.724 12.296 1.00 65.69 348 GLU A C 1
ATOM 2699 O O . GLU A 1 348 ? 3.882 7.711 12.295 1.00 65.69 348 GLU A O 1
ATOM 2704 N N . GLY A 1 349 ? 5.798 7.786 11.151 1.00 72.19 349 GLY A N 1
ATOM 2705 C CA . GLY A 1 349 ? 5.195 7.962 9.835 1.00 72.19 349 GLY A CA 1
ATOM 2706 C C . GLY A 1 349 ? 4.127 6.956 9.452 1.00 72.19 349 GLY A C 1
ATOM 2707 O O . GLY A 1 349 ? 3.176 7.333 8.769 1.00 72.19 349 GLY A O 1
ATOM 2708 N N . SER A 1 350 ? 4.202 5.717 9.940 1.00 82.69 350 SER A N 1
ATOM 2709 C CA . SER A 1 350 ? 3.145 4.731 9.691 1.00 82.69 350 SER A CA 1
ATOM 2710 C C . SER A 1 350 ? 1.816 5.132 10.337 1.00 82.69 350 SER A C 1
ATOM 2712 O O . SER A 1 350 ? 0.777 5.084 9.676 1.00 82.69 350 SER A O 1
ATOM 2714 N N . PHE A 1 351 ? 1.838 5.570 11.596 1.00 81.25 351 PHE A N 1
ATOM 2715 C CA . PHE A 1 351 ? 0.626 5.963 12.322 1.00 81.25 351 PHE A CA 1
ATOM 2716 C C . PHE A 1 351 ? 0.130 7.327 11.873 1.00 81.25 351 PHE A C 1
ATOM 2718 O O . PHE A 1 351 ? -1.043 7.452 11.541 1.00 81.25 351 PHE A O 1
ATOM 2725 N N . ASN A 1 352 ? 1.037 8.292 11.703 1.00 78.69 352 ASN A N 1
ATOM 2726 C CA . ASN A 1 352 ? 0.703 9.602 11.146 1.00 78.69 352 ASN A CA 1
ATOM 2727 C C . ASN A 1 352 ? 0.029 9.474 9.777 1.00 78.69 352 ASN A C 1
ATOM 2729 O O . ASN A 1 352 ? -1.007 10.082 9.525 1.00 78.69 352 ASN A O 1
ATOM 2733 N N . SER A 1 353 ? 0.570 8.627 8.898 1.00 82.69 353 SER A N 1
ATOM 2734 C CA . SER A 1 353 ? -0.047 8.392 7.594 1.00 82.69 353 SER A CA 1
ATOM 2735 C C . SER A 1 353 ? -1.387 7.681 7.707 1.00 82.69 353 SER A C 1
ATOM 2737 O O . SER A 1 353 ? -2.292 7.956 6.931 1.00 82.69 353 SER A O 1
ATOM 2739 N N . PHE A 1 354 ? -1.553 6.756 8.650 1.00 87.38 354 PHE A N 1
ATOM 2740 C CA . PHE A 1 354 ? -2.868 6.181 8.893 1.00 87.38 354 PHE A CA 1
ATOM 2741 C C . PHE A 1 354 ? -3.862 7.243 9.346 1.00 87.38 354 PHE A C 1
ATOM 2743 O O . PHE A 1 354 ? -4.914 7.365 8.731 1.00 87.38 354 PHE A O 1
ATOM 2750 N N . ASP A 1 355 ? -3.549 8.037 10.362 1.00 81.81 355 ASP A N 1
ATOM 2751 C CA . ASP A 1 355 ? -4.492 8.989 10.944 1.00 81.81 355 ASP A CA 1
ATOM 2752 C C . ASP A 1 355 ? -4.860 10.126 9.995 1.00 81.81 355 ASP A C 1
ATOM 2754 O O . ASP A 1 355 ? -6.053 10.394 9.824 1.00 81.81 355 ASP A O 1
ATOM 2758 N N . ASN A 1 356 ? -3.883 10.663 9.266 1.00 81.56 356 ASN A N 1
ATOM 2759 C CA . ASN A 1 356 ? -4.081 11.756 8.313 1.00 81.56 356 ASN A CA 1
ATOM 2760 C C . ASN A 1 356 ? -4.838 11.339 7.038 1.00 81.56 356 ASN A C 1
ATOM 2762 O O . ASN A 1 356 ? -5.362 12.195 6.327 1.00 81.56 356 ASN A O 1
ATOM 2766 N N . ALA A 1 357 ? -4.926 10.042 6.725 1.00 84.31 357 ALA A N 1
ATOM 2767 C CA . ALA A 1 357 ? -5.666 9.581 5.553 1.00 84.31 357 ALA A CA 1
ATOM 2768 C C . ALA A 1 357 ? -7.179 9.795 5.739 1.00 84.31 357 ALA A C 1
ATOM 2770 O O . ALA A 1 357 ? -7.790 9.221 6.647 1.00 84.31 357 ALA A O 1
ATOM 2771 N N . ASN A 1 358 ? -7.812 10.564 4.855 1.00 84.31 358 ASN A N 1
ATOM 2772 C CA . ASN A 1 358 ? -9.258 10.790 4.865 1.00 84.31 358 ASN A CA 1
ATOM 2773 C C . ASN A 1 358 ? -9.969 9.866 3.869 1.00 84.31 358 ASN A C 1
ATOM 2775 O O . ASN A 1 358 ? -10.593 10.287 2.898 1.00 84.31 358 ASN A O 1
ATOM 2779 N N . CYS A 1 359 ? -9.824 8.568 4.096 1.00 86.31 359 CYS A N 1
ATOM 2780 C CA . CYS A 1 359 ? -10.423 7.520 3.286 1.00 86.31 359 CYS A CA 1
ATOM 2781 C C . CYS A 1 359 ? -10.735 6.300 4.161 1.00 86.31 359 CYS A C 1
ATOM 2783 O O . CYS A 1 359 ? -10.286 6.230 5.313 1.00 86.31 359 CYS A O 1
ATOM 2785 N N . PRO A 1 360 ? -11.509 5.332 3.650 1.00 89.88 360 PRO A N 1
ATOM 2786 C CA . PRO A 1 360 ? -11.653 4.045 4.307 1.00 89.88 360 PRO A CA 1
ATOM 2787 C C . PRO A 1 360 ? -10.290 3.377 4.483 1.00 89.88 360 PRO A C 1
ATOM 2789 O O . PRO A 1 360 ? -9.538 3.234 3.519 1.00 89.88 360 PRO A O 1
ATOM 2792 N N . LYS A 1 361 ? -9.953 2.980 5.709 1.00 92.56 361 LYS A N 1
ATOM 2793 C CA . LYS A 1 361 ? -8.578 2.590 6.030 1.00 92.56 361 LYS A CA 1
ATOM 2794 C C . LYS A 1 361 ? -8.465 1.488 7.070 1.00 92.56 361 LYS A C 1
ATOM 2796 O O . LYS A 1 361 ? -9.298 1.391 7.967 1.00 92.56 361 LYS A O 1
ATOM 2801 N N . ALA A 1 362 ? -7.401 0.699 6.990 1.00 93.94 362 ALA A N 1
ATOM 2802 C CA . ALA A 1 362 ? -6.964 -0.210 8.044 1.00 93.94 362 ALA A CA 1
ATOM 2803 C C . ALA A 1 362 ? -5.462 -0.068 8.310 1.00 93.94 362 ALA A C 1
ATOM 2805 O O . ALA A 1 362 ? -4.679 0.273 7.428 1.00 93.94 362 ALA A O 1
ATOM 2806 N N . MET A 1 363 ? -5.062 -0.353 9.537 1.00 92.81 363 MET A N 1
ATOM 2807 C CA . MET A 1 363 ? -3.690 -0.542 9.949 1.00 92.81 363 MET A CA 1
ATOM 2808 C C . MET A 1 363 ? -3.568 -1.914 10.598 1.00 92.81 363 MET A C 1
ATOM 2810 O O . MET A 1 363 ? -4.395 -2.313 11.417 1.00 92.81 363 MET A O 1
ATOM 2814 N N . ILE A 1 364 ? -2.493 -2.607 10.249 1.00 92.19 364 ILE A N 1
ATOM 2815 C CA . ILE A 1 364 ? -2.023 -3.790 10.950 1.00 92.19 364 ILE A CA 1
ATOM 2816 C C . ILE A 1 364 ? -0.662 -3.457 11.543 1.00 92.19 364 ILE A C 1
ATOM 2818 O O . ILE A 1 364 ? 0.251 -3.082 10.810 1.00 92.19 364 ILE A O 1
ATOM 2822 N N . PHE A 1 365 ? -0.514 -3.622 12.849 1.00 88.81 365 PHE A N 1
ATOM 2823 C CA . PHE A 1 365 ? 0.772 -3.551 13.528 1.00 88.81 365 PHE A CA 1
ATOM 2824 C C . PHE A 1 365 ? 1.182 -4.969 13.927 1.00 88.81 365 PHE A C 1
ATOM 2826 O O . PHE A 1 365 ? 0.483 -5.638 14.681 1.00 88.81 365 PHE A O 1
ATOM 2833 N N . SER A 1 366 ? 2.268 -5.482 13.349 1.00 87.69 366 SER A N 1
ATOM 2834 C CA . SER A 1 366 ? 2.673 -6.879 13.528 1.00 87.69 366 SER A CA 1
ATOM 2835 C C . SER A 1 366 ? 3.872 -7.021 14.449 1.00 87.69 366 SER A C 1
ATOM 2837 O O . SER A 1 366 ? 4.950 -6.473 14.187 1.00 87.69 366 SER A O 1
ATOM 2839 N N . HIS A 1 367 ? 3.731 -7.874 15.464 1.00 83.19 367 HIS A N 1
ATOM 2840 C CA . HIS A 1 367 ? 4.830 -8.156 16.380 1.00 83.19 367 HIS A CA 1
ATOM 2841 C C . HIS A 1 367 ? 5.808 -9.163 15.792 1.00 83.19 367 HIS A C 1
ATOM 2843 O O . HIS A 1 367 ? 5.434 -10.106 15.093 1.00 83.19 367 HIS A O 1
ATOM 2849 N N . GLY A 1 368 ? 7.094 -8.927 16.048 1.00 82.62 368 GLY A N 1
ATOM 2850 C CA . GLY A 1 368 ? 8.178 -9.751 15.522 1.00 82.62 368 GLY A CA 1
ATOM 2851 C C . GLY A 1 368 ? 8.414 -9.580 14.019 1.00 82.62 368 GLY A C 1
ATOM 2852 O O . GLY A 1 368 ? 9.297 -10.245 13.473 1.00 82.62 368 GLY A O 1
ATOM 2853 N N . ALA A 1 369 ? 7.652 -8.731 13.329 1.00 88.19 369 ALA A N 1
ATOM 2854 C CA . ALA A 1 369 ? 7.896 -8.404 11.932 1.00 88.19 369 ALA A CA 1
ATOM 2855 C C . ALA A 1 369 ? 9.014 -7.354 11.795 1.00 88.19 369 ALA A C 1
ATOM 2857 O O . ALA A 1 369 ? 9.232 -6.564 12.711 1.00 88.19 369 ALA A O 1
ATOM 2858 N N . SER A 1 370 ? 9.713 -7.337 10.658 1.00 86.75 370 SER A N 1
ATOM 2859 C CA . SER A 1 370 ? 10.705 -6.316 10.294 1.00 86.75 370 SER A CA 1
ATOM 2860 C C . SER A 1 370 ? 10.612 -5.938 8.812 1.00 86.75 370 SER A C 1
ATOM 2862 O O . SER A 1 370 ? 10.390 -6.823 7.973 1.00 86.75 370 SER A O 1
ATOM 2864 N N . HIS A 1 371 ? 10.831 -4.659 8.450 1.00 84.81 371 HIS A N 1
ATOM 2865 C CA . HIS A 1 371 ? 10.710 -4.169 7.061 1.00 84.81 371 HIS A CA 1
ATOM 2866 C C . HIS A 1 371 ? 11.506 -5.056 6.111 1.00 84.81 371 HIS A C 1
ATOM 2868 O O . HIS A 1 371 ? 11.011 -5.533 5.088 1.00 84.81 371 HIS A O 1
ATOM 2874 N N . GLY A 1 372 ? 12.759 -5.342 6.480 1.00 86.62 372 GLY A N 1
ATOM 2875 C CA . GLY A 1 372 ? 13.730 -5.973 5.597 1.00 86.62 372 GLY A CA 1
ATOM 2876 C C . GLY A 1 372 ? 13.335 -7.382 5.164 1.00 86.62 372 GLY A C 1
ATOM 2877 O O . GLY A 1 372 ? 13.848 -7.885 4.162 1.00 86.62 372 GLY A O 1
ATOM 2878 N N . ARG A 1 373 ? 12.429 -8.036 5.900 1.00 90.62 373 ARG A N 1
ATOM 2879 C CA . ARG A 1 373 ? 12.035 -9.428 5.662 1.00 90.62 373 ARG A CA 1
ATOM 2880 C C . ARG A 1 373 ? 10.820 -9.590 4.759 1.00 90.62 373 ARG A C 1
ATOM 2882 O O . ARG A 1 373 ? 10.678 -10.668 4.178 1.00 90.62 373 ARG A O 1
ATOM 2889 N N . PHE A 1 374 ? 10.017 -8.546 4.551 1.00 92.75 374 PHE A N 1
ATOM 2890 C CA . PHE A 1 374 ? 8.932 -8.586 3.565 1.00 92.75 374 PHE A CA 1
ATOM 2891 C C . PHE A 1 374 ? 9.443 -8.648 2.125 1.00 92.75 374 PHE A C 1
ATOM 2893 O O . PHE A 1 374 ? 8.759 -9.183 1.251 1.00 92.75 374 PHE A O 1
ATOM 2900 N N . ASN A 1 375 ? 10.653 -8.138 1.872 1.00 94.38 375 ASN A N 1
ATOM 2901 C CA . ASN A 1 375 ? 11.322 -8.253 0.585 1.00 94.38 375 ASN A CA 1
ATOM 2902 C C . ASN A 1 375 ? 12.315 -9.430 0.600 1.00 94.38 375 ASN A C 1
ATOM 2904 O O . ASN A 1 375 ? 13.355 -9.415 1.265 1.00 94.38 375 ASN A O 1
ATOM 2908 N N . THR A 1 376 ? 12.018 -10.471 -0.181 1.00 94.50 376 THR A N 1
ATOM 2909 C CA . THR A 1 376 ? 12.804 -11.716 -0.172 1.00 94.50 376 THR A CA 1
ATOM 2910 C C . THR A 1 376 ? 14.224 -11.590 -0.739 1.00 94.50 376 THR A C 1
ATOM 2912 O O . THR A 1 376 ? 15.048 -12.486 -0.517 1.00 94.50 376 THR A O 1
ATOM 2915 N N . VAL A 1 377 ? 14.528 -10.489 -1.434 1.00 92.19 377 VAL A N 1
ATOM 2916 C CA . VAL A 1 377 ? 15.880 -10.143 -1.892 1.00 92.19 377 VAL A CA 1
ATOM 2917 C C . VAL A 1 377 ? 16.658 -9.472 -0.760 1.00 92.19 377 VAL A C 1
ATOM 2919 O O . VAL A 1 377 ? 17.804 -9.842 -0.505 1.00 92.19 377 VAL A O 1
ATOM 2922 N N . TRP A 1 378 ? 16.024 -8.559 -0.024 1.00 88.00 378 TRP A N 1
ATOM 2923 C CA . TRP A 1 378 ? 16.643 -7.787 1.060 1.00 88.00 378 TRP A CA 1
ATOM 2924 C C . TRP A 1 378 ? 17.083 -8.658 2.232 1.00 88.00 378 TRP A C 1
ATOM 2926 O O . TRP A 1 378 ? 18.205 -8.524 2.714 1.00 88.00 378 TRP A O 1
ATOM 2936 N N . ARG A 1 379 ? 16.273 -9.645 2.624 1.00 84.75 379 ARG A N 1
ATOM 2937 C CA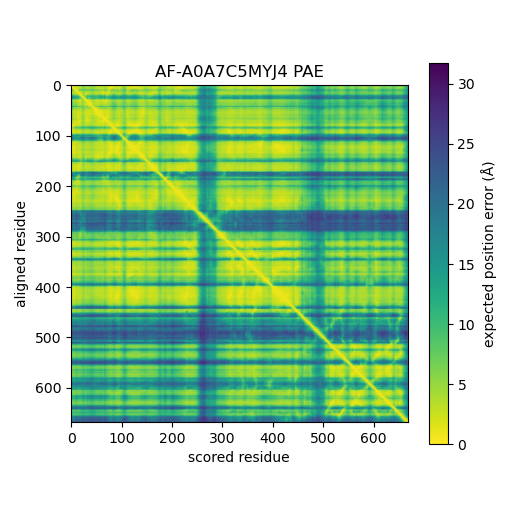 . ARG A 1 379 ? 16.625 -10.587 3.706 1.00 84.75 379 ARG A CA 1
ATOM 2938 C C . ARG A 1 379 ? 17.946 -11.344 3.502 1.00 84.75 379 ARG A C 1
ATOM 2940 O O . ARG A 1 379 ? 18.477 -11.908 4.455 1.00 84.75 379 ARG A O 1
ATOM 2947 N N . ARG A 1 380 ? 18.468 -11.407 2.270 1.00 82.50 380 ARG A N 1
ATOM 2948 C CA . ARG A 1 380 ? 19.755 -12.051 1.949 1.00 82.50 380 ARG A CA 1
ATOM 2949 C C . ARG A 1 380 ? 20.952 -11.110 2.121 1.00 82.50 380 ARG A C 1
ATOM 2951 O O . ARG A 1 380 ? 22.091 -11.572 2.097 1.00 82.50 380 ARG A O 1
ATOM 2958 N N . LEU A 1 381 ? 20.717 -9.811 2.298 1.00 79.06 381 LEU A N 1
ATOM 2959 C CA . LEU A 1 381 ? 21.765 -8.806 2.432 1.00 79.06 381 LEU A CA 1
ATOM 2960 C C . LEU A 1 381 ? 22.372 -8.868 3.838 1.00 79.06 381 LEU A C 1
ATOM 2962 O O . LEU A 1 381 ? 21.678 -8.777 4.853 1.00 79.06 381 LEU A O 1
ATOM 2966 N N . ARG A 1 382 ? 23.702 -9.018 3.903 1.00 79.06 382 ARG A N 1
ATOM 2967 C CA . ARG A 1 382 ? 24.437 -9.178 5.171 1.00 79.06 382 ARG A CA 1
ATOM 2968 C C . ARG A 1 382 ? 24.212 -8.008 6.130 1.00 79.06 382 ARG A C 1
ATOM 2970 O O . ARG A 1 382 ? 24.109 -8.236 7.331 1.00 79.06 382 ARG A O 1
ATOM 2977 N N . TYR A 1 383 ? 24.136 -6.778 5.619 1.00 73.06 383 TYR A N 1
ATOM 2978 C CA . TYR A 1 383 ? 23.956 -5.591 6.458 1.00 73.06 383 TYR A CA 1
ATOM 2979 C C . TYR A 1 383 ? 22.570 -5.561 7.112 1.00 73.06 383 TYR A C 1
ATOM 2981 O O . TYR A 1 383 ? 22.494 -5.311 8.309 1.00 73.06 383 TYR A O 1
ATOM 2989 N N . ILE A 1 384 ? 21.507 -5.918 6.377 1.00 73.00 384 ILE A N 1
ATOM 2990 C CA . ILE A 1 384 ? 20.146 -6.021 6.924 1.00 73.00 384 ILE A CA 1
ATOM 2991 C C . ILE A 1 384 ? 20.124 -7.073 8.024 1.00 73.00 384 ILE A C 1
ATOM 2993 O O . ILE A 1 384 ? 19.629 -6.820 9.114 1.00 73.00 384 ILE A O 1
ATOM 2997 N N . ARG A 1 385 ? 20.759 -8.230 7.798 1.00 76.19 385 ARG A N 1
ATOM 2998 C CA . ARG A 1 385 ? 20.891 -9.257 8.839 1.00 76.19 385 ARG A CA 1
ATOM 2999 C C . ARG A 1 385 ? 21.622 -8.734 10.082 1.00 76.19 385 ARG A C 1
ATOM 3001 O O . ARG A 1 385 ? 21.209 -9.054 11.189 1.00 76.19 385 ARG A O 1
ATOM 3008 N N . ARG A 1 386 ? 22.684 -7.935 9.923 1.00 77.06 386 ARG A N 1
ATOM 3009 C CA . ARG A 1 386 ? 23.406 -7.315 11.051 1.00 77.06 386 ARG A CA 1
ATOM 3010 C C . ARG A 1 386 ? 22.568 -6.260 11.774 1.00 77.06 386 ARG A C 1
ATOM 3012 O O . ARG A 1 386 ? 22.620 -6.217 12.996 1.00 77.06 386 ARG A O 1
ATOM 3019 N N . ALA A 1 387 ? 21.828 -5.424 11.047 1.00 71.06 387 ALA A N 1
ATOM 3020 C CA . ALA A 1 387 ? 20.920 -4.434 11.624 1.00 71.06 387 ALA A CA 1
ATOM 3021 C C . ALA A 1 387 ? 19.829 -5.130 12.448 1.00 71.06 387 ALA A C 1
ATOM 3023 O O . ALA A 1 387 ? 19.739 -4.901 13.648 1.00 71.06 387 ALA A O 1
ATOM 3024 N N . ILE A 1 388 ? 19.139 -6.101 11.844 1.00 71.19 388 ILE A N 1
ATOM 3025 C CA . ILE A 1 388 ? 18.137 -6.945 12.504 1.00 71.19 388 ILE A CA 1
ATOM 3026 C C . ILE A 1 388 ? 18.717 -7.631 13.750 1.00 71.19 388 ILE A C 1
ATOM 3028 O O . ILE A 1 388 ? 18.114 -7.595 14.816 1.00 71.19 388 ILE A O 1
ATOM 3032 N N . ASN A 1 389 ? 19.901 -8.241 13.646 1.00 73.25 389 ASN A N 1
ATOM 3033 C CA . ASN A 1 389 ? 20.525 -8.924 14.781 1.00 73.25 389 ASN A CA 1
ATOM 3034 C C . ASN A 1 389 ? 20.873 -7.976 15.934 1.00 73.25 389 ASN A C 1
ATOM 3036 O O . ASN A 1 389 ? 20.795 -8.393 17.083 1.00 73.25 389 ASN A O 1
ATOM 3040 N N . ARG A 1 390 ? 21.244 -6.721 15.649 1.00 70.19 390 ARG A N 1
ATOM 3041 C CA . ARG A 1 390 ? 21.469 -5.714 16.695 1.00 70.19 390 ARG A CA 1
ATOM 3042 C C . ARG A 1 390 ? 20.175 -5.352 17.421 1.00 70.19 390 ARG A C 1
ATOM 3044 O O . ARG A 1 390 ? 20.210 -5.161 18.627 1.00 70.19 390 ARG A O 1
ATOM 3051 N N . GLN A 1 391 ? 19.047 -5.321 16.716 1.00 65.19 391 GLN A N 1
ATOM 3052 C CA . GLN A 1 391 ? 17.740 -5.046 17.322 1.00 65.19 391 GLN A CA 1
ATOM 3053 C C . GLN A 1 391 ? 17.221 -6.211 18.167 1.00 65.19 391 GLN A C 1
ATOM 3055 O O . GLN A 1 391 ? 16.695 -5.998 19.255 1.00 65.19 391 GLN A O 1
ATOM 3060 N N . LEU A 1 392 ? 17.448 -7.448 17.710 1.00 65.81 392 LEU A N 1
ATOM 3061 C CA . LEU A 1 392 ? 17.049 -8.665 18.425 1.00 65.81 392 LEU A CA 1
ATOM 3062 C C . LEU A 1 392 ? 17.623 -8.763 19.844 1.00 65.81 392 LEU A C 1
ATOM 3064 O O . LEU A 1 392 ? 17.000 -9.387 20.697 1.00 65.81 392 LEU A O 1
ATOM 3068 N N . LEU A 1 393 ? 18.789 -8.164 20.102 1.00 62.75 393 LEU A N 1
ATOM 3069 C CA . LEU A 1 393 ? 19.425 -8.198 21.422 1.00 62.75 393 LEU A CA 1
ATOM 3070 C C . LEU A 1 393 ? 18.654 -7.393 22.483 1.00 62.75 393 LEU A C 1
ATOM 3072 O O . LEU A 1 393 ? 18.804 -7.694 23.661 1.00 62.75 393 LEU A O 1
ATOM 3076 N N . CYS A 1 394 ? 17.810 -6.433 22.082 1.00 59.34 394 CYS A N 1
ATOM 3077 C CA . CYS A 1 394 ? 17.046 -5.584 23.003 1.00 59.34 394 CYS A CA 1
ATOM 3078 C C . CYS A 1 394 ? 15.572 -5.980 23.188 1.00 59.34 394 CYS A C 1
ATOM 3080 O O . CYS A 1 394 ? 14.918 -5.417 24.054 1.00 59.34 394 CYS A O 1
ATOM 3082 N N . GLN A 1 395 ? 15.023 -6.897 22.383 1.00 58.62 395 GLN A N 1
ATOM 3083 C CA . GLN A 1 395 ? 13.564 -7.118 22.295 1.00 58.62 395 GLN A CA 1
ATOM 3084 C C . GLN A 1 395 ? 13.111 -8.515 22.769 1.00 58.62 395 GLN A C 1
ATOM 3086 O O . GLN A 1 395 ? 12.011 -8.972 22.452 1.00 58.62 395 GLN A O 1
ATOM 3091 N N . SER A 1 396 ? 13.946 -9.214 23.547 1.00 53.03 396 SER A N 1
ATOM 3092 C CA . SER A 1 396 ? 13.552 -10.460 24.221 1.00 53.03 396 SER A CA 1
ATOM 3093 C C . SER A 1 396 ? 12.411 -10.168 25.208 1.00 53.03 396 SER A C 1
ATOM 3095 O O . SER A 1 396 ? 12.587 -9.291 26.048 1.00 53.03 396 SER A O 1
ATOM 3097 N N . PRO A 1 397 ? 11.259 -10.871 25.151 1.00 59.03 397 PRO A N 1
ATOM 3098 C CA . PRO A 1 397 ? 11.085 -12.232 24.631 1.00 59.03 397 PRO A CA 1
ATOM 3099 C C . PRO A 1 397 ? 10.406 -12.357 23.251 1.00 59.03 397 PRO A C 1
ATOM 3101 O O . PRO A 1 397 ? 10.025 -13.467 22.869 1.00 59.03 397 PRO A O 1
ATOM 3104 N N . ILE A 1 398 ? 10.204 -11.277 22.488 1.00 63.91 398 ILE A N 1
ATOM 3105 C CA . ILE A 1 398 ? 9.403 -11.354 21.257 1.00 63.91 398 ILE A CA 1
ATOM 3106 C C . ILE A 1 398 ? 10.171 -12.116 20.177 1.00 63.91 398 ILE A C 1
ATOM 3108 O O . ILE A 1 398 ? 11.228 -11.712 19.688 1.00 63.91 398 ILE A O 1
ATOM 3112 N N . ARG A 1 399 ? 9.615 -13.260 19.773 1.00 77.19 399 ARG A N 1
ATOM 3113 C CA . ARG A 1 399 ? 10.196 -14.074 18.712 1.00 77.19 399 ARG A CA 1
ATOM 3114 C C . ARG A 1 399 ? 9.929 -13.411 17.367 1.00 77.19 399 ARG A C 1
ATOM 3116 O O . ARG A 1 399 ? 8.806 -13.419 16.873 1.00 77.19 399 ARG A O 1
ATOM 3123 N N . MET A 1 400 ? 10.988 -12.919 16.735 1.00 81.56 400 MET A N 1
ATOM 3124 C CA . MET A 1 400 ? 10.922 -12.437 15.360 1.00 81.56 400 MET A CA 1
ATOM 3125 C C . MET A 1 400 ? 10.300 -13.477 14.427 1.00 81.56 400 MET A C 1
ATOM 3127 O O . MET A 1 400 ? 10.692 -14.652 14.420 1.00 81.56 400 MET A O 1
ATOM 3131 N N . LEU A 1 401 ? 9.366 -13.024 13.595 1.00 86.50 401 LEU A N 1
ATOM 3132 C CA . LEU A 1 401 ? 8.697 -13.853 12.613 1.00 86.50 401 LEU A CA 1
ATOM 3133 C C . LEU A 1 401 ? 9.726 -14.481 11.671 1.00 86.50 401 LEU A C 1
ATOM 3135 O O . LEU A 1 401 ? 10.700 -13.861 11.219 1.00 86.50 401 LEU A O 1
ATOM 3139 N N . SER A 1 402 ? 9.491 -15.747 11.335 1.00 88.62 402 SER A N 1
ATOM 3140 C CA . SER A 1 402 ? 10.277 -16.421 10.308 1.00 88.62 402 SER A CA 1
ATOM 3141 C C . SER A 1 402 ? 10.096 -15.725 8.953 1.00 88.62 402 SER A C 1
ATOM 3143 O O . SER A 1 402 ? 9.159 -14.956 8.739 1.00 88.62 402 SER A O 1
ATOM 3145 N N . ASN A 1 403 ? 10.981 -16.019 8.003 1.00 90.06 403 ASN A N 1
ATOM 3146 C CA . ASN A 1 403 ? 10.831 -15.559 6.621 1.00 90.06 403 ASN A CA 1
ATOM 3147 C C . ASN A 1 403 ? 9.469 -15.952 6.030 1.00 90.06 403 ASN A C 1
ATOM 3149 O O . ASN A 1 403 ? 8.807 -15.124 5.418 1.00 90.06 403 ASN A O 1
ATOM 3153 N N . ARG A 1 404 ? 9.035 -17.194 6.270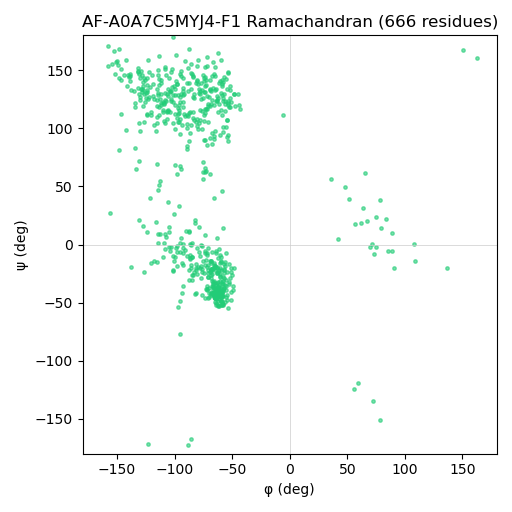 1.00 92.12 404 ARG A N 1
ATOM 3154 C CA . ARG A 1 404 ? 7.707 -17.667 5.870 1.00 92.12 404 ARG A CA 1
ATOM 3155 C C . ARG A 1 404 ? 6.601 -16.903 6.600 1.00 92.12 404 ARG A C 1
ATOM 3157 O O . ARG A 1 404 ? 5.626 -16.539 5.969 1.00 92.12 404 ARG A O 1
ATOM 3164 N N . GLY A 1 405 ? 6.776 -16.607 7.889 1.00 91.81 405 GLY A N 1
ATOM 3165 C CA . GLY A 1 405 ? 5.820 -15.811 8.667 1.00 91.81 405 GLY A CA 1
ATOM 3166 C C . GLY A 1 405 ? 5.583 -14.415 8.085 1.00 91.81 405 GLY A C 1
ATOM 3167 O O . GLY A 1 405 ? 4.438 -13.998 7.986 1.00 91.81 405 GLY A O 1
ATOM 3168 N N . HIS A 1 406 ? 6.632 -13.730 7.616 1.00 92.75 406 HIS A N 1
ATOM 3169 C CA . HIS A 1 406 ? 6.489 -12.442 6.921 1.00 92.75 406 HIS A CA 1
ATOM 3170 C C . HIS A 1 406 ? 5.740 -12.577 5.591 1.00 92.75 406 HIS A C 1
ATOM 3172 O O . HIS A 1 406 ? 4.916 -11.730 5.256 1.00 92.75 406 HIS A O 1
ATOM 3178 N N . GLU A 1 407 ? 6.022 -13.640 4.833 1.00 94.56 407 GLU A N 1
ATOM 3179 C CA . GLU A 1 407 ? 5.334 -13.906 3.568 1.00 94.56 407 GLU A CA 1
ATOM 3180 C C . GLU A 1 407 ? 3.841 -14.189 3.799 1.00 94.56 407 GLU A C 1
ATOM 3182 O O . GLU A 1 407 ? 2.998 -13.613 3.116 1.00 94.56 407 GLU A O 1
ATOM 3187 N N . GLU A 1 408 ? 3.501 -15.026 4.783 1.00 93.81 408 GLU A N 1
ATOM 3188 C CA . GLU A 1 408 ? 2.110 -15.312 5.154 1.00 93.81 408 GLU A CA 1
ATOM 3189 C C . GLU A 1 408 ? 1.399 -14.081 5.728 1.00 93.81 408 GLU A C 1
ATOM 3191 O O . GLU A 1 408 ? 0.239 -13.843 5.398 1.00 93.81 408 GLU A O 1
ATOM 3196 N N . LEU A 1 409 ? 2.102 -13.249 6.505 1.00 93.12 409 LEU A N 1
ATOM 3197 C CA . LEU A 1 409 ? 1.580 -11.974 6.992 1.00 93.12 409 LEU A CA 1
ATOM 3198 C C . LEU A 1 409 ? 1.201 -11.053 5.840 1.00 93.12 409 LEU A C 1
ATOM 3200 O O . LEU A 1 409 ? 0.068 -10.592 5.791 1.00 93.12 409 LEU A O 1
ATOM 3204 N N . ALA A 1 410 ? 2.104 -10.823 4.887 1.00 95.06 410 ALA A N 1
ATOM 3205 C CA . ALA A 1 410 ? 1.814 -9.970 3.740 1.00 95.06 410 ALA A CA 1
ATOM 3206 C C . ALA A 1 410 ? 0.692 -10.532 2.847 1.00 95.06 410 ALA A C 1
ATOM 3208 O O . ALA A 1 410 ? -0.114 -9.763 2.332 1.00 95.06 410 ALA A O 1
ATOM 3209 N N . LYS A 1 411 ? 0.569 -11.856 2.686 1.00 95.44 411 LYS A N 1
ATOM 3210 C CA . LYS A 1 411 ? -0.579 -12.452 1.972 1.00 95.44 411 LYS A CA 1
ATOM 3211 C C . LYS A 1 411 ? -1.898 -12.208 2.712 1.00 95.44 411 LYS A C 1
ATOM 3213 O O . LYS A 1 411 ? -2.882 -11.813 2.091 1.00 95.44 411 LYS A O 1
ATOM 3218 N N . ALA A 1 412 ? -1.912 -12.418 4.027 1.00 93.56 412 ALA A N 1
ATOM 3219 C CA . ALA A 1 412 ? -3.101 -12.253 4.858 1.00 93.56 412 ALA A CA 1
ATOM 3220 C C . ALA A 1 412 ? -3.518 -10.786 5.043 1.00 93.56 412 ALA A C 1
ATOM 3222 O O . ALA A 1 412 ? -4.697 -10.515 5.243 1.00 93.56 412 ALA A O 1
ATOM 3223 N N . THR A 1 413 ? -2.577 -9.844 4.978 1.00 94.50 413 THR A N 1
ATOM 3224 C CA . THR A 1 413 ? -2.852 -8.408 5.102 1.00 94.50 413 THR A CA 1
ATOM 3225 C C . THR A 1 413 ? -3.008 -7.784 3.715 1.00 94.50 413 THR A C 1
ATOM 3227 O O . THR A 1 413 ? -4.122 -7.578 3.240 1.00 94.50 413 THR A O 1
ATOM 3230 N N . VAL A 1 414 ? -1.894 -7.547 3.026 1.00 96.69 414 VAL A N 1
ATOM 3231 C CA . VAL A 1 414 ? -1.824 -6.882 1.723 1.00 96.69 414 VAL A CA 1
ATOM 3232 C C . VAL A 1 414 ? -2.632 -7.646 0.681 1.00 96.69 414 VAL A C 1
ATOM 3234 O O . VAL A 1 414 ? -3.471 -7.056 0.007 1.00 96.69 414 VAL A O 1
ATOM 3237 N N . GLY A 1 415 ? -2.436 -8.963 0.590 1.00 96.94 415 GLY A N 1
ATOM 3238 C CA . GLY A 1 415 ? -3.165 -9.804 -0.357 1.00 96.94 415 GLY A CA 1
ATOM 3239 C C . GLY A 1 415 ? -4.681 -9.716 -0.167 1.00 96.94 415 GLY A C 1
ATOM 3240 O O . GLY A 1 415 ? -5.389 -9.398 -1.115 1.00 96.94 415 GLY A O 1
ATOM 3241 N N . ASN A 1 416 ? -5.182 -9.920 1.054 1.00 94.62 416 ASN A N 1
ATOM 3242 C CA . ASN A 1 416 ? -6.616 -9.799 1.344 1.00 94.62 416 ASN A CA 1
ATOM 3243 C C . ASN A 1 416 ? -7.170 -8.399 1.047 1.00 94.62 416 ASN A C 1
ATOM 3245 O O . ASN A 1 416 ? -8.282 -8.307 0.539 1.00 94.62 416 ASN A O 1
ATOM 3249 N N . ALA A 1 417 ? -6.416 -7.327 1.300 1.00 96.19 417 ALA A N 1
ATOM 3250 C CA . ALA A 1 417 ? -6.867 -5.971 0.991 1.00 96.19 417 ALA A CA 1
ATOM 3251 C C . ALA A 1 417 ? -7.018 -5.732 -0.523 1.00 96.19 417 ALA A C 1
ATOM 3253 O O . ALA A 1 417 ? -8.010 -5.144 -0.958 1.00 96.19 417 ALA A O 1
ATOM 3254 N N . PHE A 1 418 ? -6.083 -6.233 -1.338 1.00 97.62 418 PHE A N 1
ATOM 3255 C CA . PHE A 1 418 ? -6.205 -6.181 -2.799 1.00 97.62 418 PHE A CA 1
ATOM 3256 C C . PHE A 1 418 ? -7.415 -6.981 -3.290 1.00 97.62 418 PHE A C 1
ATOM 3258 O O . PHE A 1 418 ? -8.207 -6.463 -4.068 1.00 97.62 418 PHE A O 1
ATOM 3265 N N . LEU A 1 419 ? -7.619 -8.203 -2.791 1.00 96.75 419 LEU A N 1
ATOM 3266 C CA . LEU A 1 419 ? -8.769 -9.032 -3.178 1.00 96.75 419 LEU A CA 1
ATOM 3267 C C . LEU A 1 419 ? -10.101 -8.380 -2.779 1.00 96.75 419 LEU A C 1
ATOM 3269 O O . LEU A 1 419 ? -11.038 -8.341 -3.573 1.00 96.75 419 LEU A O 1
ATOM 3273 N N . ALA A 1 420 ? -10.170 -7.807 -1.574 1.00 94.19 420 ALA A N 1
ATOM 3274 C CA . ALA A 1 420 ? -11.367 -7.131 -1.083 1.00 94.19 420 ALA A CA 1
ATOM 3275 C C . ALA A 1 420 ? -11.780 -5.952 -1.973 1.00 94.19 420 ALA A C 1
ATOM 3277 O O . ALA A 1 420 ? -12.963 -5.741 -2.225 1.00 94.19 420 ALA A O 1
ATOM 3278 N N . THR A 1 421 ? -10.797 -5.181 -2.439 1.00 94.56 421 THR A N 1
ATOM 3279 C CA . THR A 1 421 ? -11.020 -3.906 -3.134 1.00 94.56 421 THR A CA 1
ATOM 3280 C C . THR A 1 421 ? -11.083 -4.055 -4.650 1.00 94.56 421 THR A C 1
ATOM 3282 O O . THR A 1 421 ? -11.939 -3.442 -5.281 1.00 94.56 421 THR A O 1
ATOM 3285 N N . GLN A 1 422 ? -10.211 -4.872 -5.244 1.00 95.81 422 GLN A N 1
ATOM 3286 C CA . GLN A 1 422 ? -10.114 -5.023 -6.696 1.00 95.81 422 GLN A CA 1
ATOM 3287 C C . GLN A 1 422 ? -11.056 -6.087 -7.259 1.00 95.81 422 GLN A C 1
ATOM 3289 O O . GLN A 1 422 ? -11.514 -5.927 -8.388 1.00 95.81 422 GLN A O 1
ATOM 3294 N N . LEU A 1 423 ? -11.361 -7.140 -6.489 1.00 95.38 423 LEU A N 1
ATOM 3295 C CA . LEU A 1 423 ? -12.295 -8.205 -6.888 1.00 95.38 423 LEU A CA 1
ATOM 3296 C C . LEU A 1 423 ? -13.653 -8.104 -6.183 1.00 95.38 423 LEU A C 1
ATOM 3298 O O . LEU A 1 423 ? -14.536 -8.921 -6.422 1.00 95.38 423 LEU A O 1
ATOM 3302 N N . GLY A 1 424 ? -13.825 -7.130 -5.283 1.00 92.62 424 GLY A N 1
ATOM 3303 C CA . GLY A 1 424 ? -15.055 -6.981 -4.508 1.00 92.62 424 GLY A CA 1
ATOM 3304 C C . GLY A 1 424 ? -15.295 -8.119 -3.510 1.00 92.62 424 GLY A C 1
ATOM 3305 O O . GLY A 1 424 ? -16.428 -8.316 -3.071 1.00 92.62 424 GLY A O 1
ATOM 3306 N N . GLU A 1 425 ? -14.256 -8.872 -3.123 1.00 92.81 425 GLU A N 1
ATOM 3307 C CA . GLU A 1 425 ? -14.353 -9.943 -2.126 1.00 92.81 425 GLU A CA 1
ATOM 3308 C C . GLU A 1 425 ? -14.500 -9.364 -0.708 1.00 92.81 425 GLU A C 1
ATOM 3310 O O . GLU A 1 425 ? -13.618 -9.514 0.136 1.00 92.81 425 GLU A O 1
ATOM 3315 N N . ALA A 1 426 ? -15.615 -8.684 -0.427 1.00 88.00 426 ALA A N 1
ATOM 3316 C CA . ALA A 1 426 ? -15.793 -7.889 0.787 1.00 88.00 426 ALA A CA 1
ATOM 3317 C C . ALA A 1 426 ? -15.445 -8.665 2.066 1.00 88.00 426 ALA A C 1
ATOM 3319 O O . ALA A 1 426 ? -14.751 -8.119 2.915 1.00 88.00 426 ALA A O 1
ATOM 3320 N N . HIS A 1 427 ? -15.825 -9.946 2.170 1.00 86.81 427 HIS A N 1
ATOM 3321 C CA . HIS A 1 427 ? -15.544 -10.820 3.321 1.00 86.81 427 HIS A CA 1
ATOM 3322 C C . HIS A 1 427 ? -14.067 -10.854 3.752 1.00 86.81 427 HIS A C 1
ATOM 3324 O O . HIS A 1 427 ? -13.765 -11.114 4.911 1.00 86.81 427 HIS A O 1
ATOM 3330 N N . ARG A 1 428 ? -13.128 -10.535 2.858 1.00 91.19 428 ARG A N 1
ATOM 3331 C CA . ARG A 1 428 ? -11.701 -10.398 3.177 1.00 91.19 428 ARG A CA 1
ATOM 3332 C C . ARG A 1 428 ? -11.418 -9.273 4.174 1.00 91.19 428 ARG A C 1
ATOM 3334 O O . ARG A 1 428 ? -10.417 -9.336 4.886 1.00 91.19 428 ARG A O 1
ATOM 3341 N N . PHE A 1 429 ? -12.291 -8.268 4.262 1.00 89.44 429 PHE A N 1
ATOM 3342 C CA . PHE A 1 429 ? -12.167 -7.191 5.240 1.00 89.44 429 PHE A CA 1
ATOM 3343 C C . PHE A 1 429 ? -12.374 -7.652 6.685 1.00 89.44 429 PHE A C 1
ATOM 3345 O O . PHE A 1 429 ? -11.861 -7.007 7.599 1.00 89.44 429 PHE A O 1
ATOM 3352 N N . LEU A 1 430 ? -13.042 -8.793 6.895 1.00 86.81 430 LEU A N 1
ATOM 3353 C CA . LEU A 1 430 ? -13.260 -9.380 8.221 1.00 86.81 430 LEU A CA 1
ATOM 3354 C C . LEU A 1 430 ? -11.944 -9.732 8.932 1.00 86.81 430 LEU A C 1
ATOM 3356 O O . LEU A 1 430 ? -11.889 -9.833 10.155 1.00 86.81 430 LEU A O 1
ATOM 3360 N N . PHE A 1 431 ? -10.847 -9.871 8.183 1.00 88.06 431 PHE A N 1
ATOM 3361 C CA . PHE A 1 431 ? -9.518 -10.024 8.765 1.00 88.06 431 PHE A CA 1
ATOM 3362 C C . PHE A 1 431 ? -9.052 -8.772 9.534 1.00 88.06 431 PHE A C 1
ATOM 3364 O O . PHE A 1 431 ? -8.428 -8.891 10.594 1.00 88.06 431 PHE A O 1
ATOM 3371 N N . PHE A 1 432 ? -9.354 -7.572 9.025 1.00 88.75 432 PHE A N 1
ATOM 3372 C CA . PHE A 1 432 ? -8.932 -6.312 9.649 1.00 88.75 432 PHE A CA 1
ATOM 3373 C C . PHE A 1 432 ? -9.763 -5.968 10.880 1.00 88.75 432 PHE A C 1
ATOM 3375 O O . PHE A 1 432 ? -9.258 -5.269 11.745 1.00 88.75 432 PHE A O 1
ATOM 3382 N N . THR A 1 433 ? -10.984 -6.497 10.982 1.00 84.75 433 THR A N 1
ATOM 3383 C CA . THR A 1 433 ? -11.880 -6.305 12.134 1.00 84.75 433 THR A CA 1
ATOM 3384 C C . THR A 1 433 ? -11.672 -7.360 13.225 1.00 84.75 433 THR A C 1
ATOM 3386 O O . THR A 1 433 ? -12.205 -7.242 14.322 1.00 84.75 433 THR A O 1
ATOM 3389 N N . GLY A 1 434 ? -10.884 -8.404 12.939 1.00 81.94 434 GLY A N 1
ATOM 3390 C CA . GLY A 1 434 ? -10.626 -9.514 13.857 1.00 81.94 434 GLY A CA 1
ATOM 3391 C C . GLY A 1 434 ? -11.672 -10.633 13.818 1.00 81.94 434 GLY A C 1
ATOM 3392 O O . GLY A 1 434 ? -11.437 -11.681 14.416 1.00 81.94 434 GLY A O 1
ATOM 3393 N N . GLU A 1 435 ? -12.767 -10.466 13.070 1.00 81.56 435 GLU A N 1
ATOM 3394 C CA . GLU A 1 435 ? -13.806 -11.495 12.904 1.00 81.56 435 GLU A CA 1
ATOM 3395 C C . GLU A 1 435 ? -13.291 -12.736 12.171 1.00 81.56 435 GLU A C 1
ATOM 3397 O O . GLU A 1 435 ? -13.690 -13.858 12.480 1.00 81.56 435 GLU A O 1
ATOM 3402 N N . GLN A 1 436 ? -12.355 -12.557 11.235 1.00 83.38 436 GLN A N 1
ATOM 3403 C CA . GLN A 1 436 ? -11.647 -13.659 10.597 1.00 83.38 436 GLN A CA 1
ATOM 3404 C C . GLN A 1 436 ? -10.188 -13.700 11.057 1.00 83.38 436 GLN A C 1
ATOM 3406 O O . GLN A 1 436 ? -9.402 -12.779 10.827 1.00 83.38 436 GLN A O 1
ATOM 3411 N N . ARG A 1 437 ? -9.776 -14.820 11.654 1.00 80.19 437 ARG A N 1
ATOM 3412 C CA . ARG A 1 437 ? -8.360 -15.070 11.955 1.00 80.19 437 ARG A CA 1
ATOM 3413 C C . ARG A 1 437 ? -7.637 -15.555 10.701 1.00 80.19 437 ARG A C 1
ATOM 3415 O O . ARG A 1 437 ? -8.149 -16.394 9.965 1.00 80.19 437 ARG A O 1
ATOM 3422 N N . ALA A 1 438 ? -6.422 -15.062 10.465 1.00 74.00 438 ALA A N 1
ATOM 3423 C CA . ALA A 1 438 ? -5.576 -15.626 9.419 1.00 74.00 438 ALA A CA 1
ATOM 3424 C C . ALA A 1 438 ? -5.062 -17.009 9.860 1.00 74.00 438 ALA A C 1
ATOM 3426 O O . ALA A 1 438 ? -4.449 -17.095 10.926 1.00 74.00 438 ALA A O 1
ATOM 3427 N N . PRO A 1 439 ? -5.224 -18.069 9.045 1.00 66.81 439 PRO A N 1
ATOM 3428 C CA . PRO A 1 439 ? -4.867 -19.438 9.432 1.00 66.81 439 PRO A CA 1
ATOM 3429 C C . PRO A 1 439 ? -3.398 -19.633 9.842 1.00 66.81 439 PRO A C 1
ATOM 3431 O O . PRO A 1 439 ? -3.087 -20.528 10.619 1.00 66.81 439 PRO A O 1
ATOM 3434 N N . ALA A 1 440 ? -2.487 -18.809 9.312 1.00 65.38 440 ALA A N 1
ATOM 3435 C CA . ALA A 1 440 ? -1.040 -18.963 9.482 1.00 65.38 440 ALA A CA 1
ATOM 3436 C C . ALA A 1 440 ? -0.389 -17.912 10.399 1.00 65.38 440 ALA A C 1
ATOM 3438 O O . ALA A 1 440 ? 0.813 -17.992 10.662 1.00 65.38 440 ALA A O 1
ATOM 3439 N N . LEU A 1 441 ? -1.150 -16.923 10.880 1.00 67.69 441 LEU A N 1
ATOM 3440 C CA . LEU A 1 441 ? -0.630 -15.916 11.800 1.00 67.69 441 LEU A CA 1
ATOM 3441 C C . LEU A 1 441 ? -0.980 -16.326 13.221 1.00 67.69 441 LEU A C 1
ATOM 3443 O O . LEU A 1 441 ? -2.122 -16.206 13.660 1.00 67.69 441 LEU A O 1
ATOM 3447 N N . HIS A 1 442 ? 0.027 -16.804 13.948 1.00 57.78 442 HIS A N 1
ATOM 3448 C CA . HIS A 1 442 ? -0.041 -16.908 15.398 1.00 57.78 442 HIS A CA 1
ATOM 3449 C C . HIS A 1 442 ? -0.246 -15.498 15.968 1.00 57.78 442 HIS A C 1
ATOM 3451 O O . HIS A 1 442 ? 0.722 -14.761 16.059 1.00 57.78 442 HIS A O 1
ATOM 3457 N N . GLN A 1 443 ? -1.513 -15.134 16.208 1.00 60.97 443 GLN A N 1
ATOM 3458 C CA . GLN A 1 443 ? -2.114 -14.197 17.184 1.00 60.97 443 GLN A CA 1
ATOM 3459 C C . GLN A 1 443 ? -1.460 -12.827 17.476 1.00 60.97 443 GLN A C 1
ATOM 3461 O O . GLN A 1 443 ? -1.972 -12.078 18.302 1.00 60.97 443 GLN A O 1
ATOM 3466 N N . ASP A 1 444 ? -0.402 -12.445 16.774 1.00 78.12 444 ASP A N 1
ATOM 3467 C CA . ASP A 1 444 ? 0.499 -11.374 17.189 1.00 78.12 444 ASP A CA 1
ATOM 3468 C C . ASP A 1 444 ? 0.404 -10.193 16.221 1.00 78.12 444 ASP A C 1
ATOM 3470 O O . ASP A 1 444 ? 1.407 -9.700 15.694 1.00 78.12 444 ASP A O 1
ATOM 3474 N N . VAL A 1 445 ? -0.830 -9.758 15.970 1.00 85.19 445 VAL A N 1
ATOM 3475 C CA . VAL A 1 445 ? -1.097 -8.521 15.242 1.00 85.19 445 VAL A CA 1
ATOM 3476 C C . VAL A 1 445 ? -2.130 -7.681 15.978 1.00 85.19 445 VAL A C 1
ATOM 3478 O O . VAL A 1 445 ? -3.188 -8.174 16.380 1.00 85.19 445 VAL A O 1
ATOM 3481 N N . GLU A 1 446 ? -1.827 -6.399 16.082 1.00 85.44 446 GLU A N 1
ATOM 3482 C CA . GLU A 1 446 ? -2.736 -5.345 16.503 1.00 85.44 446 GLU A CA 1
ATOM 3483 C C . GLU A 1 446 ? -3.370 -4.709 15.273 1.00 85.44 446 GLU A C 1
ATOM 3485 O O . GLU A 1 446 ? -2.809 -4.716 14.170 1.00 85.44 446 GLU A O 1
ATOM 3490 N N . ARG A 1 447 ? -4.601 -4.234 15.442 1.00 88.50 447 ARG A N 1
ATOM 3491 C CA . ARG A 1 447 ? -5.451 -3.812 14.335 1.00 88.50 447 ARG A CA 1
ATOM 3492 C C . ARG A 1 447 ? -6.109 -2.491 14.679 1.00 88.50 447 ARG A C 1
ATOM 3494 O O . ARG A 1 447 ? -6.727 -2.364 15.735 1.00 88.50 447 ARG A O 1
ATOM 3501 N N . ALA A 1 448 ? -6.046 -1.556 13.743 1.00 84.81 448 ALA A N 1
ATOM 3502 C CA . ALA A 1 448 ? -6.885 -0.372 13.752 1.00 84.81 448 ALA A CA 1
ATOM 3503 C C . ALA A 1 448 ? -7.608 -0.242 12.417 1.00 84.81 448 ALA A C 1
ATOM 3505 O O . ALA A 1 448 ? -7.045 -0.555 11.373 1.00 84.81 448 ALA A O 1
ATOM 3506 N N . TRP A 1 449 ? -8.855 0.211 12.413 1.00 85.75 449 TRP A N 1
ATOM 3507 C CA . TRP A 1 449 ? -9.588 0.406 11.168 1.00 85.75 449 TRP A CA 1
ATOM 3508 C C . TRP A 1 449 ? -10.632 1.506 11.263 1.00 85.75 449 TRP A C 1
ATOM 3510 O O . TRP A 1 449 ? -11.116 1.864 12.332 1.00 85.75 449 TRP A O 1
ATOM 3520 N N . LYS A 1 450 ? -10.973 2.040 10.093 1.00 84.50 450 LYS A N 1
ATOM 3521 C CA . LYS A 1 450 ? -12.027 3.021 9.869 1.00 84.50 450 LYS A CA 1
ATOM 3522 C C . LYS A 1 450 ? -12.622 2.781 8.481 1.00 84.50 450 LYS A C 1
ATOM 3524 O O . LYS A 1 450 ? -12.233 3.422 7.510 1.00 84.50 450 LYS A O 1
ATOM 3529 N N . PHE A 1 451 ? -13.530 1.815 8.370 1.00 76.69 451 PHE A N 1
ATOM 3530 C CA . PHE A 1 451 ? -14.366 1.574 7.185 1.00 76.69 451 PHE A CA 1
ATOM 3531 C C . PHE A 1 451 ? -15.674 0.858 7.576 1.00 76.69 451 PHE A C 1
ATOM 3533 O O . PHE A 1 451 ? -15.738 0.222 8.626 1.00 76.69 451 PHE A O 1
ATOM 3540 N N . SER A 1 452 ? -16.731 1.006 6.768 1.00 65.69 452 SER A N 1
ATOM 3541 C CA . SER A 1 452 ? -17.990 0.272 6.964 1.00 65.69 452 SER A CA 1
ATOM 3542 C C . SER A 1 452 ? -17.955 -1.062 6.241 1.00 65.69 452 SER A C 1
ATOM 3544 O O . SER A 1 452 ? -17.302 -1.198 5.207 1.00 65.69 452 SER A O 1
ATOM 3546 N N . TYR A 1 453 ? -18.703 -2.031 6.767 1.00 58.06 453 TYR A N 1
ATOM 3547 C CA . TYR A 1 453 ? -18.858 -3.347 6.164 1.00 58.06 453 TYR A CA 1
ATOM 3548 C C . TYR A 1 453 ? -20.334 -3.629 5.805 1.00 58.06 453 TYR A C 1
ATOM 3550 O O . TYR A 1 453 ? -21.182 -3.515 6.686 1.00 58.06 453 TYR A O 1
ATOM 3558 N N . PRO A 1 454 ? -20.678 -4.032 4.566 1.00 58.25 454 PRO A N 1
ATOM 3559 C CA . PRO A 1 454 ? -19.797 -4.144 3.408 1.00 58.25 454 PRO A CA 1
ATOM 3560 C C . PRO A 1 454 ? -19.264 -2.776 2.973 1.00 58.25 454 PRO A C 1
ATOM 3562 O O . PRO A 1 454 ? -19.908 -1.744 3.178 1.00 58.25 454 PRO A O 1
ATOM 3565 N N . PHE A 1 455 ? -18.087 -2.788 2.348 1.00 62.03 455 PHE A N 1
ATOM 3566 C CA . PHE A 1 455 ? -17.512 -1.612 1.709 1.00 62.03 455 PHE A CA 1
ATOM 3567 C C . PHE A 1 455 ? -18.400 -1.216 0.524 1.00 62.03 455 PHE A C 1
ATOM 3569 O O . PHE A 1 455 ? -18.288 -1.757 -0.571 1.00 62.03 455 PHE A O 1
ATOM 3576 N N . THR A 1 456 ? -19.337 -0.307 0.759 1.00 55.88 456 THR A N 1
ATOM 3577 C CA . THR A 1 456 ? -20.101 0.358 -0.296 1.00 55.88 456 THR A CA 1
ATOM 3578 C C . THR A 1 456 ? -19.724 1.830 -0.252 1.00 55.88 456 THR A C 1
ATOM 3580 O O . THR A 1 456 ? -19.486 2.368 0.826 1.00 55.88 456 THR A O 1
ATOM 3583 N N . ALA A 1 457 ? -19.679 2.506 -1.402 1.00 45.78 457 ALA A N 1
ATOM 3584 C CA . ALA A 1 457 ? -19.388 3.945 -1.479 1.00 45.78 457 ALA A CA 1
ATOM 3585 C C . ALA A 1 457 ? -20.447 4.835 -0.774 1.00 45.78 457 ALA A C 1
ATOM 3587 O O . ALA A 1 457 ? -20.399 6.057 -0.873 1.00 45.78 457 ALA A O 1
ATOM 3588 N N . SER A 1 458 ? -21.420 4.228 -0.087 1.00 43.09 458 SER A N 1
ATOM 3589 C CA . SER A 1 458 ? -22.526 4.873 0.613 1.00 43.09 458 SER A CA 1
ATOM 3590 C C . SER A 1 458 ? -22.178 5.090 2.096 1.00 43.09 458 SER A C 1
ATOM 3592 O O . SER A 1 458 ? -21.511 4.235 2.688 1.00 43.09 458 SER A O 1
ATOM 3594 N N . PRO A 1 459 ? -22.624 6.191 2.737 1.00 45.50 459 PRO A N 1
ATOM 3595 C CA . PRO A 1 459 ? -22.236 6.577 4.096 1.00 45.50 459 PRO A CA 1
ATOM 3596 C C . PRO A 1 459 ? -22.928 5.721 5.173 1.00 45.50 459 PRO A C 1
ATOM 3598 O O . PRO A 1 459 ? -23.672 6.214 6.014 1.00 45.50 459 PRO A O 1
ATOM 3601 N N . ALA A 1 460 ? -22.667 4.413 5.183 1.00 54.53 460 ALA A N 1
ATOM 3602 C CA . ALA A 1 460 ? -23.084 3.511 6.259 1.00 54.53 460 ALA A CA 1
ATOM 3603 C C . ALA A 1 460 ? -22.213 3.654 7.526 1.00 54.53 460 ALA A C 1
ATOM 3605 O O . ALA A 1 460 ? -22.422 2.930 8.504 1.00 54.53 460 ALA A O 1
ATOM 3606 N N . MET A 1 461 ? -21.202 4.533 7.496 1.00 53.81 461 MET A N 1
ATOM 3607 C CA . MET A 1 461 ? -20.403 4.909 8.658 1.00 53.81 461 MET A CA 1
ATOM 3608 C C . MET A 1 461 ? -20.845 6.274 9.144 1.00 53.81 461 MET A C 1
ATOM 3610 O O . MET A 1 461 ? -20.764 7.252 8.399 1.00 53.81 461 MET A O 1
ATOM 3614 N N . LYS A 1 462 ? -21.208 6.354 10.419 1.00 62.91 462 LYS A N 1
ATOM 3615 C CA . LYS A 1 462 ? -21.362 7.628 11.097 1.00 62.91 462 LYS A CA 1
ATOM 3616 C C . LYS A 1 462 ? -20.193 7.822 12.049 1.00 62.91 462 LYS A C 1
ATOM 3618 O O . LYS A 1 462 ? -20.093 7.154 13.076 1.00 62.91 462 LYS A O 1
ATOM 3623 N N . VAL A 1 463 ? -19.293 8.733 11.691 1.00 61.09 463 VAL A N 1
ATOM 3624 C CA . VAL A 1 463 ? -18.284 9.222 12.632 1.00 61.09 463 VAL A CA 1
ATOM 3625 C C . VAL A 1 463 ? -19.024 10.094 13.636 1.00 61.09 463 VAL A C 1
ATOM 3627 O O . VAL A 1 463 ? -19.678 11.062 13.244 1.00 61.09 463 VAL A O 1
ATOM 3630 N N . LEU A 1 464 ? -18.980 9.717 14.911 1.00 58.88 464 LEU A N 1
ATOM 3631 C CA . LEU A 1 464 ? -19.520 10.564 15.963 1.00 58.88 464 LEU A CA 1
ATOM 3632 C C . LEU A 1 464 ? -18.612 11.781 16.087 1.00 58.88 464 LEU A C 1
ATOM 3634 O O . LEU A 1 464 ? -17.387 11.647 16.101 1.00 58.88 464 LEU A O 1
ATOM 3638 N N . ASP A 1 465 ? -19.211 12.967 16.139 1.00 54.41 465 ASP A N 1
ATOM 3639 C CA . ASP A 1 465 ? -18.454 14.205 16.228 1.00 54.41 465 ASP A CA 1
ATOM 3640 C C . ASP A 1 465 ? -17.690 14.258 17.558 1.00 54.41 465 ASP A C 1
ATOM 3642 O O . ASP A 1 465 ? -18.221 14.619 18.610 1.00 54.41 465 ASP A O 1
ATOM 3646 N N . ALA A 1 466 ? -16.408 13.897 17.513 1.00 50.12 466 ALA A N 1
ATOM 3647 C CA . ALA A 1 466 ? -15.528 13.955 18.667 1.00 50.12 466 ALA A CA 1
ATOM 3648 C C . ALA A 1 466 ? -15.340 15.397 19.169 1.00 50.12 466 ALA A C 1
ATOM 3650 O O . ALA A 1 466 ? -14.971 15.583 20.333 1.00 50.12 466 ALA A O 1
ATOM 3651 N N . THR A 1 467 ? -15.626 16.428 18.358 1.00 49.47 467 THR A N 1
ATOM 3652 C CA . THR A 1 467 ? -15.581 17.830 18.803 1.00 49.47 467 THR A CA 1
ATOM 3653 C C . THR A 1 467 ? -16.687 18.150 19.815 1.00 49.47 467 THR A C 1
ATOM 3655 O O . THR A 1 467 ? -16.491 19.016 20.671 1.00 49.47 467 THR A O 1
ATOM 3658 N N . ALA A 1 468 ? -17.777 17.371 19.836 1.00 48.50 468 ALA A N 1
ATOM 3659 C CA . ALA A 1 468 ? -18.826 17.465 20.851 1.00 48.50 468 ALA A CA 1
ATOM 3660 C C . ALA A 1 468 ? -18.367 17.010 22.250 1.00 48.50 468 ALA A C 1
ATOM 3662 O O . ALA A 1 468 ? -19.003 17.358 23.246 1.00 48.50 468 ALA A O 1
ATOM 3663 N N . ILE A 1 469 ? -17.243 16.291 22.375 1.00 50.44 469 ILE A N 1
ATOM 3664 C CA . ILE A 1 469 ? -16.622 15.976 23.673 1.00 50.44 469 ILE A CA 1
ATOM 3665 C C . ILE A 1 469 ? -15.910 17.243 24.189 1.00 50.44 469 ILE A C 1
ATOM 3667 O O . ILE A 1 469 ? -14.688 17.356 24.144 1.00 50.44 469 ILE A O 1
ATOM 3671 N N . ARG A 1 470 ? -16.652 18.266 24.615 1.00 51.97 470 ARG A N 1
ATOM 3672 C CA . ARG A 1 470 ? -16.058 19.440 25.279 1.00 51.97 470 ARG A CA 1
ATOM 3673 C C . ARG A 1 470 ? -15.472 19.025 26.633 1.00 51.97 470 ARG A C 1
ATOM 3675 O O . ARG A 1 470 ? -15.920 18.036 27.207 1.00 51.97 470 ARG A O 1
ATOM 3682 N N . SER A 1 471 ? -14.515 19.788 27.167 1.00 51.91 471 SER A N 1
ATOM 3683 C CA . SER A 1 471 ? -13.960 19.560 28.515 1.00 51.91 471 SER A CA 1
ATOM 3684 C C . SER A 1 471 ? -15.047 19.445 29.594 1.00 51.91 471 SER A C 1
ATOM 3686 O O . SER A 1 471 ? -14.889 18.695 30.547 1.00 51.91 471 SER A O 1
ATOM 3688 N N . SER A 1 472 ? -16.191 20.106 29.392 1.00 49.25 472 SER A N 1
ATOM 3689 C CA . SER A 1 472 ? -17.382 20.025 30.245 1.00 49.25 472 SER A CA 1
ATOM 3690 C C . SER A 1 472 ? -18.082 18.658 30.274 1.00 49.25 472 SER A C 1
ATOM 3692 O O . SER A 1 472 ? -18.888 18.423 31.165 1.00 49.25 472 SER A O 1
ATOM 3694 N N . ASN A 1 473 ? -17.818 17.771 29.308 1.00 52.75 473 ASN A N 1
ATOM 3695 C CA . ASN A 1 473 ? -18.431 16.438 29.216 1.00 52.75 473 ASN A CA 1
ATOM 3696 C C . ASN A 1 473 ? -17.559 15.338 29.847 1.00 52.75 473 ASN A C 1
ATOM 3698 O O . ASN A 1 473 ? -17.934 14.166 29.824 1.00 52.75 473 ASN A O 1
ATOM 3702 N N . LEU A 1 474 ? -16.403 15.707 30.406 1.00 54.28 474 LEU A N 1
ATOM 3703 C CA . LEU A 1 474 ? -15.564 14.830 31.215 1.00 54.28 474 LEU A CA 1
ATOM 3704 C C . LEU A 1 474 ? -15.942 15.036 32.677 1.00 54.28 474 LEU A C 1
ATOM 3706 O O . LEU A 1 474 ? -15.579 16.032 33.296 1.00 54.28 474 LEU A O 1
ATOM 3710 N N . THR A 1 475 ? -16.701 14.096 33.226 1.00 52.94 475 THR A N 1
ATOM 3711 C CA . THR A 1 475 ? -17.000 14.064 34.657 1.00 52.94 475 THR A CA 1
ATOM 3712 C C . THR A 1 475 ? -16.000 13.141 35.330 1.00 52.94 475 THR A C 1
ATOM 3714 O O . THR A 1 475 ? -16.054 11.923 35.152 1.00 52.94 475 THR A O 1
ATOM 3717 N N . THR A 1 476 ? -15.076 13.713 36.090 1.00 53.03 476 THR A N 1
ATOM 3718 C CA . THR A 1 476 ? -14.136 12.963 36.924 1.00 53.03 476 THR A CA 1
ATOM 3719 C C . THR A 1 476 ? -14.579 13.077 38.377 1.00 53.03 476 THR A C 1
ATOM 3721 O O . THR A 1 476 ? -15.105 14.109 38.792 1.00 53.03 476 THR A O 1
ATOM 3724 N N . SER A 1 477 ? -14.415 12.011 39.163 1.00 47.59 477 SER A N 1
ATOM 3725 C CA . SER A 1 477 ? -14.748 12.031 40.597 1.00 47.59 477 SER A CA 1
ATOM 3726 C C . SER A 1 477 ? -13.763 12.860 41.435 1.00 47.59 477 SER A C 1
ATOM 3728 O O . SER A 1 477 ? -14.017 13.118 42.607 1.00 47.59 477 SER A O 1
ATOM 3730 N N . SER A 1 478 ? -12.654 13.293 40.836 1.00 47.97 478 SER A N 1
ATOM 3731 C CA . SER A 1 478 ? -11.581 14.088 41.434 1.00 47.97 478 SER A CA 1
ATOM 3732 C C . SER A 1 478 ? -10.935 14.975 40.358 1.00 47.97 478 SER A C 1
ATOM 3734 O O . SER A 1 478 ? -11.088 14.732 39.162 1.00 47.97 478 SER A O 1
ATOM 3736 N N . SER A 1 479 ? -10.280 16.059 40.770 1.00 44.62 479 SER A N 1
ATOM 3737 C CA . SER A 1 479 ? -9.704 17.120 39.933 1.00 44.62 479 SER A CA 1
ATOM 3738 C C . SER A 1 479 ? -8.732 16.607 38.858 1.00 44.62 479 SER A C 1
ATOM 3740 O O . SER A 1 479 ? -7.533 16.499 39.107 1.00 44.62 479 SER A O 1
ATOM 3742 N N . ILE A 1 480 ? -9.227 16.330 37.651 1.00 44.00 480 ILE A N 1
ATOM 3743 C CA . ILE A 1 480 ? -8.388 16.144 36.465 1.00 44.00 480 ILE A CA 1
ATOM 3744 C C . ILE A 1 480 ? -8.425 17.454 35.689 1.00 44.00 480 ILE A C 1
ATOM 3746 O O . ILE A 1 480 ? -9.460 17.849 35.155 1.00 44.00 480 ILE A O 1
ATOM 3750 N N . THR A 1 481 ? -7.291 18.142 35.632 1.00 46.12 481 THR A N 1
ATOM 3751 C CA . THR A 1 481 ? -7.093 19.236 34.685 1.00 46.12 481 THR A CA 1
ATOM 3752 C C . THR A 1 481 ? -6.984 18.595 33.302 1.00 46.12 481 THR A C 1
ATOM 3754 O O . THR A 1 481 ? -6.094 17.761 33.118 1.00 46.12 481 THR A O 1
ATOM 3757 N N . PRO A 1 482 ? -7.846 18.921 32.319 1.00 46.50 482 PRO A N 1
ATOM 3758 C CA . PRO A 1 482 ? -7.543 18.593 30.934 1.00 46.50 482 PRO A CA 1
ATOM 3759 C C . PRO A 1 482 ? -6.144 19.138 30.656 1.00 46.50 482 PRO A C 1
ATOM 3761 O O . PRO A 1 482 ? -5.925 20.341 30.817 1.00 46.50 482 PRO A O 1
ATOM 3764 N N . LEU A 1 483 ? -5.187 18.273 30.316 1.00 40.91 483 LEU A N 1
ATOM 3765 C CA . LEU A 1 483 ? -3.895 18.745 29.840 1.00 40.91 483 LEU A CA 1
ATOM 3766 C C . LEU A 1 483 ? -4.197 19.580 28.600 1.00 40.91 483 LEU A C 1
ATOM 3768 O O . LEU A 1 483 ? -4.685 19.063 27.593 1.00 40.91 483 LEU A O 1
ATOM 3772 N N . ALA A 1 484 ? -3.991 20.895 28.699 1.00 42.19 484 ALA A N 1
ATOM 3773 C CA . ALA A 1 484 ? -3.927 21.708 27.503 1.00 42.19 484 ALA A CA 1
ATOM 3774 C C . ALA A 1 484 ? -2.856 21.062 26.621 1.00 42.19 484 ALA A C 1
ATOM 3776 O O . ALA A 1 484 ? -1.787 20.721 27.122 1.00 42.19 484 ALA A O 1
ATOM 3777 N N . ILE A 1 485 ? -3.144 20.889 25.330 1.00 42.03 485 ILE A N 1
ATOM 3778 C CA . ILE A 1 485 ? -2.200 20.304 24.360 1.00 42.03 485 ILE A CA 1
ATOM 3779 C C . ILE A 1 485 ? -0.822 21.000 24.451 1.00 42.03 485 ILE A C 1
ATOM 3781 O O . ILE A 1 485 ? 0.205 20.387 24.206 1.00 42.03 485 ILE A O 1
ATOM 3785 N N . SER A 1 486 ? -0.793 22.258 24.905 1.00 37.22 486 SER A N 1
ATOM 3786 C CA . SER A 1 486 ? 0.400 23.070 25.147 1.00 37.22 486 SER A CA 1
ATOM 3787 C C . SER A 1 486 ? 1.251 22.718 26.383 1.00 37.22 486 SER A C 1
ATOM 3789 O O . SER A 1 486 ? 2.262 23.378 26.585 1.00 37.22 486 SER A O 1
ATOM 3791 N N . HIS A 1 487 ? 0.846 21.780 27.248 1.00 34.06 487 HIS A N 1
ATOM 3792 C CA . HIS A 1 487 ? 1.545 21.439 28.505 1.00 34.06 487 HIS A CA 1
ATOM 3793 C C . HIS A 1 487 ? 2.271 20.083 28.486 1.00 34.06 487 HIS A C 1
ATOM 3795 O O . HIS A 1 487 ? 2.758 19.639 29.524 1.00 34.06 487 HIS A O 1
ATOM 3801 N N . LEU A 1 488 ? 2.368 19.436 27.325 1.00 39.28 488 LEU A N 1
ATOM 3802 C CA . LEU A 1 488 ? 3.317 18.345 27.117 1.00 39.28 488 LEU A CA 1
ATOM 3803 C C . LEU A 1 488 ? 4.697 18.981 26.886 1.00 39.28 488 LEU A C 1
ATOM 3805 O O . LEU A 1 488 ? 4.875 19.780 25.969 1.00 39.28 488 LEU A O 1
ATOM 3809 N N . ASP A 1 489 ? 5.629 18.727 27.802 1.00 35.72 489 ASP A N 1
ATOM 3810 C CA . ASP A 1 489 ? 6.947 19.366 27.840 1.00 35.72 489 ASP A CA 1
ATOM 3811 C C . ASP A 1 489 ? 7.754 19.003 26.579 1.00 35.72 489 ASP A C 1
ATOM 3813 O O . ASP A 1 489 ? 7.965 17.825 26.282 1.00 35.72 489 ASP A O 1
ATOM 3817 N N . SER A 1 490 ? 8.224 20.005 25.829 1.00 35.38 490 SER A N 1
ATOM 3818 C CA . SER A 1 490 ? 8.845 19.832 24.503 1.00 35.38 490 SER A CA 1
ATOM 3819 C C . SER A 1 490 ? 10.159 19.038 24.503 1.00 35.38 490 SER A C 1
ATOM 3821 O O . SER A 1 490 ? 10.697 18.740 23.439 1.00 35.38 490 SER A O 1
ATOM 3823 N N . GLU A 1 491 ? 10.708 18.709 25.675 1.00 32.31 491 GLU A N 1
ATOM 3824 C CA . GLU A 1 491 ? 11.986 18.000 25.806 1.00 32.31 491 GLU A CA 1
ATOM 3825 C C . GLU A 1 491 ? 11.849 16.501 26.121 1.00 32.31 491 GLU A C 1
ATOM 3827 O O . GLU A 1 491 ? 12.752 15.748 25.767 1.00 32.31 491 GLU A O 1
ATOM 3832 N N . GLN A 1 492 ? 10.728 16.020 26.681 1.00 33.91 492 GLN A N 1
ATOM 3833 C CA . GLN A 1 492 ? 10.535 14.581 26.965 1.00 33.91 492 GLN A CA 1
ATOM 3834 C C . GLN A 1 492 ? 9.712 13.825 25.905 1.00 33.91 492 GLN A C 1
ATOM 3836 O O . GLN A 1 492 ? 9.551 12.609 26.006 1.00 33.91 492 GLN A O 1
ATOM 3841 N N . VAL A 1 493 ? 9.193 14.511 24.876 1.00 40.41 493 VAL A N 1
ATOM 3842 C CA . VAL A 1 493 ? 8.144 13.958 23.988 1.00 40.41 493 VAL A CA 1
ATOM 3843 C C . VAL A 1 493 ? 8.451 14.113 22.485 1.00 40.41 493 VAL A C 1
ATOM 3845 O O . VAL A 1 493 ? 7.577 13.994 21.627 1.00 40.41 493 VAL A O 1
ATOM 3848 N N . ASN A 1 494 ? 9.722 14.301 22.115 1.00 35.47 494 ASN A N 1
ATOM 3849 C CA . ASN A 1 494 ? 10.133 14.583 20.726 1.00 35.47 494 ASN A CA 1
ATOM 3850 C C . ASN A 1 494 ? 9.946 13.430 19.715 1.00 35.47 494 ASN A C 1
ATOM 3852 O O . ASN A 1 494 ? 10.144 13.636 18.519 1.00 35.47 494 ASN A O 1
ATOM 3856 N N . GLY A 1 495 ? 9.553 12.233 20.158 1.00 42.62 495 GLY A N 1
ATOM 3857 C CA . GLY A 1 495 ? 9.331 11.080 19.277 1.00 42.62 495 GLY A CA 1
ATOM 3858 C C . GLY A 1 495 ? 7.889 10.579 19.193 1.00 42.62 495 GLY A C 1
ATOM 3859 O O . GLY A 1 495 ? 7.691 9.558 18.533 1.00 42.62 495 GLY A O 1
ATOM 3860 N N . HIS A 1 496 ? 6.928 11.211 19.892 1.00 40.69 496 HIS A N 1
ATOM 3861 C CA . HIS A 1 496 ? 5.524 10.763 19.949 1.00 40.69 496 HIS A CA 1
ATOM 3862 C C . HIS A 1 496 ? 4.465 11.885 19.837 1.00 40.69 496 HIS A C 1
ATOM 3864 O O . HIS A 1 496 ? 3.324 11.601 19.481 1.00 40.69 496 HIS A O 1
ATOM 3870 N N . ASP A 1 497 ? 4.777 13.164 20.078 1.00 39.06 497 ASP A N 1
ATOM 3871 C CA . ASP A 1 497 ? 3.764 14.238 19.987 1.00 39.06 497 ASP A CA 1
ATOM 3872 C C . ASP A 1 497 ? 3.442 14.706 18.558 1.00 39.06 497 ASP A C 1
ATOM 3874 O O . ASP A 1 497 ? 2.463 15.428 18.340 1.00 39.06 497 ASP A O 1
ATOM 3878 N N . ASN A 1 498 ? 4.159 14.223 17.537 1.00 40.94 498 ASN A N 1
ATOM 3879 C CA . ASN A 1 498 ? 3.733 14.452 16.154 1.00 40.94 498 ASN A CA 1
ATOM 3880 C C . ASN A 1 498 ? 2.393 13.761 15.835 1.00 40.94 498 ASN A C 1
ATOM 3882 O O . ASN A 1 498 ? 1.717 14.177 14.892 1.00 40.94 498 ASN A O 1
ATOM 3886 N N . TYR A 1 499 ? 1.974 12.768 16.635 1.00 38.66 499 TYR A N 1
ATOM 3887 C CA . TYR A 1 499 ? 0.656 12.133 16.526 1.00 38.66 499 TYR A CA 1
ATOM 3888 C C . TYR A 1 499 ? -0.501 13.081 16.889 1.00 38.66 499 TYR A C 1
ATOM 3890 O O . TYR A 1 499 ? -1.591 12.972 16.324 1.00 38.66 499 TYR A O 1
ATOM 3898 N N . ALA A 1 500 ? -0.291 14.016 17.824 1.00 35.91 500 ALA A N 1
ATOM 3899 C CA . ALA A 1 500 ? -1.355 14.849 18.395 1.00 35.91 500 ALA A CA 1
ATOM 3900 C C . ALA A 1 500 ? -1.668 16.113 17.573 1.00 35.91 500 ALA A C 1
ATOM 3902 O O . ALA A 1 500 ? -2.759 16.669 17.685 1.00 35.91 500 ALA A O 1
ATOM 3903 N N . ASN A 1 501 ? -0.743 16.562 16.721 1.00 37.50 501 ASN A N 1
ATOM 3904 C CA . ASN A 1 501 ? -0.846 17.867 16.059 1.00 37.50 501 ASN A CA 1
ATOM 3905 C C . ASN A 1 501 ? -1.692 17.885 14.771 1.00 37.50 501 ASN A C 1
ATOM 3907 O O . ASN A 1 501 ? -2.002 18.965 14.272 1.00 37.50 501 ASN A O 1
ATOM 3911 N N . ALA A 1 502 ? -2.081 16.728 14.221 1.00 35.69 502 ALA A N 1
ATOM 3912 C CA . ALA A 1 502 ? -2.766 16.662 12.920 1.00 35.69 502 ALA A CA 1
ATOM 3913 C C . ALA A 1 502 ? -4.214 16.135 12.970 1.00 35.69 502 ALA A C 1
ATOM 3915 O O . ALA A 1 502 ? -4.985 16.337 12.033 1.00 35.69 502 ALA A O 1
ATOM 3916 N N . THR A 1 503 ? -4.622 15.515 14.078 1.00 42.09 503 THR A N 1
ATOM 3917 C CA . THR A 1 503 ? -5.982 14.989 14.288 1.00 42.09 503 THR A CA 1
ATOM 3918 C C . THR A 1 503 ? -6.456 15.478 15.659 1.00 42.09 503 THR A C 1
ATOM 3920 O O . THR A 1 503 ? -5.605 15.652 16.526 1.00 42.09 503 THR A O 1
ATOM 3923 N N . PRO A 1 504 ? -7.759 15.711 15.923 1.00 48.03 504 PRO A N 1
ATOM 3924 C CA . PRO A 1 504 ? -8.248 16.024 17.269 1.00 48.03 504 PRO A CA 1
ATOM 3925 C C . PRO A 1 504 ? -8.144 14.795 18.195 1.00 48.03 504 PRO A C 1
ATOM 3927 O O . PRO A 1 504 ? -9.148 14.298 18.702 1.00 48.03 504 PRO A O 1
ATOM 3930 N N . VAL A 1 505 ? -6.927 14.284 18.395 1.00 50.19 505 VAL A N 1
ATOM 3931 C CA . VAL A 1 505 ? -6.597 13.280 19.397 1.00 50.19 505 VAL A CA 1
ATOM 3932 C C . VAL A 1 505 ? -6.759 13.954 20.744 1.00 50.19 505 VAL A C 1
ATOM 3934 O O . VAL A 1 505 ? -6.173 15.003 21.013 1.00 50.19 505 VAL A O 1
ATOM 3937 N N . LYS A 1 506 ? -7.583 13.362 21.602 1.00 59.59 506 LYS A N 1
ATOM 3938 C CA . LYS A 1 506 ? -7.718 13.820 22.982 1.00 59.59 506 LYS A CA 1
ATOM 3939 C C . LYS A 1 506 ? -6.837 12.932 23.839 1.00 59.59 506 LYS A C 1
ATOM 3941 O O . LYS A 1 506 ? -7.112 11.741 23.995 1.00 59.59 506 LYS A O 1
ATOM 3946 N N . ALA A 1 507 ? -5.747 13.517 24.323 1.00 52.53 507 ALA A N 1
ATOM 3947 C CA . ALA A 1 507 ? -4.881 12.894 25.306 1.00 52.53 507 ALA A CA 1
ATOM 3948 C C . ALA A 1 507 ? -5.524 13.015 26.690 1.00 52.53 507 ALA A C 1
ATOM 3950 O O . ALA A 1 507 ? -5.976 14.088 27.096 1.00 52.53 507 ALA A O 1
ATOM 3951 N N . PHE A 1 508 ? -5.556 11.904 27.411 1.00 64.06 508 PHE A N 1
ATOM 3952 C CA . PHE A 1 508 ? -6.019 11.824 28.783 1.00 64.06 508 PHE A CA 1
ATOM 3953 C C . PHE A 1 508 ? -4.928 11.160 29.608 1.00 64.06 508 PHE A C 1
ATOM 3955 O O . PHE A 1 508 ? -4.720 9.946 29.542 1.00 64.06 508 PHE A O 1
ATOM 3962 N N . THR A 1 509 ? -4.228 11.962 30.399 1.00 56.16 509 THR A N 1
ATOM 3963 C CA . THR A 1 509 ? -3.328 11.433 31.420 1.00 56.16 509 THR A CA 1
ATOM 3964 C C . THR A 1 509 ? -4.154 11.100 32.641 1.00 56.16 509 THR A C 1
ATOM 3966 O O . THR A 1 509 ? -4.916 11.935 33.134 1.00 56.16 509 THR A O 1
ATOM 3969 N N . ARG A 1 510 ? -4.034 9.864 33.114 1.00 60.72 510 ARG A N 1
ATOM 3970 C CA . ARG A 1 510 ? -4.764 9.413 34.285 1.00 60.72 510 ARG A CA 1
ATOM 3971 C C . ARG A 1 510 ? -3.913 9.619 35.540 1.00 60.72 510 ARG A C 1
ATOM 3973 O O . ARG A 1 510 ? -2.881 8.964 35.666 1.00 60.72 510 ARG A O 1
ATOM 3980 N N . PRO A 1 511 ? -4.346 10.439 36.509 1.00 49.81 511 PRO A N 1
ATOM 3981 C CA . PRO A 1 511 ? -3.673 10.512 37.792 1.00 49.81 511 PRO A CA 1
ATOM 3982 C C . PRO A 1 511 ? -4.178 9.378 38.701 1.00 49.81 511 PRO A C 1
ATOM 3984 O O . PRO A 1 511 ? -5.298 9.416 39.204 1.00 49.81 511 PRO A O 1
ATOM 3987 N N . GLY A 1 512 ? -3.353 8.353 38.926 1.00 61.94 512 GLY A N 1
ATOM 3988 C CA . GLY A 1 512 ? -3.511 7.424 40.055 1.00 61.94 512 GLY A CA 1
ATOM 3989 C C . GLY A 1 512 ? -4.681 6.424 39.990 1.00 61.94 512 GLY A C 1
ATOM 3990 O O . GLY A 1 512 ? -4.875 5.724 38.995 1.00 61.94 512 GLY A O 1
ATOM 3991 N N . THR A 1 513 ? -5.406 6.278 41.110 1.00 63.34 513 THR A N 1
ATOM 3992 C CA . THR A 1 513 ? -6.381 5.196 41.381 1.00 63.34 513 THR A CA 1
ATOM 3993 C C . THR A 1 513 ? -7.827 5.509 41.001 1.00 63.34 513 THR A C 1
ATOM 3995 O O . THR A 1 513 ? -8.687 4.644 41.154 1.00 63.34 513 THR A O 1
ATOM 3998 N N . ASP A 1 514 ? -8.121 6.717 40.527 1.00 70.62 514 ASP A N 1
ATOM 3999 C CA . ASP A 1 514 ? -9.501 7.157 40.317 1.00 70.62 514 ASP A CA 1
ATOM 4000 C C . ASP A 1 514 ? -10.055 6.722 38.960 1.00 70.62 514 ASP A C 1
ATOM 4002 O O . ASP A 1 514 ? -9.335 6.649 37.960 1.00 70.62 514 ASP A O 1
ATOM 4006 N N . ASN A 1 515 ? -11.359 6.439 38.918 1.00 78.94 515 ASN A N 1
ATOM 4007 C CA . ASN A 1 515 ? -12.087 6.116 37.693 1.00 78.94 515 ASN A CA 1
ATOM 4008 C C . ASN A 1 515 ? -12.305 7.375 36.842 1.00 78.94 515 ASN A C 1
ATOM 4010 O O . ASN A 1 515 ? -12.695 8.422 37.356 1.00 78.94 515 ASN A O 1
ATOM 4014 N N . MET A 1 516 ? -12.099 7.262 35.530 1.00 81.69 516 MET A N 1
ATOM 4015 C CA . MET A 1 516 ? -12.356 8.347 34.577 1.00 81.69 516 MET A CA 1
ATOM 4016 C C . MET A 1 516 ? -13.496 7.939 33.653 1.00 81.69 516 MET A C 1
ATOM 4018 O O . MET A 1 516 ? -13.448 6.852 33.091 1.00 81.69 516 MET A O 1
ATOM 4022 N N . VAL A 1 517 ? -14.506 8.792 33.471 1.00 83.81 517 VAL A N 1
ATOM 4023 C CA . VAL A 1 517 ? -15.629 8.512 32.565 1.00 83.81 517 VAL A CA 1
ATOM 4024 C C . VAL A 1 517 ? -15.581 9.458 31.372 1.00 83.81 517 VAL A C 1
ATOM 4026 O O . VAL A 1 517 ? -15.665 10.676 31.523 1.00 83.81 517 VAL A O 1
ATOM 4029 N N . ILE A 1 518 ? -15.479 8.885 30.176 1.00 84.25 518 ILE A N 1
ATOM 4030 C CA . ILE A 1 518 ? -15.614 9.599 28.907 1.00 84.25 518 ILE A CA 1
ATOM 4031 C C . ILE A 1 518 ? -17.053 9.422 28.438 1.00 84.25 518 ILE A C 1
ATOM 4033 O O . ILE A 1 518 ? -17.474 8.304 28.144 1.00 84.25 518 ILE A O 1
ATOM 4037 N N . ARG A 1 519 ? -17.813 10.518 28.360 1.00 83.69 519 ARG A N 1
ATOM 4038 C CA . ARG A 1 519 ? -19.204 10.507 27.895 1.00 83.69 519 ARG A CA 1
ATOM 4039 C C . ARG A 1 519 ? -19.305 11.038 26.466 1.00 83.69 519 ARG A C 1
ATOM 4041 O O . ARG A 1 519 ? -18.919 12.171 26.182 1.00 83.69 519 ARG A O 1
ATOM 4048 N N . ILE A 1 520 ? -19.879 10.226 25.584 1.00 86.00 520 ILE A N 1
ATOM 4049 C CA . ILE A 1 520 ? -20.079 10.520 24.164 1.00 86.00 520 ILE A CA 1
ATOM 4050 C C . ILE A 1 520 ? -21.580 10.745 23.941 1.00 86.00 520 ILE A C 1
ATOM 4052 O O . ILE A 1 520 ? -22.348 9.782 24.013 1.00 86.00 520 ILE A O 1
ATOM 4056 N N . PRO A 1 521 ? -22.039 11.990 23.727 1.00 83.44 521 PRO A N 1
ATOM 4057 C CA . PRO A 1 521 ? -23.457 12.263 23.522 1.00 83.44 521 PRO A CA 1
ATOM 4058 C C . PRO A 1 521 ? -23.945 11.701 22.180 1.00 83.44 521 PRO A C 1
ATOM 4060 O O . PRO A 1 521 ? -23.250 11.793 21.169 1.00 83.44 521 PRO A O 1
ATOM 4063 N N . ILE A 1 522 ? -25.162 11.159 22.172 1.00 82.81 522 ILE A N 1
ATOM 4064 C CA . ILE A 1 522 ? -25.909 10.801 20.965 1.00 82.81 522 ILE A CA 1
ATOM 4065 C C . ILE A 1 522 ? -26.872 11.956 20.673 1.00 82.81 522 ILE A C 1
ATOM 4067 O O . ILE A 1 522 ? -27.707 12.306 21.508 1.00 82.81 522 ILE A O 1
ATOM 4071 N N . VAL A 1 523 ? -26.711 12.608 19.519 1.00 79.31 523 VAL A N 1
ATOM 4072 C CA . VAL A 1 523 ? -27.496 13.798 19.152 1.00 79.31 523 VAL A CA 1
ATOM 4073 C C . VAL A 1 523 ? -28.911 13.385 18.733 1.00 79.31 523 VAL A C 1
ATOM 4075 O O . VAL A 1 523 ? -29.110 12.326 18.143 1.00 79.31 523 VAL A O 1
ATOM 4078 N N . SER A 1 524 ? -29.912 14.221 19.027 1.00 69.88 524 SER A N 1
ATOM 4079 C CA . SER A 1 524 ? -31.303 13.994 18.604 1.00 69.88 524 SER A CA 1
ATOM 4080 C C . SER A 1 524 ? -31.388 13.761 17.085 1.00 69.88 524 SER A C 1
ATOM 4082 O O . SER A 1 524 ? -30.976 14.623 16.310 1.00 69.88 524 SER A O 1
ATOM 4084 N N . GLY A 1 525 ? -31.893 12.589 16.674 1.00 69.94 525 GLY A N 1
ATOM 4085 C CA . GLY A 1 525 ? -31.926 12.108 15.281 1.00 69.94 525 GLY A CA 1
ATOM 4086 C C . GLY A 1 525 ? -30.955 10.954 14.983 1.00 69.94 525 GLY A C 1
ATOM 4087 O O . GLY A 1 525 ? -31.114 10.247 13.985 1.00 69.94 525 GLY A O 1
ATOM 4088 N N . ASP A 1 526 ? -29.995 10.701 15.874 1.00 67.81 526 ASP A N 1
ATOM 4089 C CA . ASP A 1 526 ? -29.016 9.622 15.742 1.00 67.81 526 ASP A CA 1
ATOM 4090 C C . ASP A 1 526 ? -29.561 8.351 16.378 1.00 67.81 526 ASP A C 1
ATOM 4092 O O . ASP A 1 526 ? -29.280 8.013 17.524 1.00 67.81 526 ASP A O 1
ATOM 4096 N N . HIS A 1 527 ? -30.387 7.630 15.628 1.00 75.25 527 HIS A N 1
ATOM 4097 C CA . HIS A 1 527 ? -30.980 6.405 16.140 1.00 75.25 527 HIS A CA 1
ATOM 4098 C C . HIS A 1 527 ? -29.970 5.254 16.094 1.00 75.25 527 HIS A C 1
ATOM 4100 O O . HIS A 1 527 ? -29.702 4.692 15.025 1.00 75.25 527 HIS A O 1
ATOM 4106 N N . LEU A 1 528 ? -29.463 4.849 17.265 1.00 83.88 528 LEU A N 1
ATOM 4107 C CA . LEU A 1 528 ? -28.595 3.673 17.414 1.00 83.88 528 LEU A CA 1
ATOM 4108 C C . LEU A 1 528 ? -29.224 2.393 16.844 1.00 83.88 528 LEU A C 1
ATOM 4110 O O . LEU A 1 528 ? -28.492 1.509 16.416 1.00 83.88 528 LEU A O 1
ATOM 4114 N N . VAL A 1 529 ? -30.557 2.316 16.742 1.00 83.06 529 VAL A N 1
ATOM 4115 C CA . VAL A 1 529 ? -31.285 1.187 16.123 1.00 83.06 529 VAL A CA 1
ATOM 4116 C C . VAL A 1 529 ? -30.927 0.958 14.653 1.00 83.06 529 VAL A C 1
ATOM 4118 O O . VAL A 1 529 ? -31.153 -0.122 14.115 1.00 83.06 529 VAL A O 1
ATOM 4121 N N . THR A 1 530 ? -30.401 1.981 13.976 1.00 79.75 530 THR A N 1
ATOM 4122 C CA . THR A 1 530 ? -29.942 1.875 12.583 1.00 79.75 530 THR A CA 1
ATOM 4123 C C . THR A 1 530 ? -28.497 1.395 12.483 1.00 79.75 530 THR A C 1
ATOM 4125 O O . THR A 1 530 ? -28.045 1.022 11.399 1.00 79.75 530 THR A O 1
ATOM 4128 N N . CYS A 1 531 ? -27.787 1.391 13.609 1.00 84.00 531 CYS A N 1
ATOM 4129 C CA . CYS A 1 531 ? -26.421 0.932 13.749 1.00 84.00 531 CYS A CA 1
ATOM 4130 C C . CYS A 1 531 ? -26.413 -0.491 14.312 1.00 84.00 531 CYS A C 1
ATOM 4132 O O . CYS A 1 531 ? -27.392 -0.992 14.855 1.00 84.00 531 CYS A O 1
ATOM 4134 N N . SER A 1 532 ? -25.277 -1.153 14.171 1.00 85.81 532 SER A N 1
ATOM 4135 C CA . SER A 1 532 ? -25.088 -2.528 14.649 1.00 85.81 532 SER A CA 1
ATOM 4136 C C . SER A 1 532 ? -23.872 -2.669 15.550 1.00 85.81 532 SER A C 1
ATOM 4138 O O . SER A 1 532 ? -23.822 -3.601 16.339 1.00 85.81 532 SER A O 1
ATOM 4140 N N . HIS A 1 533 ? -22.899 -1.766 15.420 1.00 88.75 533 HIS A N 1
ATOM 4141 C CA . HIS A 1 533 ? -21.644 -1.804 16.152 1.00 88.75 533 HIS A CA 1
ATOM 4142 C C . HIS A 1 533 ? -21.280 -0.393 16.607 1.00 88.75 533 HIS A C 1
ATOM 4144 O O . HIS A 1 533 ? -21.518 0.588 15.892 1.00 88.75 533 HIS A O 1
ATOM 4150 N N . PHE A 1 534 ? -20.682 -0.328 17.788 1.00 88.88 534 PHE A N 1
ATOM 4151 C CA . PHE A 1 534 ? -19.954 0.824 18.289 1.00 88.88 534 PHE A CA 1
ATOM 4152 C C . PHE A 1 534 ? -18.466 0.488 18.283 1.00 88.88 534 PHE A C 1
ATOM 4154 O O . PHE A 1 534 ? -18.066 -0.565 18.780 1.00 88.88 534 PHE A O 1
ATOM 4161 N N . SER A 1 535 ? -17.656 1.380 17.725 1.00 87.81 535 SER A N 1
ATOM 4162 C CA . SER A 1 535 ? -16.210 1.216 17.643 1.00 87.81 535 SER A CA 1
ATOM 4163 C C . SER A 1 535 ? -15.509 2.480 18.122 1.00 87.81 535 SER A C 1
ATOM 4165 O O . SER A 1 535 ? -15.995 3.591 17.904 1.00 87.81 535 SER A O 1
ATOM 4167 N N . PHE A 1 536 ? -14.343 2.337 18.736 1.00 86.88 536 PHE A N 1
ATOM 4168 C CA . PHE A 1 536 ? -13.489 3.471 19.073 1.00 86.88 536 PHE A CA 1
ATOM 4169 C C . PHE A 1 536 ? -12.019 3.115 18.929 1.00 86.88 536 PHE A C 1
ATOM 4171 O O . PHE A 1 536 ? -11.608 1.977 19.175 1.00 86.88 536 PHE A O 1
ATOM 4178 N N . ARG A 1 537 ? -11.228 4.106 18.515 1.00 86.12 537 ARG A N 1
ATOM 4179 C CA . ARG A 1 537 ? -9.786 3.963 18.331 1.00 86.12 537 ARG A CA 1
ATOM 4180 C C . ARG A 1 537 ? -9.034 4.594 19.483 1.00 86.12 537 ARG A C 1
ATOM 4182 O O . ARG A 1 537 ? -9.308 5.740 19.843 1.00 86.12 537 ARG A O 1
ATOM 4189 N N . TYR A 1 538 ? -8.070 3.863 20.030 1.00 83.19 538 TYR A N 1
ATOM 4190 C CA . TYR A 1 538 ? -7.249 4.364 21.123 1.00 83.19 538 TYR A CA 1
ATOM 4191 C C . TYR A 1 538 ? -5.828 3.797 21.116 1.00 83.19 538 TYR A C 1
ATOM 4193 O O . TYR A 1 538 ? -5.584 2.696 20.625 1.00 83.19 538 TYR A O 1
ATOM 4201 N N . THR A 1 539 ? -4.910 4.552 21.707 1.00 78.31 539 THR A N 1
ATOM 4202 C CA . THR A 1 539 ? -3.530 4.163 22.024 1.00 78.31 539 THR A CA 1
ATOM 4203 C C . THR A 1 539 ? -3.358 4.260 23.538 1.00 78.31 539 THR A C 1
ATOM 4205 O O . THR A 1 539 ? -3.955 5.134 24.174 1.00 78.31 539 THR A O 1
ATOM 4208 N N . LYS A 1 540 ? -2.556 3.377 24.136 1.00 77.25 540 LYS A N 1
ATOM 4209 C CA . LYS A 1 540 ? -2.264 3.409 25.576 1.00 77.25 540 LYS A CA 1
ATOM 4210 C C . LYS A 1 540 ? -0.758 3.322 25.792 1.00 77.25 540 LYS A C 1
ATOM 4212 O O . LYS A 1 540 ? -0.138 2.360 25.345 1.00 77.25 540 LYS A O 1
ATOM 4217 N N . LYS A 1 541 ? -0.180 4.294 26.499 1.00 74.19 541 LYS A N 1
ATOM 4218 C CA . LYS A 1 541 ? 1.205 4.231 26.983 1.00 74.19 541 LYS A CA 1
ATOM 4219 C C . LYS A 1 541 ? 1.216 3.779 28.443 1.00 74.19 541 LYS A C 1
ATOM 4221 O O . LYS A 1 541 ? 0.375 4.211 29.234 1.00 74.19 541 LYS A O 1
ATOM 4226 N N . TYR A 1 542 ? 2.153 2.898 28.774 1.00 68.94 542 TYR A N 1
ATOM 4227 C CA . TYR A 1 542 ? 2.400 2.403 30.118 1.00 68.94 542 TYR A CA 1
ATOM 4228 C C . TYR A 1 542 ? 3.902 2.425 30.417 1.00 68.94 542 TYR A C 1
ATOM 4230 O O . TYR A 1 542 ? 4.676 1.715 29.777 1.00 68.94 542 TYR A O 1
ATOM 4238 N N . ASP A 1 543 ? 4.303 3.199 31.422 1.00 66.44 543 ASP A N 1
ATOM 4239 C CA . ASP A 1 543 ? 5.660 3.140 31.967 1.00 66.44 543 ASP A CA 1
ATOM 4240 C C . ASP A 1 543 ? 5.844 1.819 32.738 1.00 66.44 543 ASP A C 1
ATOM 4242 O O . ASP A 1 543 ? 5.317 1.632 33.842 1.00 66.44 543 ASP A O 1
ATOM 4246 N N . ALA A 1 544 ? 6.574 0.875 32.137 1.00 58.44 544 ALA A N 1
ATOM 4247 C CA . ALA A 1 544 ? 6.858 -0.419 32.754 1.00 58.44 544 ALA A CA 1
ATOM 4248 C C . ALA A 1 544 ? 8.098 -0.399 33.666 1.00 58.44 544 ALA A C 1
ATOM 4250 O O . ALA A 1 544 ? 8.257 -1.327 34.469 1.00 58.44 544 ALA A O 1
ATOM 4251 N N . HIS A 1 545 ? 8.889 0.683 33.674 1.00 59.84 545 HIS A N 1
ATOM 4252 C CA . HIS A 1 545 ? 10.098 0.816 34.493 1.00 59.84 545 HIS A CA 1
ATOM 4253 C C . HIS A 1 545 ? 9.828 0.720 35.994 1.00 59.84 545 HIS A C 1
ATOM 4255 O O . HIS A 1 545 ? 10.696 0.314 36.769 1.00 59.84 545 HIS A O 1
ATOM 4261 N N . ARG A 1 546 ? 8.621 1.093 36.433 1.00 57.16 546 ARG A N 1
ATOM 4262 C CA . ARG A 1 546 ? 8.288 1.210 37.860 1.00 57.16 546 ARG A CA 1
ATOM 4263 C C . ARG A 1 546 ? 7.565 0.002 38.448 1.00 57.16 546 ARG A C 1
ATOM 4265 O O . ARG A 1 546 ? 7.371 -0.042 39.662 1.00 57.16 546 ARG A O 1
ATOM 4272 N N . SER A 1 547 ? 7.171 -0.994 37.646 1.00 52.53 547 SER A N 1
ATOM 4273 C CA . SER A 1 547 ? 6.332 -2.095 38.141 1.00 52.53 547 SER A CA 1
ATOM 4274 C C . SER A 1 547 ? 6.797 -3.489 37.702 1.00 52.53 547 SER A C 1
ATOM 4276 O O . SER A 1 547 ? 6.207 -4.120 36.826 1.00 52.53 547 SER A O 1
ATOM 4278 N N . ASN A 1 548 ? 7.760 -4.065 38.424 1.00 52.47 548 ASN A N 1
ATOM 4279 C CA . ASN A 1 548 ? 8.120 -5.489 38.301 1.00 52.47 548 ASN A CA 1
ATOM 4280 C C . ASN A 1 548 ? 6.935 -6.460 38.540 1.00 52.47 548 ASN A C 1
ATOM 4282 O O . ASN A 1 548 ? 7.016 -7.641 38.205 1.00 52.47 548 ASN A O 1
ATOM 4286 N N . ALA A 1 549 ? 5.829 -5.981 39.122 1.00 47.41 549 ALA A N 1
ATOM 4287 C CA . ALA A 1 549 ? 4.706 -6.792 39.591 1.00 47.41 549 ALA A CA 1
ATOM 4288 C C . ALA A 1 549 ? 3.526 -6.937 38.606 1.00 47.41 549 ALA A C 1
ATOM 4290 O O . ALA A 1 549 ? 2.611 -7.707 38.886 1.00 47.41 549 ALA A O 1
ATOM 4291 N N . ARG A 1 550 ? 3.501 -6.234 37.461 1.00 51.38 550 ARG A N 1
ATOM 4292 C CA . ARG A 1 550 ? 2.312 -6.184 36.577 1.00 51.38 550 ARG A CA 1
ATOM 4293 C C . ARG A 1 550 ? 2.510 -6.835 35.208 1.00 51.38 550 ARG A C 1
ATOM 4295 O O . ARG A 1 550 ? 2.091 -6.292 34.194 1.00 51.38 550 ARG A O 1
ATOM 4302 N N . ARG A 1 551 ? 3.073 -8.046 35.155 1.00 50.84 551 ARG A N 1
ATOM 4303 C CA . ARG A 1 551 ? 3.271 -8.743 33.867 1.00 50.84 551 ARG A CA 1
ATOM 4304 C C . ARG A 1 551 ? 1.983 -9.021 33.069 1.00 50.84 551 ARG A C 1
ATOM 4306 O O . ARG A 1 551 ? 2.112 -9.330 31.892 1.00 50.84 551 ARG A O 1
ATOM 4313 N N . GLN A 1 552 ? 0.779 -8.908 33.648 1.00 51.12 552 GLN A N 1
ATOM 4314 C CA . GLN A 1 552 ? -0.500 -9.153 32.950 1.00 51.12 552 GLN A CA 1
ATOM 4315 C C . GLN A 1 552 ? -1.726 -8.445 33.575 1.00 51.12 552 GLN A C 1
ATOM 4317 O O . GLN A 1 552 ? -2.835 -8.960 33.469 1.00 51.12 552 GLN A O 1
ATOM 4322 N N . ALA A 1 553 ? -1.580 -7.305 34.265 1.00 53.41 553 ALA A N 1
ATOM 4323 C CA . ALA A 1 553 ? -2.786 -6.567 34.679 1.00 53.41 553 ALA A CA 1
ATOM 4324 C C . ALA A 1 553 ? -3.601 -6.186 33.425 1.00 53.41 553 ALA A C 1
ATOM 4326 O O . ALA A 1 553 ? -2.994 -5.832 32.413 1.00 53.41 553 ALA A O 1
ATOM 4327 N N . ASP A 1 554 ? -4.937 -6.310 33.475 1.00 62.12 554 ASP A N 1
ATOM 4328 C CA . ASP A 1 554 ? -5.819 -6.154 32.311 1.00 62.12 554 ASP A CA 1
ATOM 4329 C C . ASP A 1 554 ? -5.595 -4.789 31.652 1.00 62.12 554 ASP A C 1
ATOM 4331 O O . ASP A 1 554 ? -6.103 -3.754 32.075 1.00 62.12 554 ASP A O 1
ATOM 4335 N N . LEU A 1 555 ? -4.837 -4.793 30.557 1.00 68.56 555 LEU A N 1
ATOM 4336 C CA . LEU A 1 555 ? -4.632 -3.642 29.679 1.00 68.56 555 LEU A CA 1
ATOM 4337 C C . LEU A 1 555 ? -5.967 -3.136 29.076 1.00 68.56 555 LEU A C 1
ATOM 4339 O O . LEU A 1 555 ? -6.041 -2.035 28.528 1.00 68.56 555 LEU A O 1
ATOM 4343 N N . ARG A 1 556 ? -7.032 -3.930 29.251 1.00 78.81 556 ARG A N 1
ATOM 4344 C CA . ARG A 1 556 ? -8.438 -3.689 28.921 1.00 78.81 556 ARG A CA 1
ATOM 4345 C C . ARG A 1 556 ? -9.247 -3.183 30.128 1.00 78.81 556 ARG A C 1
ATOM 4347 O O . ARG A 1 556 ? -10.424 -3.504 30.248 1.00 78.81 556 ARG A O 1
ATOM 4354 N N . ASN A 1 557 ? -8.627 -2.405 31.018 1.00 83.25 557 ASN A N 1
ATOM 4355 C CA . ASN A 1 557 ? -9.240 -1.817 32.216 1.00 83.25 557 ASN A CA 1
ATOM 4356 C C . ASN A 1 557 ? -10.184 -0.649 31.887 1.00 83.25 557 ASN A C 1
ATOM 4358 O O . ASN A 1 557 ? -9.958 0.500 32.278 1.00 83.25 557 ASN A O 1
ATOM 4362 N N . TYR A 1 558 ? -11.243 -0.940 31.141 1.00 88.12 558 TYR A N 1
ATOM 4363 C CA . TYR A 1 558 ? -12.348 -0.027 30.906 1.00 88.12 558 TYR A CA 1
ATOM 4364 C C . TYR A 1 558 ? -13.675 -0.786 30.874 1.00 88.12 558 TYR A C 1
ATOM 4366 O O . TYR A 1 558 ? -13.699 -1.976 30.587 1.00 88.12 558 TYR A O 1
ATOM 4374 N N . THR A 1 559 ? -14.777 -0.083 31.098 1.00 92.19 559 THR A N 1
ATOM 4375 C CA . THR A 1 559 ? -16.139 -0.609 31.004 1.00 92.19 559 THR A CA 1
ATOM 4376 C C . THR A 1 559 ? -16.976 0.300 30.108 1.00 92.19 559 THR A C 1
ATOM 4378 O O . THR A 1 559 ? -16.923 1.527 30.223 1.00 92.19 559 THR A O 1
ATOM 4381 N N . LEU A 1 560 ? -17.733 -0.299 29.189 1.00 94.19 560 LEU A N 1
ATOM 4382 C CA . LEU A 1 560 ? -18.621 0.396 28.259 1.00 94.19 560 LEU A CA 1
ATOM 4383 C C . LEU A 1 560 ? -20.062 0.359 28.753 1.00 94.19 560 LEU A C 1
ATOM 4385 O O . LEU A 1 560 ? -20.534 -0.672 29.236 1.00 94.19 560 LEU A O 1
ATOM 4389 N N . ARG A 1 561 ? -20.780 1.473 28.578 1.00 95.00 561 ARG A N 1
ATOM 4390 C CA . ARG A 1 561 ? -22.189 1.604 28.972 1.00 95.00 561 ARG A CA 1
ATOM 4391 C C . ARG A 1 561 ? -22.995 2.386 27.951 1.00 95.00 561 ARG A C 1
ATOM 4393 O O . ARG A 1 561 ? -22.515 3.379 27.407 1.00 95.00 561 ARG A O 1
ATOM 4400 N N . LEU A 1 562 ? -24.258 2.007 27.780 1.00 94.62 562 LEU A N 1
ATOM 4401 C CA . LEU A 1 562 ? -25.260 2.837 27.113 1.00 94.62 562 LEU A CA 1
ATOM 4402 C C . LEU A 1 562 ? -26.113 3.535 28.174 1.00 94.62 562 LEU A C 1
ATOM 4404 O O . LEU A 1 562 ? -26.536 2.916 29.148 1.00 94.62 562 LEU A O 1
ATOM 4408 N N . LYS A 1 563 ? -26.360 4.834 28.015 1.00 93.94 563 LYS A N 1
ATOM 4409 C CA . LYS A 1 563 ? -27.080 5.654 28.997 1.00 93.94 563 LYS A CA 1
ATOM 4410 C C . LYS A 1 563 ? -28.262 6.381 28.374 1.00 93.94 563 LYS A C 1
ATOM 4412 O O . LYS A 1 563 ? -28.138 6.928 27.281 1.00 93.94 563 LYS A O 1
ATOM 4417 N N . SER A 1 564 ? -29.357 6.475 29.123 1.00 93.25 564 SER A N 1
ATOM 4418 C CA . SER A 1 564 ? -30.462 7.413 28.905 1.00 93.25 564 SER A CA 1
ATOM 4419 C C . SER A 1 564 ? -30.522 8.362 30.104 1.00 93.25 564 SER A C 1
ATOM 4421 O O . SER A 1 564 ? -30.983 7.998 31.189 1.00 93.25 564 SER A O 1
ATOM 4423 N N . GLY A 1 565 ? -29.934 9.552 29.967 1.00 90.12 565 GLY A N 1
ATOM 4424 C CA . GLY A 1 565 ? -29.667 10.438 31.103 1.00 90.12 565 GLY A CA 1
ATOM 4425 C C . GLY A 1 565 ? -28.752 9.774 32.155 1.00 90.12 565 GLY A C 1
ATOM 4426 O O . GLY A 1 565 ? -27.602 9.452 31.830 1.00 90.12 565 GLY A O 1
ATOM 4427 N N . PRO A 1 566 ? -29.202 9.590 33.416 1.00 92.38 566 PRO A N 1
ATOM 4428 C CA . PRO A 1 566 ? -28.440 8.874 34.445 1.00 92.38 566 PRO A CA 1
ATOM 4429 C C . PRO A 1 566 ? -28.576 7.342 34.352 1.00 92.38 566 PRO A C 1
ATOM 4431 O O . PRO A 1 566 ? -27.722 6.613 34.869 1.00 92.38 566 PRO A O 1
ATOM 4434 N N . ASN A 1 567 ? -29.623 6.848 33.687 1.00 94.94 567 ASN A N 1
ATOM 4435 C CA . ASN A 1 567 ? -30.015 5.441 33.714 1.00 94.94 567 ASN A CA 1
ATOM 4436 C C . ASN A 1 567 ? -29.176 4.611 32.743 1.00 94.94 567 ASN A C 1
ATOM 4438 O O . ASN A 1 567 ? -28.906 5.047 31.624 1.00 94.94 567 ASN A O 1
ATOM 4442 N N . LEU A 1 568 ? -28.771 3.416 33.174 1.00 94.75 568 LEU A N 1
ATOM 4443 C CA . LEU A 1 568 ? -28.146 2.414 32.310 1.00 94.75 568 LEU A CA 1
ATOM 4444 C C . LEU A 1 568 ? -29.204 1.797 31.385 1.00 94.75 568 LEU A C 1
ATOM 4446 O O . LEU A 1 568 ? -30.304 1.484 31.834 1.00 94.75 568 LEU A O 1
ATOM 4450 N N . ILE A 1 569 ? -28.857 1.625 30.113 1.00 93.94 569 ILE A N 1
ATOM 4451 C CA . ILE A 1 569 ? -29.651 0.902 29.121 1.00 93.94 569 ILE A CA 1
ATOM 4452 C C . ILE A 1 569 ? -28.910 -0.392 28.796 1.00 93.94 569 ILE A C 1
ATOM 4454 O O . ILE A 1 569 ? -27.818 -0.352 28.231 1.00 93.94 569 ILE A O 1
ATOM 4458 N N . GLY A 1 570 ? -29.506 -1.528 29.154 1.00 92.31 570 GLY A N 1
ATOM 4459 C CA . GLY A 1 570 ? -28.917 -2.839 28.905 1.00 92.31 570 GLY A CA 1
ATOM 4460 C C . GLY A 1 570 ? -27.811 -3.238 29.893 1.00 92.31 570 GLY A C 1
ATOM 4461 O O . GLY A 1 570 ? -27.842 -2.857 31.063 1.00 92.31 570 GLY A O 1
ATOM 4462 N N . ALA A 1 571 ? -26.866 -4.051 29.427 1.00 94.31 571 ALA A N 1
ATOM 4463 C CA . ALA A 1 571 ? -25.723 -4.566 30.169 1.00 94.31 571 ALA A CA 1
ATOM 4464 C C . ALA A 1 571 ? -24.491 -3.655 30.045 1.00 94.31 571 ALA A C 1
ATOM 4466 O O . ALA A 1 571 ? -24.347 -2.887 29.095 1.00 94.31 571 ALA A O 1
ATOM 4467 N N . GLU A 1 572 ? -23.579 -3.767 31.009 1.00 95.56 572 GLU A N 1
ATOM 4468 C CA . GLU A 1 572 ? -22.229 -3.210 30.897 1.00 95.56 572 GLU A CA 1
ATOM 4469 C C . GLU A 1 572 ? -21.325 -4.214 30.180 1.00 95.56 572 GLU A C 1
ATOM 4471 O O . GLU A 1 572 ? -21.504 -5.422 30.325 1.00 95.56 572 GLU A O 1
ATOM 4476 N N . ILE A 1 573 ? -20.349 -3.720 29.419 1.00 94.19 573 ILE A N 1
ATOM 4477 C CA . ILE A 1 573 ? -19.388 -4.578 28.718 1.00 94.19 573 ILE A CA 1
ATOM 4478 C C . ILE A 1 573 ? -17.993 -4.219 29.204 1.00 94.19 573 ILE A C 1
ATOM 4480 O O . ILE A 1 573 ? -17.502 -3.118 28.932 1.00 94.19 573 ILE A O 1
ATOM 4484 N N . ALA A 1 574 ? -17.362 -5.141 29.929 1.00 92.31 574 ALA A N 1
ATOM 4485 C CA . ALA A 1 574 ? -15.982 -4.977 30.353 1.00 92.31 574 ALA A CA 1
ATOM 4486 C C . ALA A 1 574 ? -15.061 -5.036 29.130 1.00 92.31 574 ALA A C 1
ATOM 4488 O O . ALA A 1 574 ? -15.281 -5.798 28.186 1.00 92.31 574 ALA A O 1
ATOM 4489 N N . GLY A 1 575 ? -13.979 -4.263 29.146 1.00 87.56 575 GLY A N 1
ATOM 4490 C CA . GLY A 1 575 ? -12.987 -4.257 28.077 1.00 87.56 575 GLY A CA 1
ATOM 4491 C C . GLY A 1 575 ? -12.392 -5.645 27.846 1.00 87.56 575 GLY A C 1
ATOM 4492 O O . GLY A 1 575 ? -12.065 -5.992 26.712 1.00 87.56 575 GLY A O 1
ATOM 4493 N N . ALA A 1 576 ? -12.296 -6.463 28.901 1.00 86.44 576 ALA A N 1
ATOM 4494 C CA . ALA A 1 576 ? -11.836 -7.845 28.825 1.00 86.44 576 ALA A CA 1
ATOM 4495 C C . ALA A 1 576 ? -12.724 -8.753 27.950 1.00 86.44 576 ALA A C 1
ATOM 4497 O O . ALA A 1 576 ? -12.220 -9.733 27.391 1.00 86.44 576 ALA A O 1
ATOM 4498 N N . ASP A 1 577 ? -13.994 -8.387 27.772 1.00 88.31 577 ASP A N 1
ATOM 4499 C CA . ASP A 1 577 ? -14.976 -9.115 26.963 1.00 88.31 577 ASP A CA 1
ATOM 4500 C C . ASP A 1 577 ? -15.036 -8.607 25.511 1.00 88.31 577 ASP A C 1
ATOM 4502 O O . ASP A 1 577 ? -15.670 -9.218 24.649 1.00 88.31 577 ASP A O 1
ATOM 4506 N N . VAL A 1 578 ? -14.332 -7.512 25.193 1.00 85.56 578 VAL A N 1
ATOM 4507 C CA . VAL A 1 578 ? -14.260 -6.974 23.830 1.00 85.56 578 VAL A CA 1
ATOM 4508 C C . VAL A 1 578 ? -13.326 -7.835 22.979 1.00 85.56 578 VAL A C 1
ATOM 4510 O O . VAL A 1 578 ? -12.102 -7.693 23.000 1.00 85.56 578 VAL A O 1
ATOM 4513 N N . ALA A 1 579 ? -13.924 -8.731 22.192 1.00 78.38 579 ALA A N 1
ATOM 4514 C CA . ALA A 1 579 ? -13.220 -9.730 21.384 1.00 78.38 579 ALA A CA 1
ATOM 4515 C C . ALA A 1 579 ? -12.278 -9.145 20.316 1.00 78.38 579 ALA A C 1
ATOM 4517 O O . ALA A 1 579 ? -11.360 -9.831 19.867 1.00 78.38 579 ALA A O 1
ATOM 4518 N N . SER A 1 580 ? -12.494 -7.894 19.897 1.00 71.62 580 SER A N 1
ATOM 4519 C CA . SER A 1 580 ? -11.668 -7.237 18.882 1.00 71.62 580 SER A CA 1
ATOM 4520 C C . SER A 1 580 ? -10.272 -6.846 19.393 1.00 71.62 580 SER A C 1
ATOM 4522 O O . SER A 1 580 ? -9.388 -6.536 18.591 1.00 71.62 580 SER A O 1
ATOM 4524 N N . LEU A 1 581 ? -10.058 -6.875 20.714 1.00 70.50 581 LEU A N 1
ATOM 4525 C CA . LEU A 1 581 ? -8.815 -6.456 21.348 1.00 70.50 581 LEU A CA 1
ATOM 4526 C C . LEU A 1 581 ? -7.874 -7.629 21.620 1.00 70.50 581 LEU A C 1
ATOM 4528 O O . LEU A 1 581 ? -8.173 -8.551 22.377 1.00 70.50 581 LEU A O 1
ATOM 4532 N N . HIS A 1 582 ? -6.671 -7.520 21.065 1.00 68.44 582 HIS A N 1
ATOM 4533 C CA . HIS A 1 582 ? -5.520 -8.331 21.433 1.00 68.44 582 HIS A CA 1
ATOM 4534 C C . HIS A 1 582 ? -4.451 -7.383 21.965 1.00 68.44 582 HIS A C 1
ATOM 4536 O O . HIS A 1 582 ? -3.814 -6.671 21.195 1.00 68.44 582 HIS A O 1
ATOM 4542 N N . HIS A 1 583 ? -4.286 -7.320 23.284 1.00 65.62 583 HIS A N 1
ATOM 4543 C CA . HIS A 1 583 ? -3.239 -6.499 23.890 1.00 65.62 583 HIS A CA 1
ATOM 4544 C C . HIS A 1 583 ? -1.994 -7.332 24.078 1.00 65.62 583 HIS A C 1
ATOM 4546 O O . HIS A 1 583 ? -2.055 -8.389 24.712 1.00 65.62 583 HIS A O 1
ATOM 4552 N N . LYS A 1 584 ? -0.851 -6.831 23.615 1.00 65.62 584 LYS A N 1
ATOM 4553 C CA . LYS A 1 584 ? 0.393 -7.175 24.290 1.00 65.62 584 LYS A CA 1
ATOM 4554 C C . LYS A 1 584 ? 1.186 -5.923 24.597 1.00 65.62 584 LYS A C 1
ATOM 4556 O O . LYS A 1 584 ? 1.109 -4.912 23.913 1.00 65.62 584 LYS A O 1
ATOM 4561 N N . ALA A 1 585 ? 1.919 -6.029 25.688 1.00 60.59 585 ALA A N 1
ATOM 4562 C CA . ALA A 1 585 ? 2.919 -5.067 26.067 1.00 60.59 585 ALA A CA 1
ATOM 4563 C C . ALA A 1 585 ? 4.179 -5.269 25.217 1.00 60.59 585 ALA A C 1
ATOM 4565 O O . ALA A 1 585 ? 4.587 -6.418 25.010 1.00 60.59 585 ALA A O 1
ATOM 4566 N N . TYR A 1 586 ? 4.816 -4.186 24.769 1.00 60.31 586 TYR A N 1
ATOM 4567 C CA . TYR A 1 586 ? 6.114 -4.256 24.088 1.00 60.31 586 TYR A CA 1
ATOM 4568 C C . TYR A 1 586 ? 7.105 -3.339 24.760 1.00 60.31 586 TYR A C 1
ATOM 4570 O O . TYR A 1 586 ? 6.751 -2.173 24.861 1.00 60.31 586 TYR A O 1
ATOM 4578 N N . PRO A 1 587 ? 8.313 -3.820 25.105 1.00 57.88 587 PRO A N 1
ATOM 4579 C CA . PRO A 1 587 ? 9.408 -2.951 25.502 1.00 57.88 587 PRO A CA 1
ATOM 4580 C C . PRO A 1 587 ? 9.806 -2.064 24.313 1.00 57.88 587 PRO A C 1
ATOM 4582 O O . PRO A 1 587 ? 10.122 -2.574 23.229 1.00 57.88 587 PRO A O 1
ATOM 4585 N N . THR A 1 588 ? 9.781 -0.746 24.488 1.00 54.84 588 THR A N 1
ATOM 4586 C CA . THR A 1 588 ? 10.307 0.206 23.503 1.00 54.84 588 THR A CA 1
ATOM 4587 C C . THR A 1 588 ? 11.757 0.542 23.806 1.00 54.84 588 THR A C 1
ATOM 4589 O O . THR A 1 588 ? 12.110 0.842 24.937 1.00 54.84 588 THR A O 1
ATOM 4592 N N . LYS A 1 589 ? 12.610 0.536 22.779 1.00 54.09 589 LYS A N 1
ATOM 4593 C CA . LYS A 1 589 ? 13.996 0.979 22.930 1.00 54.09 589 LYS A CA 1
ATOM 4594 C C . LYS A 1 589 ? 14.045 2.508 22.917 1.00 54.09 589 LYS A C 1
ATOM 4596 O O . LYS A 1 589 ? 13.501 3.099 21.986 1.00 54.09 589 LYS A O 1
ATOM 4601 N N . ASP A 1 590 ? 14.776 3.109 23.851 1.00 53.44 590 ASP A N 1
ATOM 4602 C CA . ASP A 1 590 ? 15.230 4.486 23.685 1.00 53.44 590 ASP A CA 1
ATOM 4603 C C . ASP A 1 590 ? 16.247 4.569 22.523 1.00 53.44 590 ASP A C 1
ATOM 4605 O O . ASP A 1 590 ? 17.123 3.707 22.336 1.00 53.44 590 ASP A O 1
ATOM 4609 N N . LEU A 1 591 ? 16.081 5.574 21.667 1.00 49.66 591 LEU A N 1
ATOM 4610 C CA . LEU A 1 591 ? 16.812 5.722 20.406 1.00 49.66 591 LEU A CA 1
ATOM 4611 C C . LEU A 1 591 ? 18.301 6.042 20.620 1.00 49.66 591 LEU A C 1
ATOM 4613 O O . LEU A 1 591 ? 19.103 5.798 19.714 1.00 49.66 591 LEU A O 1
ATOM 4617 N N . ASP A 1 592 ? 18.694 6.429 21.836 1.00 55.41 592 ASP A N 1
ATOM 4618 C CA . ASP A 1 592 ? 20.064 6.802 22.224 1.00 55.41 592 ASP A CA 1
ATOM 4619 C C . ASP A 1 592 ? 21.047 5.619 22.344 1.00 55.41 592 ASP A C 1
ATOM 4621 O O . ASP A 1 592 ? 22.219 5.750 22.706 1.00 55.41 592 ASP A O 1
ATOM 4625 N N . GLY A 1 593 ? 20.617 4.426 21.933 1.00 52.75 593 GLY A N 1
ATOM 4626 C CA . GLY A 1 593 ? 21.525 3.417 21.396 1.00 52.75 593 GLY A CA 1
ATOM 4627 C C . GLY A 1 593 ? 22.133 2.442 22.403 1.00 52.75 593 GLY A C 1
ATOM 4628 O O . GLY A 1 593 ? 22.485 1.343 21.965 1.00 52.75 593 GLY A O 1
ATOM 4629 N N . ASN A 1 594 ? 22.167 2.753 23.705 1.00 55.31 594 ASN A N 1
ATOM 4630 C CA . ASN A 1 594 ? 22.943 1.982 24.693 1.00 55.31 594 ASN A CA 1
ATOM 4631 C C . ASN A 1 594 ? 22.149 1.291 25.815 1.00 55.31 594 ASN A C 1
ATOM 4633 O O . ASN A 1 594 ? 22.699 0.393 26.452 1.00 55.31 594 ASN A O 1
ATOM 4637 N N . THR A 1 595 ? 20.880 1.626 26.036 1.00 58.22 595 THR A N 1
ATOM 4638 C CA . THR A 1 595 ? 20.027 0.967 27.038 1.00 58.22 595 THR A CA 1
ATOM 4639 C C . THR A 1 595 ? 18.760 0.441 26.371 1.00 58.22 595 THR A C 1
ATOM 4641 O O . THR A 1 595 ? 18.122 1.116 25.567 1.00 58.22 595 THR A O 1
ATOM 4644 N N . CYS A 1 596 ? 18.437 -0.829 26.620 1.00 56.41 596 CYS A N 1
ATOM 4645 C CA . CYS A 1 596 ? 17.130 -1.366 26.266 1.00 56.41 596 CYS A CA 1
ATOM 4646 C C . CYS A 1 596 ? 16.217 -1.022 27.448 1.00 56.41 596 CYS A C 1
ATOM 4648 O O . CYS A 1 596 ? 16.345 -1.617 28.516 1.00 56.41 596 CYS A O 1
ATOM 4650 N N . GLU A 1 597 ? 15.385 -0.006 27.280 1.00 59.28 597 GLU A N 1
ATOM 4651 C CA . GLU A 1 597 ? 14.388 0.387 28.268 1.00 59.28 597 GLU A CA 1
ATOM 4652 C C . GLU A 1 597 ? 13.118 -0.469 28.099 1.00 59.28 597 GLU A C 1
ATOM 4654 O O . GLU A 1 597 ? 12.799 -0.921 26.999 1.00 59.28 597 GLU A O 1
ATOM 4659 N N . GLU A 1 598 ? 12.447 -0.810 29.203 1.00 54.81 598 GLU A N 1
ATOM 4660 C CA . GLU A 1 598 ? 11.205 -1.592 29.188 1.00 54.81 598 GLU A CA 1
ATOM 4661 C C . GLU A 1 598 ? 10.018 -0.635 29.341 1.00 54.81 598 GLU A C 1
ATOM 4663 O O . GLU A 1 598 ? 9.340 -0.643 30.360 1.00 54.81 598 GLU A O 1
ATOM 4668 N N . ASP A 1 599 ? 9.749 0.194 28.335 1.00 57.41 599 ASP A N 1
ATOM 4669 C CA . ASP A 1 599 ? 8.497 0.961 28.269 1.00 57.41 599 ASP A CA 1
ATOM 4670 C C . ASP A 1 599 ? 7.444 0.115 27.555 1.00 57.41 599 ASP A C 1
ATOM 4672 O O . ASP A 1 599 ? 7.754 -0.452 26.518 1.00 57.41 599 ASP A O 1
ATOM 4676 N N . THR A 1 600 ? 6.221 -0.007 28.079 1.00 57.06 600 THR A N 1
ATOM 4677 C CA . THR A 1 600 ? 5.143 -0.799 27.465 1.00 57.06 600 THR A CA 1
ATOM 4678 C C . THR A 1 600 ? 4.176 0.097 26.704 1.00 57.06 600 THR A C 1
ATOM 4680 O O . THR A 1 600 ? 3.491 0.932 27.287 1.00 57.06 600 THR A O 1
ATOM 4683 N N . VAL A 1 601 ? 4.017 -0.125 25.400 1.00 63.53 601 VAL A N 1
ATOM 4684 C CA . VAL A 1 601 ? 3.055 0.645 24.594 1.00 63.53 601 VAL A CA 1
ATOM 4685 C C . VAL A 1 601 ? 2.048 -0.280 23.923 1.00 63.53 601 VAL A C 1
ATOM 4687 O O . VAL A 1 601 ? 2.435 -1.208 23.218 1.00 63.53 601 VAL A O 1
ATOM 4690 N N . ILE A 1 602 ? 0.755 -0.010 24.118 1.00 61.59 602 ILE A N 1
ATOM 4691 C CA . ILE A 1 602 ? -0.299 -0.523 23.240 1.00 61.59 602 ILE A CA 1
ATOM 4692 C C . ILE A 1 602 ? -0.384 0.429 22.067 1.00 61.59 602 ILE A C 1
ATOM 4694 O O . ILE A 1 602 ? -0.771 1.593 22.215 1.00 61.59 602 ILE A O 1
ATOM 4698 N N . VAL A 1 603 ? -0.033 -0.085 20.901 1.00 67.88 603 VAL A N 1
ATOM 4699 C CA . VAL A 1 603 ? -0.027 0.684 19.675 1.00 67.88 603 VAL A CA 1
ATOM 4700 C C . VAL A 1 603 ? -1.449 0.693 19.112 1.00 67.88 603 VAL A C 1
ATOM 4702 O O . VAL A 1 603 ? -2.078 -0.355 19.028 1.00 67.88 603 VAL A O 1
ATOM 4705 N N . MET A 1 604 ? -1.960 1.887 18.790 1.00 75.12 604 MET A N 1
ATOM 4706 C CA . MET A 1 604 ? -3.288 2.188 18.231 1.00 75.12 604 MET A CA 1
ATOM 4707 C C . MET A 1 604 ? -4.149 0.967 17.848 1.00 75.12 604 MET A C 1
ATOM 4709 O O . MET A 1 604 ? -3.883 0.285 16.856 1.00 75.12 604 MET A O 1
ATOM 4713 N N . GLN A 1 605 ? -5.239 0.748 18.583 1.00 82.12 605 GLN A N 1
ATOM 4714 C CA . GLN A 1 605 ? -6.184 -0.345 18.357 1.00 82.12 605 GLN A CA 1
ATOM 4715 C C . GLN A 1 605 ? -7.603 0.160 18.134 1.00 82.12 605 GLN A C 1
ATOM 4717 O O . GLN A 1 605 ? -7.953 1.268 18.537 1.00 82.12 605 GLN A O 1
ATOM 4722 N N . THR A 1 606 ? -8.441 -0.667 17.510 1.00 85.62 606 THR A N 1
ATOM 4723 C CA . THR A 1 606 ? -9.894 -0.455 17.467 1.00 85.62 606 THR A CA 1
ATOM 4724 C C . THR A 1 606 ? -10.600 -1.447 18.385 1.00 85.62 606 THR A C 1
ATOM 4726 O O . THR A 1 606 ? -10.606 -2.657 18.147 1.00 85.62 606 THR A O 1
ATOM 4729 N N . ALA A 1 607 ? -11.219 -0.917 19.437 1.00 87.31 607 ALA A N 1
ATOM 4730 C CA . ALA A 1 607 ? -12.228 -1.642 20.192 1.00 87.31 607 ALA A CA 1
ATOM 4731 C C . ALA A 1 607 ? -13.536 -1.578 19.409 1.00 87.31 607 ALA A C 1
ATOM 4733 O O . ALA A 1 607 ? -13.948 -0.500 18.984 1.00 87.31 607 ALA A O 1
ATOM 4734 N N . GLU A 1 608 ? -14.187 -2.714 19.214 1.00 88.94 608 GLU A N 1
ATOM 4735 C CA . GLU A 1 608 ? -15.461 -2.799 18.518 1.00 88.94 608 GLU A CA 1
ATOM 4736 C C . GLU A 1 608 ? -16.394 -3.759 19.236 1.00 88.94 608 GLU A C 1
ATOM 4738 O O . GLU A 1 608 ? -16.017 -4.873 19.598 1.00 88.94 608 GLU A O 1
ATOM 4743 N N . VAL A 1 609 ? -17.629 -3.304 19.423 1.00 89.50 609 VAL A N 1
ATOM 4744 C CA . VAL A 1 609 ? -18.643 -4.006 20.195 1.00 89.50 609 VAL A CA 1
ATOM 4745 C C . VAL A 1 609 ? -19.961 -3.998 19.424 1.00 89.50 609 VAL A C 1
ATOM 4747 O O . VAL A 1 609 ? -20.473 -2.918 19.103 1.00 89.50 609 VAL A O 1
ATOM 4750 N N . PRO A 1 610 ? -20.536 -5.174 19.112 1.00 90.56 610 PRO A N 1
ATOM 4751 C CA . PRO A 1 610 ? -21.889 -5.256 18.586 1.00 90.56 610 PRO A CA 1
ATOM 4752 C C . PRO A 1 610 ? -22.877 -4.634 19.578 1.00 90.56 610 PRO A C 1
ATOM 4754 O O . PRO A 1 610 ? -22.912 -5.011 20.745 1.00 90.56 610 PRO A O 1
ATOM 4757 N N . LEU A 1 611 ? -23.731 -3.720 19.116 1.00 90.69 611 LEU A N 1
ATOM 4758 C CA . LEU A 1 611 ? -24.726 -3.052 19.963 1.00 90.69 611 LEU A CA 1
ATOM 4759 C C . LEU A 1 611 ? -25.710 -4.046 20.597 1.00 90.69 611 LEU A C 1
ATOM 4761 O O . LEU A 1 611 ? -26.215 -3.803 21.688 1.00 90.69 611 LEU A O 1
ATOM 4765 N N . ALA A 1 612 ? -25.931 -5.192 19.949 1.00 90.25 612 ALA A N 1
ATOM 4766 C CA . ALA A 1 612 ? -26.738 -6.279 20.492 1.00 90.25 612 ALA A CA 1
ATOM 4767 C C . ALA A 1 612 ? -26.149 -6.895 21.774 1.00 90.25 612 ALA A C 1
ATOM 4769 O O . ALA A 1 612 ? -26.914 -7.416 22.571 1.00 90.25 612 ALA A O 1
ATOM 4770 N N . GLN A 1 613 ? -24.832 -6.808 22.012 1.00 92.06 613 GLN A N 1
ATOM 4771 C CA . GLN A 1 613 ? -24.224 -7.310 23.254 1.00 92.06 613 GLN A CA 1
ATOM 4772 C C . GLN A 1 613 ? -24.620 -6.487 24.484 1.00 92.06 613 GLN A C 1
ATOM 4774 O O . GLN A 1 613 ? -24.545 -6.989 25.600 1.00 92.06 613 GLN A O 1
ATOM 4779 N N . PHE A 1 614 ? -25.057 -5.238 24.295 1.00 92.44 614 PHE A N 1
ATOM 4780 C CA . PHE A 1 614 ? -25.602 -4.444 25.393 1.00 92.44 614 PHE A CA 1
ATOM 4781 C C . PHE A 1 614 ? -27.030 -4.869 25.740 1.00 92.44 614 PHE A C 1
ATOM 4783 O O . PHE A 1 614 ? -27.505 -4.545 26.816 1.00 92.44 614 PHE A O 1
ATOM 4790 N N . LEU A 1 615 ? -27.749 -5.566 24.862 1.00 91.12 615 LEU A N 1
ATOM 4791 C CA . LEU A 1 615 ? -29.137 -5.933 25.117 1.00 91.12 615 LEU A CA 1
ATOM 4792 C C . LEU A 1 615 ? -29.193 -7.322 25.774 1.00 91.12 615 LEU A C 1
ATOM 4794 O O . LEU A 1 615 ? -28.560 -8.252 25.273 1.00 91.12 615 LEU A O 1
ATOM 4798 N N . PRO A 1 616 ? -29.952 -7.500 26.871 1.00 88.00 616 PRO A N 1
ATOM 4799 C CA . PRO A 1 616 ? -30.263 -8.823 27.397 1.00 88.00 616 PRO A CA 1
ATOM 4800 C C . PRO A 1 616 ? -30.866 -9.725 26.315 1.00 88.00 616 PRO A C 1
ATOM 4802 O O . PRO A 1 616 ? -31.589 -9.254 25.432 1.00 88.00 616 PRO A O 1
ATOM 4805 N N . GLU A 1 617 ? -30.608 -11.030 26.401 1.00 86.75 617 GLU A N 1
ATOM 4806 C CA . GLU A 1 617 ? -31.159 -12.003 25.457 1.00 86.75 617 GLU A CA 1
ATOM 4807 C C . GLU A 1 617 ? -32.693 -11.873 25.377 1.00 86.75 617 GLU A C 1
ATOM 4809 O O . GLU A 1 617 ? -33.394 -11.916 26.388 1.00 86.75 617 GLU A O 1
ATOM 4814 N N . GLY A 1 618 ? -33.214 -11.654 24.165 1.00 83.00 618 GLY A N 1
ATOM 4815 C CA . GLY A 1 618 ? -34.645 -11.465 23.910 1.00 83.00 618 GLY A CA 1
ATOM 4816 C C . GLY A 1 618 ? -35.168 -10.024 24.002 1.00 83.00 618 GLY A C 1
ATOM 4817 O O . GLY A 1 618 ? -36.327 -9.805 23.647 1.00 83.00 618 GLY A O 1
ATOM 4818 N N . GLN A 1 619 ? -34.363 -9.030 24.408 1.00 82.81 619 GLN A N 1
ATOM 4819 C CA . GLN A 1 619 ? -34.787 -7.626 24.324 1.00 82.81 619 GLN A CA 1
ATOM 4820 C C . GLN A 1 619 ? -34.759 -7.091 22.881 1.00 82.81 619 GLN A C 1
ATOM 4822 O O . GLN A 1 619 ? -33.841 -7.396 22.112 1.00 82.81 619 GLN A O 1
ATOM 4827 N N . PRO A 1 620 ? -35.752 -6.272 22.485 1.00 82.31 620 PRO A N 1
ATOM 4828 C CA . PRO A 1 620 ? -35.817 -5.721 21.143 1.00 82.31 620 PRO A CA 1
ATOM 4829 C C . PRO A 1 620 ? -34.794 -4.595 20.944 1.00 82.31 620 PRO A C 1
ATOM 4831 O O . PRO A 1 620 ? -34.596 -3.729 21.792 1.00 82.31 620 PRO A O 1
ATOM 4834 N N . VAL A 1 621 ? -34.215 -4.533 19.741 1.00 80.50 621 VAL A N 1
ATOM 4835 C CA . VAL A 1 621 ? -33.254 -3.489 19.329 1.00 80.50 621 VAL A CA 1
ATOM 4836 C C . VAL A 1 621 ? -33.832 -2.069 19.453 1.00 80.50 621 VAL A C 1
ATOM 4838 O O . VAL A 1 621 ? -33.078 -1.108 19.573 1.00 80.50 621 VAL A O 1
ATOM 4841 N N . THR A 1 622 ? -35.163 -1.917 19.471 1.00 78.25 622 THR A N 1
ATOM 4842 C CA . THR A 1 622 ? -35.861 -0.628 19.621 1.00 78.25 622 THR A CA 1
ATOM 4843 C C . THR A 1 622 ? -35.491 0.134 20.890 1.00 78.25 622 THR A C 1
ATOM 4845 O O . THR A 1 622 ? -35.587 1.362 20.886 1.00 78.25 622 THR A O 1
ATOM 4848 N N . ASP A 1 623 ? -35.028 -0.551 21.936 1.00 82.62 623 ASP A N 1
ATOM 4849 C CA . ASP A 1 623 ? -34.626 0.078 23.201 1.00 82.62 623 ASP A CA 1
ATOM 4850 C C . ASP A 1 623 ? -33.383 0.967 23.039 1.00 82.62 623 ASP A C 1
ATOM 4852 O O . ASP A 1 623 ? -33.198 1.934 23.781 1.00 82.62 623 ASP A O 1
ATOM 4856 N N . LEU A 1 624 ? -32.592 0.756 21.978 1.00 88.00 624 LEU A N 1
ATOM 4857 C CA . LEU A 1 624 ? -31.470 1.630 21.638 1.00 88.00 624 LEU A CA 1
ATOM 4858 C C . LEU A 1 624 ? -31.905 3.054 21.235 1.00 88.00 624 LEU A C 1
ATOM 4860 O O . LEU A 1 624 ? -31.079 3.963 21.255 1.00 88.00 624 LEU A O 1
ATOM 4864 N N . ASN A 1 625 ? -33.187 3.292 20.915 1.00 87.31 625 ASN A N 1
ATOM 4865 C CA . ASN A 1 625 ? -33.710 4.646 20.669 1.00 87.31 625 ASN A CA 1
ATOM 4866 C C . ASN A 1 625 ? -33.689 5.540 21.915 1.00 87.31 625 ASN A C 1
ATOM 4868 O O . ASN A 1 625 ? -33.774 6.758 21.788 1.00 87.31 625 ASN A O 1
ATOM 4872 N N . GLN A 1 626 ? -33.613 4.950 23.109 1.00 89.06 626 GLN A N 1
ATOM 4873 C CA . GLN A 1 626 ? -33.604 5.696 24.367 1.00 89.06 626 GLN A CA 1
ATOM 4874 C C . GLN A 1 626 ? -32.198 6.168 24.756 1.00 89.06 626 GLN A C 1
ATOM 4876 O O . GLN A 1 626 ? -32.052 6.955 25.692 1.00 89.06 626 GLN A O 1
ATOM 4881 N N . VAL A 1 627 ? -31.160 5.681 24.069 1.00 91.06 627 VAL A N 1
ATOM 4882 C CA . VAL A 1 627 ? -29.767 5.963 24.410 1.00 91.06 627 VAL A CA 1
ATOM 4883 C C . VAL A 1 627 ? -29.423 7.397 24.026 1.00 91.06 627 VAL A C 1
ATOM 4885 O O . VAL A 1 627 ? -29.412 7.767 22.857 1.00 91.06 627 VAL A O 1
ATOM 4888 N N . THR A 1 628 ? -29.100 8.200 25.034 1.00 91.31 628 THR A N 1
ATOM 4889 C CA . THR A 1 628 ? -28.670 9.595 24.896 1.00 91.31 628 THR A CA 1
ATOM 4890 C C . THR A 1 628 ? -27.154 9.749 24.944 1.00 91.31 628 THR A C 1
ATOM 4892 O O . THR A 1 628 ? -26.632 10.794 24.566 1.00 91.31 628 THR A O 1
ATOM 4895 N N . SER A 1 629 ? -26.422 8.755 25.457 1.00 89.25 629 SER A N 1
ATOM 4896 C CA . SER A 1 629 ? -24.956 8.770 25.461 1.00 89.25 629 SER A CA 1
ATOM 4897 C C . SER A 1 629 ? -24.346 7.377 25.593 1.00 89.25 629 SER A C 1
ATOM 4899 O O . SER A 1 629 ? -24.936 6.496 26.216 1.00 89.25 629 SER A O 1
ATOM 4901 N N . ILE A 1 630 ? -23.132 7.217 25.073 1.00 90.19 630 ILE A N 1
ATOM 4902 C CA . ILE A 1 630 ? -22.258 6.064 25.315 1.00 90.19 630 ILE A CA 1
ATOM 4903 C C . ILE A 1 630 ? -21.173 6.506 26.299 1.00 90.1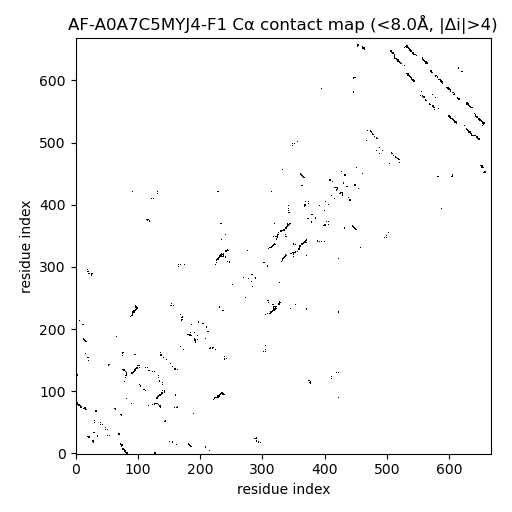9 630 ILE A C 1
ATOM 4905 O O . ILE A 1 630 ? -20.585 7.572 26.124 1.00 90.19 630 ILE A O 1
ATOM 4909 N N . GLU A 1 631 ? -20.918 5.723 27.342 1.00 92.00 631 GLU A N 1
ATOM 4910 C CA . GLU A 1 631 ? -19.854 5.996 28.309 1.00 92.00 631 GLU A CA 1
ATOM 4911 C C . GLU A 1 631 ? -18.737 4.960 28.210 1.00 92.00 631 GLU A C 1
ATOM 4913 O O . GLU A 1 631 ? -18.999 3.763 28.096 1.00 92.00 631 GLU A O 1
ATOM 4918 N N . ILE A 1 632 ? -17.497 5.436 28.314 1.00 90.44 632 ILE A N 1
ATOM 4919 C CA . ILE A 1 632 ? -16.300 4.619 28.505 1.00 90.44 632 ILE A CA 1
ATOM 4920 C C . ILE A 1 632 ? -15.736 4.978 29.876 1.00 90.44 632 ILE A C 1
ATOM 4922 O O . ILE A 1 632 ? -15.160 6.052 30.057 1.00 90.44 632 ILE A O 1
ATOM 4926 N N . GLN A 1 633 ? -15.932 4.103 30.857 1.00 90.25 633 GLN A N 1
ATOM 4927 C CA . GLN A 1 633 ? -15.325 4.246 32.174 1.00 90.25 633 GLN A CA 1
ATOM 4928 C C . GLN A 1 633 ? -13.966 3.553 32.176 1.00 90.25 633 GLN A C 1
ATOM 4930 O O . GLN A 1 633 ? -13.912 2.333 32.145 1.00 90.25 633 GLN A O 1
ATOM 4935 N N . LEU A 1 634 ? -12.872 4.300 32.263 1.00 86.56 634 LEU A N 1
ATOM 4936 C CA . LEU A 1 634 ? -11.546 3.744 32.523 1.00 86.56 634 LEU A CA 1
ATOM 4937 C C . LEU A 1 634 ? -11.438 3.388 34.008 1.00 86.56 634 LEU A C 1
ATOM 4939 O O . LEU A 1 634 ? -11.754 4.212 34.870 1.00 86.56 634 LEU A O 1
ATOM 4943 N N . GLU A 1 635 ? -10.949 2.195 34.333 1.00 83.06 635 GLU A N 1
ATOM 4944 C CA . GLU A 1 635 ? -10.940 1.633 35.694 1.00 83.06 635 GLU A CA 1
ATOM 4945 C C . GLU A 1 635 ? -9.589 1.783 36.382 1.00 83.06 635 GLU A C 1
ATOM 4947 O O . GLU A 1 635 ? -8.548 1.488 35.787 1.00 83.06 635 GLU A O 1
ATOM 4952 N N . GLY A 1 636 ? -9.607 2.327 37.601 1.00 71.06 636 GLY A N 1
ATOM 4953 C CA . GLY A 1 636 ? -8.415 2.730 38.339 1.00 71.06 636 GLY A CA 1
ATOM 4954 C C . GLY A 1 636 ? -7.572 1.524 38.680 1.00 71.06 636 GLY A C 1
ATOM 4955 O O . GLY A 1 636 ? -8.094 0.531 39.179 1.00 71.06 636 GLY A O 1
ATOM 4956 N N . VAL A 1 637 ? -6.264 1.594 38.436 1.00 67.81 637 VAL A N 1
ATOM 4957 C CA . VAL A 1 637 ? -5.387 0.470 38.767 1.00 67.81 637 VAL A CA 1
ATOM 4958 C C . VAL A 1 637 ? -4.697 0.759 40.093 1.00 67.81 637 VAL A C 1
ATOM 4960 O O . VAL A 1 637 ? -3.709 1.494 40.143 1.00 67.81 637 VAL A O 1
ATOM 4963 N N . ALA A 1 638 ? -5.223 0.177 41.176 1.00 58.50 638 ALA A N 1
ATOM 4964 C CA . ALA A 1 638 ? -4.667 0.303 42.523 1.00 58.50 638 ALA A CA 1
ATOM 4965 C C . ALA A 1 638 ? -3.144 0.046 42.519 1.00 58.50 638 ALA A C 1
ATOM 4967 O O . ALA A 1 638 ? -2.676 -0.954 41.965 1.00 58.50 638 ALA A O 1
ATOM 4968 N N . ASN A 1 639 ? -2.370 0.954 43.125 1.00 55.78 639 ASN A N 1
ATOM 4969 C CA . ASN A 1 639 ? -0.899 0.915 43.233 1.00 55.78 639 ASN A CA 1
ATOM 4970 C C . ASN A 1 639 ? -0.093 1.262 41.963 1.00 55.78 639 ASN A C 1
ATOM 4972 O O . ASN A 1 639 ? 1.058 0.844 41.845 1.00 55.78 639 ASN A O 1
ATOM 4976 N N . ALA A 1 640 ? -0.651 2.013 41.008 1.00 52.34 640 ALA A N 1
ATOM 4977 C CA . ALA A 1 640 ? 0.142 2.566 39.908 1.00 52.34 640 ALA A CA 1
ATOM 4978 C C . ALA A 1 640 ? 0.908 3.811 40.392 1.00 52.34 640 ALA A C 1
ATOM 4980 O O . ALA A 1 640 ? 0.329 4.880 40.546 1.00 52.34 640 ALA A O 1
ATOM 4981 N N . SER A 1 641 ? 2.214 3.684 40.623 1.00 50.47 641 SER A N 1
ATOM 4982 C CA . SER A 1 641 ? 3.144 4.822 40.724 1.00 50.47 641 SER A CA 1
ATOM 4983 C C . SER A 1 641 ? 3.601 5.330 39.342 1.00 50.47 641 SER A C 1
ATOM 4985 O O . SER A 1 641 ? 4.641 5.989 39.240 1.00 50.47 641 SER A O 1
ATOM 4987 N N . GLY A 1 642 ? 2.859 4.979 38.284 1.00 55.34 642 GLY A N 1
ATOM 4988 C CA . GLY A 1 642 ? 3.234 5.174 36.886 1.00 55.34 642 GLY A CA 1
ATOM 4989 C C . GLY A 1 642 ? 2.156 5.889 36.075 1.00 55.34 642 GLY A C 1
ATOM 4990 O O . GLY A 1 642 ? 0.957 5.714 36.313 1.00 55.34 642 GLY A O 1
ATOM 4991 N N . ASP A 1 643 ? 2.629 6.685 35.121 1.00 61.72 643 ASP A N 1
ATOM 4992 C CA . ASP A 1 643 ? 1.851 7.513 34.207 1.00 61.72 643 ASP A CA 1
ATOM 4993 C C . ASP A 1 643 ? 1.172 6.634 33.141 1.00 61.72 643 ASP A C 1
ATOM 4995 O O . ASP A 1 643 ? 1.733 6.336 32.087 1.00 61.72 643 ASP A O 1
ATOM 4999 N N . GLU A 1 644 ? -0.049 6.165 33.421 1.00 68.88 644 GLU A N 1
ATOM 5000 C CA . GLU A 1 644 ? -0.912 5.599 32.380 1.00 68.88 644 GLU A CA 1
ATOM 5001 C C . GLU A 1 644 ? -1.515 6.738 31.552 1.00 68.88 644 GLU A C 1
ATOM 5003 O O . GLU A 1 644 ? -2.344 7.516 32.038 1.00 68.88 644 GLU A O 1
ATOM 5008 N N . THR A 1 645 ? -1.144 6.806 30.273 1.00 68.94 645 THR A N 1
ATOM 5009 C CA . THR A 1 645 ? -1.700 7.790 29.338 1.00 68.94 645 THR A CA 1
ATOM 5010 C C . THR A 1 645 ? -2.542 7.099 28.280 1.00 68.94 645 THR A C 1
ATOM 5012 O O . THR A 1 645 ? -2.085 6.192 27.580 1.00 68.94 645 THR A O 1
ATOM 5015 N N . TRP A 1 646 ? -3.791 7.542 28.164 1.00 71.94 646 TRP A N 1
ATOM 5016 C CA . TRP A 1 646 ? -4.730 7.091 27.147 1.00 71.94 646 TRP A CA 1
ATOM 5017 C C . TRP A 1 646 ? -4.905 8.172 26.093 1.00 71.94 646 TRP A C 1
ATOM 5019 O O . TRP A 1 646 ? -5.147 9.334 26.410 1.00 71.94 646 TRP A O 1
ATOM 5029 N N . TYR A 1 647 ? -4.861 7.775 24.831 1.00 71.56 647 TYR A N 1
ATOM 5030 C CA . TYR A 1 647 ? -5.104 8.658 23.701 1.00 71.56 647 TYR A CA 1
ATOM 5031 C C . TYR A 1 647 ? -6.292 8.108 22.928 1.00 71.56 647 TYR A C 1
ATOM 5033 O O . TYR A 1 647 ? -6.202 7.015 22.372 1.00 71.56 647 TYR A O 1
ATOM 5041 N N . PHE A 1 648 ? -7.407 8.839 22.896 1.00 72.00 648 PHE A N 1
ATOM 5042 C CA . PHE A 1 648 ? -8.556 8.478 22.064 1.00 72.00 648 PHE A CA 1
ATOM 5043 C C . PHE A 1 648 ? -8.506 9.274 20.766 1.00 72.00 648 PHE A C 1
ATOM 5045 O O . PHE A 1 648 ? -8.372 10.500 20.786 1.00 72.00 648 PHE A O 1
ATOM 5052 N N . VAL A 1 649 ? -8.616 8.561 19.647 1.00 65.44 649 VAL A N 1
ATOM 5053 C CA . VAL A 1 649 ? -8.471 9.137 18.307 1.00 65.44 649 VAL A CA 1
ATOM 5054 C C . VAL A 1 649 ? -9.840 9.461 17.715 1.00 65.44 649 VAL A C 1
ATOM 5056 O O . VAL A 1 649 ? -10.082 10.598 17.320 1.00 65.44 649 VAL A O 1
ATOM 5059 N N . ASP A 1 650 ? -10.757 8.489 17.667 1.00 72.50 650 ASP A N 1
ATOM 5060 C CA . ASP A 1 650 ? -12.139 8.714 17.232 1.00 72.50 650 ASP A CA 1
ATOM 5061 C C . ASP A 1 650 ? -13.134 7.659 17.745 1.00 72.50 650 ASP A C 1
ATOM 5063 O O . ASP A 1 650 ? -12.765 6.637 18.331 1.00 72.50 650 ASP A O 1
ATOM 5067 N N . PHE A 1 651 ? -14.418 7.952 17.516 1.00 79.31 651 PHE A N 1
ATOM 5068 C CA . PHE A 1 651 ? -15.573 7.128 17.860 1.00 79.31 651 PHE A CA 1
ATOM 5069 C C . PHE A 1 651 ? -16.448 6.958 16.616 1.00 79.31 651 PHE A C 1
ATOM 5071 O O . PHE A 1 651 ? -16.774 7.928 15.924 1.00 79.31 651 PHE A O 1
ATOM 5078 N N . VAL A 1 652 ? -16.834 5.723 16.319 1.00 78.62 652 VAL A N 1
ATOM 5079 C CA . VAL A 1 652 ? -17.534 5.353 15.091 1.00 78.62 652 VAL A CA 1
ATOM 5080 C C . VAL A 1 652 ? -18.748 4.500 15.428 1.00 78.62 652 VAL A C 1
ATOM 5082 O O . VAL A 1 652 ? -18.650 3.495 16.127 1.00 78.62 652 VAL A O 1
ATOM 5085 N N . LEU A 1 653 ? -19.900 4.873 14.879 1.00 78.69 653 LEU A N 1
ATOM 5086 C CA . LEU A 1 653 ? -21.066 4.003 14.799 1.00 78.69 653 LEU A CA 1
ATOM 5087 C C . LEU A 1 653 ? -21.162 3.447 13.385 1.00 78.69 653 LEU A C 1
ATOM 5089 O O . LEU A 1 653 ? -21.120 4.195 12.402 1.00 78.69 653 LEU A O 1
ATOM 5093 N N . SER A 1 654 ? -21.292 2.127 13.273 1.00 78.88 654 SER A N 1
ATOM 5094 C CA . SER A 1 654 ? -21.376 1.472 11.971 1.00 78.88 654 SER A CA 1
ATOM 5095 C C . SER A 1 654 ? -22.594 0.564 11.855 1.00 78.88 654 SER A C 1
ATOM 5097 O O . SER A 1 654 ? -22.988 -0.170 12.775 1.00 78.88 654 SER A O 1
ATOM 5099 N N . LYS A 1 655 ? -23.210 0.609 10.672 1.00 77.00 655 LYS A N 1
ATOM 5100 C CA . LYS A 1 655 ? -24.183 -0.387 10.244 1.00 77.00 655 LYS A CA 1
ATOM 5101 C C . LYS A 1 655 ? -23.449 -1.480 9.479 1.00 77.00 655 LYS A C 1
ATOM 5103 O O . LYS A 1 655 ? -22.959 -1.248 8.379 1.00 77.00 655 LYS A O 1
ATOM 5108 N N . ARG A 1 656 ? -23.412 -2.672 10.063 1.00 71.50 656 ARG A N 1
ATOM 5109 C CA . ARG A 1 656 ? -22.975 -3.901 9.431 1.00 71.50 656 ARG A CA 1
ATOM 5110 C C . ARG A 1 656 ? -24.194 -4.627 8.929 1.00 71.50 656 ARG A C 1
ATOM 5112 O O . ARG A 1 656 ? -25.025 -5.093 9.703 1.00 71.50 656 ARG A O 1
ATOM 5119 N N . VAL A 1 657 ? -24.291 -4.718 7.615 1.00 63.75 657 VAL A N 1
ATOM 5120 C CA . VAL A 1 657 ? -25.143 -5.729 7.011 1.00 63.75 657 VAL A CA 1
ATOM 5121 C C . VAL A 1 657 ? -24.252 -6.952 6.908 1.00 63.75 657 VAL A C 1
ATOM 5123 O O . VAL A 1 657 ? -23.454 -7.058 5.978 1.00 63.75 657 VAL A O 1
ATOM 5126 N N . ILE A 1 658 ? -24.332 -7.854 7.888 1.00 53.81 658 ILE A N 1
ATOM 5127 C CA . ILE A 1 658 ? -23.839 -9.211 7.669 1.00 53.81 658 ILE A CA 1
ATOM 5128 C C . ILE A 1 658 ? -24.811 -9.783 6.643 1.00 53.81 658 ILE A C 1
ATOM 5130 O O . ILE A 1 658 ? -25.857 -10.323 6.995 1.00 53.81 658 ILE A O 1
ATOM 5134 N N . ALA A 1 659 ? -24.535 -9.552 5.356 1.00 51.41 659 ALA A N 1
ATOM 5135 C CA . ALA A 1 659 ? -25.187 -10.312 4.309 1.00 51.41 659 ALA A CA 1
ATOM 5136 C C . ALA A 1 659 ? -24.995 -11.768 4.721 1.00 51.41 659 ALA A C 1
ATOM 5138 O O . ALA A 1 659 ? -23.855 -12.161 4.991 1.00 51.41 659 ALA A O 1
ATOM 5139 N N . ALA A 1 660 ? -26.098 -12.510 4.880 1.00 47.72 660 ALA A N 1
ATOM 5140 C CA . ALA A 1 660 ? -26.031 -13.931 5.180 1.00 47.72 660 ALA A CA 1
ATOM 5141 C C . ALA A 1 660 ? -24.960 -14.512 4.259 1.00 47.72 660 ALA A C 1
ATOM 5143 O O . ALA A 1 660 ? -25.038 -14.289 3.045 1.00 47.72 660 ALA A O 1
ATOM 5144 N N . ALA A 1 661 ? -23.908 -15.100 4.847 1.00 45.75 661 ALA A N 1
ATOM 5145 C CA . ALA A 1 661 ? -22.774 -15.600 4.083 1.00 45.75 661 ALA A CA 1
ATOM 5146 C C . ALA A 1 661 ? -23.338 -16.369 2.881 1.00 45.75 661 ALA A C 1
ATOM 5148 O O . ALA A 1 661 ? -24.276 -17.147 3.098 1.00 45.75 661 ALA A O 1
ATOM 5149 N N . PRO A 1 662 ? -22.882 -16.096 1.641 1.00 49.38 662 PRO A N 1
ATOM 5150 C CA . PRO A 1 662 ? -23.481 -16.696 0.459 1.00 49.38 662 PRO A CA 1
ATOM 5151 C C . PRO A 1 662 ? -23.636 -18.193 0.710 1.00 49.38 662 PRO A C 1
ATOM 5153 O O . PRO A 1 662 ? -22.645 -18.856 1.033 1.00 49.38 662 PRO A O 1
ATOM 5156 N N . GLN A 1 663 ? -24.881 -18.687 0.683 1.00 39.41 663 GLN A N 1
ATOM 5157 C CA . GLN A 1 663 ? -25.182 -20.081 0.998 1.00 39.41 663 GLN A CA 1
ATOM 5158 C C . GLN A 1 663 ? -24.307 -20.961 0.098 1.00 39.41 663 GLN A C 1
ATOM 5160 O O . GLN A 1 663 ? -24.501 -20.989 -1.114 1.00 39.41 663 GLN A O 1
ATOM 5165 N N . GLY A 1 664 ? -23.285 -21.597 0.676 1.00 47.09 664 GLY A N 1
ATOM 5166 C CA . GLY A 1 664 ? -22.263 -22.337 -0.072 1.00 47.09 664 GLY A CA 1
ATOM 5167 C C . GLY A 1 664 ? -20.821 -22.105 0.391 1.00 47.09 664 GLY A C 1
ATOM 5168 O O . GLY A 1 664 ? -19.979 -22.967 0.157 1.00 47.09 664 GLY A O 1
ATOM 5169 N N . PHE A 1 665 ? -20.521 -21.015 1.104 1.00 41.00 665 PHE A N 1
ATOM 5170 C CA . PHE A 1 665 ? -19.229 -20.867 1.785 1.00 41.00 665 PHE A CA 1
ATOM 5171 C C . PHE A 1 665 ? -19.297 -21.494 3.179 1.00 41.00 665 PHE A C 1
ATOM 5173 O O . PHE A 1 665 ? -19.621 -20.833 4.164 1.00 41.00 665 PHE A O 1
ATOM 5180 N N . ALA A 1 666 ? -18.988 -22.789 3.264 1.00 34.38 666 ALA A N 1
ATOM 5181 C CA . ALA A 1 666 ? -18.610 -23.386 4.537 1.00 34.38 666 ALA A CA 1
ATOM 5182 C C . ALA A 1 666 ? -17.329 -22.686 5.015 1.00 34.38 666 ALA A C 1
ATOM 5184 O O . ALA A 1 666 ? -16.290 -22.765 4.356 1.00 34.38 666 ALA A O 1
ATOM 5185 N N . ILE A 1 667 ? -17.421 -21.948 6.121 1.00 30.44 667 ILE A N 1
ATOM 5186 C CA . ILE A 1 667 ? -16.237 -21.465 6.832 1.00 30.44 667 ILE A CA 1
ATOM 5187 C C . ILE A 1 667 ? -15.533 -22.728 7.364 1.00 30.44 667 ILE A C 1
ATOM 5189 O O . ILE A 1 667 ? -16.196 -23.491 8.070 1.00 30.44 667 ILE A O 1
ATOM 5193 N N . PRO A 1 668 ? -14.273 -23.004 6.973 1.00 31.53 668 PRO A N 1
ATOM 5194 C CA . PRO A 1 668 ? -13.546 -24.189 7.423 1.00 31.53 668 PRO A CA 1
ATOM 5195 C C . PRO A 1 668 ? -13.294 -24.202 8.929 1.00 31.53 668 PRO A C 1
ATOM 5197 O O . PRO A 1 668 ? -13.066 -23.105 9.495 1.00 31.53 668 PRO A O 1
#

Foldseek 3Di:
DDKDKDFQDCLLQKWFQAQFQDPPLPRQGCLQPVSLVVLVVDPDPRSVVLSVLVVVCVVVVQWAAAPRRRTTHRWTKMKMAAPDPDLAAFEEEEEQEADDVQFDPPPDHGDGQPLNCQQVLLQVLQSVVRHIYMRTDQHSQCSSCPPPPVRQALSSVVSSLLNVLVLCVLLVVDFPDPDQRMWGDDPRHTDRPVVLQVDDDDDDCSHSSVSSVCSSVVRHSHHDQLAYEYEAAASGLSNLLAVQCLQAQPPDDDPPPPDPDDPPDQDDDDQSVDFPVNVPCPVCVPVRPSPPVSSVVSVVSCVSVVRHHCSSYQEYERELYLALHGRAADQRYEYEYEAEDQEPRRACSSVSSQQLHNYWYKYKYFYLEYSQLSGNSSVPDPVVVVSSVLSVVQFPPTHRADSVRSSLVCCLGVVLSSCCGRVVPQVSCCCQQLVDPRPRDDQGMFMDTDAFPSRDSDCLKDFQPPVVQPPVQKDWPDDDDQPDLVPPDCPPCVRPNVSCPNAVKRKDKDDAFTKIKRKRFDDPVNQLLQFFKKKWKKKKWWQPVPDPPCQDDPPQQKKKFFDQPPDTQADIDGSVNQSSDDDDFTFDQDPPSDDRHGITIDDMHMRMDTPCVRHDPPDDSNSSRSGGIMMIMRGGDHPPPITIMMIIRTMMTGHHPPPPDPVPDDPD

Nearest PDB structures (foldseek):
  6lap-assembly1_A  TM=3.113E-01  e=1.117E-02  Echovirus E11
  9fjd-assembly1_1  TM=3.295E-01  e=2.654E-02  Coxsackievirus B1
  2izw-assembly1_C  TM=2.223E-01  e=1.059E-01  Ryegrass mottle virus
  3fbm-assembly1_A  TM=2.297E-01  e=2.242E-01  Infectious bursal disease virus
  7vrn-assembly1_K  TM=1.428E-01  e=5.950E-02  Infectious bursal disease virus